Protein AF-0000000074025115 (afdb_homodimer)

Foldseek 3Di:
DDDDDDDVQAPEALCNVVCVVQAQDDFDGFQSYTFGADGPDLVVLVVCLAQFKEKGFPQSLFWKKKADPCRQLLVLQFALFFCVPPAQQFKDFGFGAALLQFTPWTWIWHDNHPGMIITRTTGDCVLVVSVVVCVVVVPGIDIDTAQWTKMWMGALCQQVLCCLQFNNVQVVADARGWDWGDGPRDTWIKHFDDQFPRTHIIITDHDSVCRVVVVVSSCVSCVVRVYGHHGRRQQRNLLALRDHEVQQGYRVDHCQQAVNCVRRDLPNSPNHSHSVNVVVCVVVPDQKHKFKKWWDDDDDAQPDWWFKAAPVRPDGFWTWRGWDQDPVVRTIITIIIGGPVQQDFQGWIWTQDPVGIIIMTTHPHRND/DDDDDDDVQAPEALCNVVCVVQAQDDFDGFQSYTFGADGPDLVVLVVCLAQFKEKGFPQSLFWKKKADPCRQLLVLQFALFFCVPPAQQFKDFGFGAALLQFTPWTWIWHDNHPGMIITRTTGDCVLVVSVVVCVVVVPGIDIDTAQWTKMWMGALCQQVLCCLQFNNVQVVADARGWDWTDGPRDTWIKHFDDQFPRTHIIITDHDSVCRVVVVVSSCVSCVVRVYGHHGRRQQRNLLALRDHEVQQGYRVDHCQQAVNCVRRDLPNSPNHSHSVNVVVCVVVPDQKHKFKKWWDDDDDAQPDWWFKAAPVNPDGFWTWRGWDQDPVVRTIITIIIGGPVQQDFQGWIWTQDPVGIIIMTTHPHRND

Radius of gyration: 25.65 Å; Cα contacts (8 Å, |Δi|>4): 1954; chains: 2; bounding box: 70×68×62 Å

InterPro domains:
  IPR006222 GCVT, N-terminal domain [PF01571] (20-267)
  IPR013977 Aminomethyltransferase, C-terminal domain [PF08669] (288-364)
  IPR027266 Aminomethyltransferase superfamily [G3DSA:3.30.1360.120] (2-368)
  IPR028896 Aminomethyltransferase-like [PTHR43757] (10-364)
  IPR029043 Glycine cleavage T-protein/YgfZ, C-terminal [SSF101790] (288-367)

Nearest PDB structures (foldseek):
  1wos-assembly1_A  TM=9.205E-01  e=2.698E-32  Thermotoga maritima
  3gir-assembly1_A  TM=9.009E-01  e=2.593E-30  Bartonella henselae
  4paa-assembly2_B  TM=9.066E-01  e=3.971E-30  Rattus norvegicus
  4pab-assembly2_B  TM=8.997E-01  e=1.000E-28  Rattus norvegicus
  2gah-assembly1_A  TM=8.868E-01  e=4.143E-26  Stenotrophomonas maltophilia

Secondary structure (DSSP, 8-state):
-PEEPP-SSSB--TTHHHHHHTT--EEEEETTEEEEEESS-HHHHHHHHHHSEEEEE-TTSPEEEEESTTHHHHHHHH-SS--TT--TTBEEE--EE-TTS-EEE-PEEEEEETTEEEEE--SS-HHHHHHHHHHHTT-S-EEE--SEEEEEEESTTHHHHHHHHH-GGGGGPPBTBEEEEEETTEEEEEEB--SSSS-EEEEEEESGGGHHHHHHHHHHHTGGGTEEEE---HHHHHHHT---BTTTB-TT--TTTTT-GGG--TTT-TT-TTHHHHHHHHHH--SEEEEEEEE-S-PPP--S-EEEE-TTS-SEEEEEEEEEEETTTTEEEEEEEEEGGG-STT-EEEEEETTEEEEEEE-SS---/-PEEPP-SSSB--TTHHHHHHTT--EEEEETTEEEEEESS-HHHHHHHHHHSEEEEE-TTSPEEEEESTTHHHHHHHH-SS--TT--TTBEEE--EE-TTS-EEE-PEEEEEETTEEEEE--SS-HHHHHHHHHHHTT-S-EEE--SEEEEEEESTTHHHHHHHHH-GGGGGPPBTBEEEEEETTEEEEEEB--SSSS-EEEEEEESGGGHHHHHHHHHHHTGGGTEEEE---HHHHHHHT---BTTTB-TTS-TTTTT-GGG--TTT-TT-TTHHHHHHHHHH--SEEEEEEEE-S-PPP--S-EEEE-TTS-SEEEEEEEEEEETTTTEEEEEEEEEGGG-STT-EEEEEETTEEEEEEE-SS---

pLDDT: mean 97.16, std 3.16, range [79.25, 98.94]

Organism: NCBI:txid1655543

Solvent-accessible surface area (backbone atoms only — not comparable to full-atom values): 36366 Å² total; per-residue (Å²): 129,36,26,50,58,70,21,33,41,50,22,75,54,53,44,43,68,60,46,55,73,65,43,50,47,23,26,37,77,33,60,52,14,59,29,56,52,31,48,85,35,67,66,57,49,45,54,44,36,70,71,17,21,24,42,22,67,41,37,35,40,38,35,34,32,34,31,31,90,35,22,51,62,52,55,30,22,38,16,34,33,59,57,89,79,66,46,64,44,32,44,40,80,39,55,22,34,39,61,73,22,24,26,67,44,60,21,38,37,34,31,72,38,83,38,27,35,34,38,33,33,43,65,48,50,54,59,34,29,54,44,18,34,36,59,38,58,67,48,57,52,50,71,47,69,59,65,42,34,29,38,30,32,34,9,72,42,18,60,62,46,49,23,73,66,53,34,68,70,62,65,70,52,46,83,41,21,41,47,80,38,56,53,95,88,40,79,26,46,38,27,25,37,72,80,55,95,52,43,36,28,32,31,42,40,62,41,61,85,47,30,47,62,51,53,50,49,51,51,63,71,15,54,92,56,59,48,40,80,46,46,68,43,70,50,61,26,42,34,45,60,56,78,42,66,46,37,68,41,44,56,92,30,36,49,54,26,63,68,43,42,89,50,48,30,64,85,65,13,69,66,15,52,16,30,72,43,41,47,55,43,64,76,71,44,63,66,34,29,58,38,28,30,43,39,54,80,88,76,76,85,41,40,43,72,21,46,22,23,37,74,83,65,78,45,77,43,38,32,35,25,41,59,39,72,30,77,93,75,69,44,29,36,22,38,24,38,25,24,60,92,59,53,52,57,72,33,63,30,28,36,43,52,99,87,46,76,32,54,28,31,29,33,83,58,53,78,92,130,36,26,51,58,71,21,34,41,50,23,75,53,54,44,42,69,60,47,55,74,64,43,50,47,23,27,36,76,32,58,52,14,60,29,56,53,31,48,86,36,68,66,58,49,45,54,43,37,69,70,18,20,25,41,21,66,41,38,36,40,37,35,35,31,34,32,32,91,36,23,51,61,53,56,30,23,40,14,34,34,59,58,89,80,66,46,63,43,31,43,41,82,40,55,22,34,40,60,72,24,24,24,65,43,60,20,40,36,36,29,72,38,83,39,27,35,34,37,33,32,43,64,47,50,54,59,33,29,54,46,17,34,35,59,38,59,68,47,57,53,49,70,47,70,60,66,42,35,30,37,31,33,33,9,70,41,19,59,62,46,48,22,73,67,53,34,67,70,62,65,68,51,46,84,42,21,40,47,78,37,55,54,95,88,39,78,28,46,40,27,26,36,73,82,56,94,52,43,35,29,32,31,42,40,62,40,60,86,47,29,47,62,49,53,51,51,52,50,62,72,15,53,91,55,58,48,40,79,44,45,68,43,72,50,60,26,43,34,44,60,57,79,43,66,45,38,68,41,44,55,91,30,35,49,53,25,64,66,43,41,89,47,50,31,64,84,64,13,69,67,15,53,16,29,71,43,41,47,56,43,63,74,71,45,64,65,35,29,56,38,28,30,42,39,54,79,89,77,74,84,42,38,44,73,20,45,23,23,38,76,84,65,79,45,78,44,37,31,35,26,42,58,38,72,31,77,94,74,71,44,29,36,23,37,25,38,26,25,60,93,58,53,50,56,72,33,64,31,30,36,42,52,99,87,46,77,32,54,28,32,28,33,83,57,53,78,94

Sequence (736 aa):
MATIAGSRRIRRTPFSDGVEAAGVKGYTVYNHMLLPTVFRSVVEDYHHLKSAVQVWDEACERQVEIRGPDAARLMQMLTPRDLRGMLPGMCYYVPMVDETGGMLNDPVAVMIAEDRFWVSIADSDLLFWIKGLAHGLRLDVLVDEPDVSPLAIQGPKADELAARVFGDKVKDLKFFRYGHFDFMGQGMIVARSGYSKQGGFEVYVEGAKNGMPFWNALMEAGKDLDVHAGCPNLIERIEGGLLSYGNDMTRDNTPHEAGLGRFCSTQTAIGCVGRDALLRVSKEGPVKQIRGLRIEGTLPPCDRAWPIMDAEGQHQIGAVTSAAWSPDFETNVAIGMVRMTHWEPKTDVDVVTQTGVFPAVVQETFWIMATIAGSRRIRRTPFSDGVEAAGVKGYTVYNHMLLPTVFRSVVEDYHHLKSAVQVWDEACERQVEIRGPDAARLMQMLTPRDLRGMLPGMCYYVPMVDETGGMLNDPVAVMIAEDRFWVSIADSDLLFWIKGLAHGLRLDVLVDEPDVSPLAIQGPKADELAARVFGDKVKDLKFFRYGHFDFMGQGMIVARSGYSKQGGFEVYVEGAKNGMPFWNALMEAGKDLDVHAGCPNLIERIEGGLLSYGNDMTRDNTPHEAGLGRFCSTQTAIGCVGRDALLRVSKEGPVKQIRGLRIEGTLPPCDRAWPIMDAEGQHQIGAVTSAAWSPDFETNVAIGMVRMTHWEPKTDVDVVTQTGVFPAVVQETFWI

Structure (mmCIF, N/CA/C/O backbone):
data_AF-0000000074025115-model_v1
#
loop_
_entity.id
_entity.type
_entity.pdbx_description
1 polymer 'Dimethylsulfonioproprionate demethylase DmdA'
#
loop_
_atom_site.group_PDB
_atom_site.id
_atom_site.type_symbol
_atom_site.label_atom_id
_atom_site.label_alt_id
_atom_site.label_comp_id
_atom_site.label_asym_id
_atom_site.label_entity_id
_atom_site.label_seq_id
_atom_site.pdbx_PDB_ins_code
_atom_site.Cartn_x
_atom_site.Cartn_y
_atom_site.Cartn_z
_atom_site.occupancy
_atom_site.B_iso_or_equiv
_atom_site.auth_seq_id
_atom_site.auth_comp_id
_atom_site.auth_asym_id
_atom_site.auth_atom_id
_atom_site.pdbx_PDB_model_num
ATOM 1 N N . MET A 1 1 ? 10.234 -7.684 17.969 1 79.25 1 MET A N 1
ATOM 2 C CA . MET A 1 1 ? 9.695 -7.254 16.688 1 79.25 1 MET A CA 1
ATOM 3 C C . MET A 1 1 ? 8.523 -6.301 16.875 1 79.25 1 MET A C 1
ATOM 5 O O . MET A 1 1 ? 7.684 -6.516 17.766 1 79.25 1 MET A O 1
ATOM 9 N N . ALA A 1 2 ? 8.531 -5.336 16.094 1 90.75 2 ALA A N 1
ATOM 10 C CA . ALA A 1 2 ? 7.473 -4.332 16.203 1 90.75 2 ALA A CA 1
ATOM 11 C C . ALA A 1 2 ? 6.129 -4.895 15.75 1 90.75 2 ALA A C 1
ATOM 13 O O . ALA A 1 2 ? 6.074 -5.746 14.859 1 90.75 2 ALA A O 1
ATOM 14 N N . THR A 1 3 ? 5.105 -4.461 16.375 1 95.75 3 THR A N 1
ATOM 15 C CA . THR A 1 3 ? 3.758 -4.91 16.047 1 95.75 3 THR A CA 1
ATOM 16 C C . THR A 1 3 ? 3.211 -4.141 14.844 1 95.75 3 THR A C 1
ATOM 18 O O . THR A 1 3 ? 3.715 -3.068 14.508 1 95.75 3 THR A O 1
ATOM 21 N N . ILE A 1 4 ? 2.221 -4.703 14.227 1 95.5 4 ILE A N 1
ATOM 22 C CA . ILE A 1 4 ? 1.489 -3.984 13.195 1 95.5 4 ILE A CA 1
ATOM 23 C C . ILE A 1 4 ? 0.318 -3.229 13.812 1 95.5 4 ILE A C 1
ATOM 25 O O . ILE A 1 4 ? -0.477 -3.807 14.562 1 95.5 4 ILE A O 1
ATOM 29 N N . ALA A 1 5 ? 0.25 -1.954 13.562 1 92.88 5 ALA A N 1
ATOM 30 C CA . ALA A 1 5 ? -0.832 -1.127 14.094 1 92.88 5 ALA A CA 1
ATOM 31 C C . ALA A 1 5 ? -2.072 -1.217 13.211 1 92.88 5 ALA A C 1
ATOM 33 O O . ALA A 1 5 ? -2.047 -0.805 12.047 1 92.88 5 ALA A O 1
ATOM 34 N N . GLY A 1 6 ? -3.168 -1.702 13.789 1 91.75 6 GLY A N 1
ATOM 35 C CA . GLY A 1 6 ? -4.414 -1.81 13.047 1 91.75 6 GLY A CA 1
ATOM 36 C C . GLY A 1 6 ? -5.125 -0.479 12.875 1 91.75 6 GLY A C 1
ATOM 37 O O . GLY A 1 6 ? -5.105 0.36 13.781 1 91.75 6 GLY A O 1
ATOM 38 N N . SER A 1 7 ? -5.691 -0.236 11.773 1 95 7 SER A N 1
ATOM 39 C CA . SER A 1 7 ? -6.527 0.909 11.438 1 95 7 SER A CA 1
ATOM 40 C C . SER A 1 7 ? -7.441 0.597 10.258 1 95 7 SER A C 1
ATOM 42 O O . SER A 1 7 ? -7.355 -0.484 9.672 1 95 7 SER A O 1
ATOM 44 N N . ARG A 1 8 ? -8.266 1.595 9.93 1 96 8 ARG A N 1
ATOM 45 C CA . ARG A 1 8 ? -9.102 1.428 8.75 1 96 8 ARG A CA 1
ATOM 46 C C . ARG A 1 8 ? -8.266 1.448 7.473 1 96 8 ARG A C 1
ATOM 48 O O . ARG A 1 8 ? -8.648 0.861 6.461 1 96 8 ARG A O 1
ATOM 55 N N . ARG A 1 9 ? -7.164 2.135 7.547 1 96.31 9 ARG A N 1
ATOM 56 C CA . ARG A 1 9 ? -6.328 2.268 6.359 1 96.31 9 ARG A CA 1
ATOM 57 C C . ARG A 1 9 ? -5.707 0.93 5.973 1 96.31 9 ARG A C 1
ATOM 59 O O . ARG A 1 9 ? -5.641 0.586 4.793 1 96.31 9 ARG A O 1
ATOM 66 N N . ILE A 1 10 ? -5.141 0.203 6.984 1 97.06 10 ILE A N 1
ATOM 67 C CA . ILE A 1 10 ? -4.754 -1.187 6.77 1 97.06 10 ILE A CA 1
ATOM 68 C C . ILE A 1 10 ? -5.969 -2.096 6.945 1 97.06 10 ILE A C 1
ATOM 70 O O . ILE A 1 10 ? -6.25 -2.555 8.055 1 97.06 10 ILE A O 1
ATOM 74 N N . ARG A 1 11 ? -6.59 -2.447 5.914 1 96.69 11 ARG A N 1
ATOM 75 C CA . ARG A 1 11 ? -7.941 -3 5.918 1 96.69 11 ARG A CA 1
ATOM 76 C C . ARG A 1 11 ? -7.934 -4.453 6.383 1 96.69 11 ARG A C 1
ATOM 78 O O . ARG A 1 11 ? -7.113 -5.254 5.926 1 96.69 11 ARG A O 1
ATOM 85 N N . ARG A 1 12 ? -8.867 -4.719 7.195 1 97.25 12 ARG A N 1
ATOM 86 C CA . ARG A 1 12 ? -9.289 -6.098 7.41 1 97.25 12 ARG A CA 1
ATOM 87 C C . ARG A 1 12 ? -9.977 -6.66 6.172 1 97.25 12 ARG A C 1
ATOM 89 O O . ARG A 1 12 ? -10.273 -5.922 5.23 1 97.25 12 ARG A O 1
ATOM 96 N N . THR A 1 13 ? -10.164 -7.977 6.227 1 98.31 13 THR A N 1
ATOM 97 C CA . THR A 1 13 ? -10.82 -8.664 5.117 1 98.31 13 THR A CA 1
ATOM 98 C C . THR A 1 13 ? -12.07 -9.383 5.594 1 98.31 13 THR A C 1
ATOM 100 O O . THR A 1 13 ? -12.312 -9.492 6.801 1 98.31 13 THR A O 1
ATOM 103 N N . PRO A 1 14 ? -12.828 -9.891 4.648 1 98.25 14 PRO A N 1
ATOM 104 C CA . PRO A 1 14 ? -14.016 -10.656 5.047 1 98.25 14 PRO A CA 1
ATOM 105 C C . PRO A 1 14 ? -13.656 -11.938 5.801 1 98.25 14 PRO A C 1
ATOM 107 O O . PRO A 1 14 ? -14.539 -12.586 6.371 1 98.25 14 PRO A O 1
ATOM 110 N N . PHE A 1 15 ? -12.375 -12.273 5.859 1 98.81 15 PHE A N 1
ATOM 111 C CA . PHE A 1 15 ? -11.945 -13.539 6.445 1 98.81 15 PHE A CA 1
ATOM 112 C C . PHE A 1 15 ? -11.141 -13.297 7.719 1 98.81 15 PHE A C 1
ATOM 114 O O . PHE A 1 15 ? -10.703 -14.25 8.375 1 98.81 15 PHE A O 1
ATOM 121 N N . SER A 1 16 ? -10.945 -12.039 8.109 1 98.12 16 SER A N 1
ATOM 122 C CA . SER A 1 16 ? -10.023 -11.672 9.18 1 98.12 16 SER A CA 1
ATOM 123 C C . SER A 1 16 ? -10.414 -12.336 10.5 1 98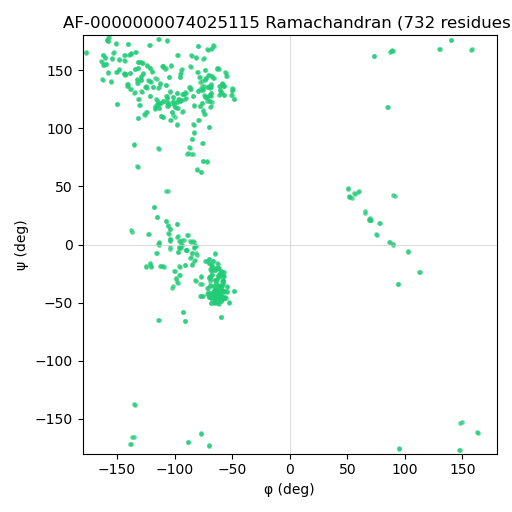.12 16 SER A C 1
ATOM 125 O O . SER A 1 16 ? -9.539 -12.727 11.281 1 98.12 16 SER A O 1
ATOM 127 N N . ASP A 1 17 ? -11.664 -12.43 10.742 1 98 17 ASP A N 1
ATOM 128 C CA . ASP A 1 17 ? -12.094 -13.07 11.977 1 98 17 ASP A CA 1
ATOM 129 C C . ASP A 1 17 ? -11.617 -14.523 12.047 1 98 17 ASP A C 1
ATOM 131 O O . ASP A 1 17 ? -11.188 -14.992 13.102 1 98 17 ASP A O 1
ATOM 135 N N . GLY A 1 18 ? -11.719 -15.258 10.922 1 98.81 18 GLY A N 1
ATOM 136 C CA . GLY A 1 18 ? -11.219 -16.625 10.859 1 98.81 18 GLY A CA 1
ATOM 137 C C . GLY A 1 18 ? -9.711 -16.703 10.992 1 98.81 18 GLY A C 1
ATOM 138 O O . GLY A 1 18 ? -9.195 -17.578 11.68 1 98.81 18 GLY A O 1
ATOM 139 N N . VAL A 1 19 ? -9.031 -15.773 10.375 1 98.81 19 VAL A N 1
ATOM 140 C CA . VAL A 1 19 ? -7.574 -15.711 10.406 1 98.81 19 VAL A CA 1
ATOM 141 C C . VAL A 1 19 ? -7.102 -15.492 11.836 1 98.81 19 VAL A C 1
ATOM 143 O O . VAL A 1 19 ? -6.203 -16.188 12.32 1 98.81 19 VAL A O 1
ATOM 146 N N . GLU A 1 20 ? -7.73 -14.578 12.508 1 97.94 20 GLU A N 1
ATOM 147 C CA . GLU A 1 20 ? -7.371 -14.258 13.883 1 97.94 20 GLU A CA 1
ATOM 148 C C . GLU A 1 20 ? -7.699 -15.414 14.828 1 97.94 20 GLU A C 1
ATOM 150 O O . GLU A 1 20 ? -6.902 -15.758 15.703 1 97.94 20 GLU A O 1
ATOM 155 N N . ALA A 1 21 ? -8.836 -16.016 14.641 1 98.38 21 ALA A N 1
ATOM 156 C CA . ALA A 1 21 ? -9.227 -17.156 15.461 1 98.38 21 ALA A CA 1
ATOM 157 C C . ALA A 1 21 ? -8.258 -18.328 15.281 1 98.38 21 ALA A C 1
ATOM 159 O O . ALA A 1 21 ? -8.047 -19.109 16.219 1 98.38 21 ALA A O 1
ATOM 160 N N . ALA A 1 22 ? -7.652 -18.375 14.109 1 98.56 22 ALA A N 1
ATOM 161 C CA . ALA A 1 22 ? -6.727 -19.469 13.797 1 98.56 22 ALA A CA 1
ATOM 162 C C . ALA A 1 22 ? -5.348 -19.203 14.391 1 98.56 22 ALA A C 1
ATOM 164 O O . ALA A 1 22 ? -4.453 -20.047 14.305 1 98.56 22 ALA A O 1
ATOM 165 N N . GLY A 1 23 ? -5.129 -18.016 14.938 1 98.25 23 GLY A N 1
ATOM 166 C CA . GLY A 1 23 ? -3.908 -17.734 15.672 1 98.25 23 GLY A CA 1
ATOM 167 C C . GLY A 1 23 ? -2.797 -17.188 14.805 1 98.25 23 GLY A C 1
ATOM 168 O O . GLY A 1 23 ? -1.631 -17.547 14.969 1 98.25 23 GLY A O 1
ATOM 169 N N . VAL A 1 24 ? -3.102 -16.297 13.914 1 98.38 24 VAL A N 1
ATOM 170 C CA . VAL A 1 24 ? -2.086 -15.672 13.078 1 98.38 24 VAL A CA 1
ATOM 171 C C . VAL A 1 24 ? -1.061 -14.961 13.953 1 98.38 24 VAL A C 1
ATOM 173 O O . VAL A 1 24 ? -1.421 -14.312 14.938 1 98.38 24 VAL A O 1
ATOM 176 N N . LYS A 1 25 ? 0.199 -15.094 13.602 1 98 25 LYS A N 1
ATOM 177 C CA . LYS A 1 25 ? 1.255 -14.508 14.422 1 98 25 LYS A CA 1
ATOM 178 C C . LYS A 1 25 ? 1.904 -13.32 13.719 1 98 25 LYS A C 1
ATOM 180 O O . LYS A 1 25 ? 2.602 -12.523 14.352 1 98 25 LYS A O 1
ATOM 185 N N . GLY A 1 26 ? 1.746 -13.227 12.438 1 97.31 26 GLY A N 1
ATOM 186 C CA . GLY A 1 26 ? 2.371 -12.156 11.672 1 97.31 26 GLY A CA 1
ATOM 187 C C . GLY A 1 26 ? 1.58 -11.766 10.438 1 97.31 26 GLY A C 1
ATOM 188 O O . GLY A 1 26 ? 0.92 -12.609 9.828 1 97.31 26 GLY A O 1
ATOM 189 N N . TYR A 1 27 ? 1.692 -10.484 10.109 1 97.88 27 TYR A N 1
ATOM 190 C CA . TYR A 1 27 ? 1.084 -9.938 8.898 1 97.88 27 TYR A CA 1
ATOM 191 C C . TYR A 1 27 ? 2.111 -9.172 8.07 1 97.88 27 TYR A C 1
ATOM 193 O O . TYR A 1 27 ? 3.094 -8.656 8.609 1 97.88 27 TYR A O 1
ATOM 201 N N . THR A 1 28 ? 1.966 -9.203 6.859 1 97.56 28 THR A N 1
ATOM 202 C CA . THR A 1 28 ? 2.412 -8.117 5.984 1 97.56 28 THR A CA 1
ATOM 203 C C . THR A 1 28 ? 1.221 -7.324 5.461 1 97.56 28 THR A C 1
ATOM 205 O O . THR A 1 28 ? 0.081 -7.562 5.863 1 97.56 28 THR A O 1
ATOM 208 N N . VAL A 1 29 ? 1.523 -6.281 4.738 1 97.81 29 VAL A N 1
ATOM 209 C CA . VAL A 1 29 ? 0.469 -5.48 4.125 1 97.81 29 VAL A CA 1
ATOM 210 C C . VAL A 1 29 ? 0.585 -5.547 2.604 1 97.81 29 VAL A C 1
ATOM 212 O O . VAL A 1 29 ? 1.669 -5.352 2.049 1 97.81 29 VAL A O 1
ATOM 215 N N . TYR A 1 30 ? -0.435 -5.918 1.957 1 98 30 TYR A N 1
ATOM 216 C CA . TYR A 1 30 ? -0.572 -6.078 0.513 1 98 30 TYR A CA 1
ATOM 217 C C . TYR A 1 30 ? -1.825 -5.375 0.005 1 98 30 TYR A C 1
ATOM 219 O O . TYR A 1 30 ? -2.934 -5.652 0.472 1 98 30 TYR A O 1
ATOM 227 N N . ASN A 1 31 ? -1.637 -4.402 -0.91 1 98.06 31 ASN A N 1
ATOM 228 C CA . ASN A 1 31 ? -2.746 -3.609 -1.427 1 98.06 31 ASN A CA 1
ATOM 229 C C . ASN A 1 31 ? -3.59 -3.023 -0.298 1 98.06 31 ASN A C 1
ATOM 231 O O . ASN A 1 31 ? -4.82 -3.109 -0.327 1 98.06 31 ASN A O 1
ATOM 235 N N . HIS A 1 32 ? -2.955 -2.533 0.75 1 97.5 32 HIS A N 1
ATOM 236 C CA . HIS A 1 32 ? -3.553 -1.824 1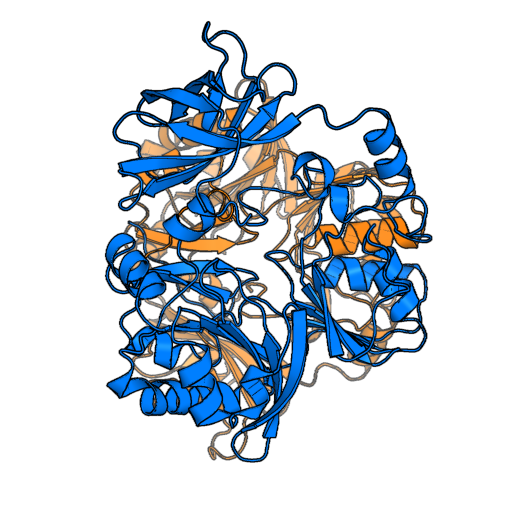.875 1 97.5 32 HIS A CA 1
ATOM 237 C C . HIS A 1 32 ? -4.395 -2.762 2.734 1 97.5 32 HIS A C 1
ATOM 239 O O . HIS A 1 32 ? -5.297 -2.318 3.445 1 97.5 32 HIS A O 1
ATOM 245 N N . MET A 1 33 ? -4.164 -4.055 2.654 1 98.19 33 MET A N 1
ATOM 246 C CA . MET A 1 33 ? -4.898 -5.039 3.447 1 98.19 33 MET A CA 1
ATOM 247 C C . MET A 1 33 ? -3.938 -5.953 4.199 1 98.19 33 MET A C 1
ATOM 249 O O . MET A 1 33 ? -2.793 -6.137 3.783 1 98.19 33 MET A O 1
ATOM 253 N N . LEU A 1 34 ? -4.445 -6.504 5.262 1 97.69 34 LEU A N 1
ATOM 254 C CA . LEU A 1 34 ? -3.689 -7.492 6.023 1 97.69 34 LEU A CA 1
ATOM 255 C C . LEU A 1 34 ? -3.521 -8.781 5.227 1 97.69 34 LEU A C 1
ATOM 257 O O . LEU A 1 34 ? -4.492 -9.305 4.668 1 97.69 34 LEU A O 1
ATOM 261 N N . LEU A 1 35 ? -2.338 -9.273 5.133 1 98.5 35 LEU A N 1
ATOM 262 C CA . LEU A 1 35 ? -2.012 -10.586 4.582 1 98.5 35 LEU A CA 1
ATOM 263 C C . LEU A 1 35 ? -1.223 -11.422 5.59 1 98.5 35 LEU A C 1
ATOM 265 O O . LEU A 1 35 ? -0.101 -11.062 5.953 1 98.5 35 LEU A O 1
ATOM 269 N N . PRO A 1 36 ? -1.8 -12.508 6.082 1 98.56 36 PRO A N 1
ATOM 270 C CA . PRO A 1 36 ? -1.056 -13.352 7.02 1 98.56 36 PRO A CA 1
ATOM 271 C C . PRO A 1 36 ? 0.278 -13.828 6.449 1 98.56 36 PRO A C 1
ATOM 273 O O . PRO A 1 36 ? 0.385 -14.086 5.25 1 98.56 36 PRO A O 1
ATOM 276 N N . THR A 1 37 ? 1.264 -14 7.379 1 98.06 37 THR A N 1
ATOM 277 C CA . THR A 1 37 ? 2.553 -14.5 6.918 1 98.06 37 THR A CA 1
ATOM 278 C C . THR A 1 37 ? 2.955 -15.758 7.688 1 98.06 37 THR A C 1
ATOM 280 O O . THR A 1 37 ? 3.852 -16.484 7.266 1 98.06 37 THR A O 1
ATOM 283 N N . VAL A 1 38 ? 2.322 -15.945 8.852 1 98.31 38 VAL A N 1
ATOM 284 C CA . VAL A 1 38 ? 2.713 -17.094 9.664 1 98.31 38 VAL A CA 1
ATOM 285 C C . VAL A 1 38 ? 1.625 -17.391 10.695 1 98.31 38 VAL A C 1
ATOM 287 O O . VAL A 1 38 ? 1.021 -16.469 11.25 1 98.31 38 VAL A O 1
ATOM 290 N N . PHE A 1 39 ? 1.383 -18.641 10.938 1 98.44 39 PHE A N 1
ATOM 291 C CA . PHE A 1 39 ? 0.456 -19.062 11.977 1 98.44 39 PHE A CA 1
ATOM 292 C C . PHE A 1 39 ? 1.195 -19.797 13.102 1 98.44 39 PHE A C 1
ATOM 294 O O . PHE A 1 39 ? 1.279 -19.281 14.219 1 98.44 39 PHE A O 1
ATOM 301 N N . ARG A 1 40 ? 1.786 -20.953 12.859 1 97.25 40 ARG A N 1
ATOM 302 C CA . ARG A 1 40 ? 2.555 -21.672 13.867 1 97.25 40 ARG A CA 1
ATOM 303 C C . ARG A 1 40 ? 4.023 -21.266 13.828 1 97.25 40 ARG A C 1
ATOM 305 O O . ARG A 1 40 ? 4.543 -20.703 14.797 1 97.25 40 ARG A O 1
ATOM 312 N N . SER A 1 41 ? 4.656 -21.547 12.852 1 97.25 41 SER A N 1
ATOM 313 C CA . SER A 1 41 ? 5.98 -21.094 12.438 1 97.25 41 SER A CA 1
ATOM 314 C C . SER A 1 41 ? 6.141 -21.172 10.922 1 97.25 41 SER A C 1
ATOM 316 O O . SER A 1 41 ? 5.398 -21.891 10.25 1 97.25 41 SER A O 1
ATOM 318 N N . VAL A 1 42 ? 7.047 -20.484 10.422 1 96.75 42 VAL A N 1
ATOM 319 C CA . VAL A 1 42 ? 7.266 -20.484 8.984 1 96.75 42 VAL A CA 1
ATOM 320 C C . VAL A 1 42 ? 7.539 -21.906 8.5 1 96.75 42 VAL A C 1
ATOM 322 O O . VAL A 1 42 ? 6.992 -22.328 7.48 1 96.75 42 VAL A O 1
ATOM 325 N N . VAL A 1 43 ? 8.312 -22.672 9.289 1 98.38 43 VAL A N 1
ATOM 326 C CA . VAL A 1 43 ? 8.719 -24.016 8.898 1 98.38 43 VAL A CA 1
ATOM 327 C C . VAL A 1 43 ? 7.543 -24.984 9.078 1 98.38 43 VAL A C 1
ATOM 329 O O . VAL A 1 43 ? 7.293 -25.844 8.227 1 98.38 43 VAL A O 1
ATOM 332 N N . GLU A 1 44 ? 6.828 -24.891 10.188 1 98.5 44 GLU A N 1
ATOM 333 C CA . GLU A 1 44 ? 5.68 -25.766 10.398 1 98.5 44 GLU A CA 1
ATOM 334 C C . GLU A 1 44 ? 4.602 -25.531 9.344 1 98.5 44 GLU A C 1
ATOM 336 O O . GLU A 1 44 ? 4.023 -26.484 8.82 1 98.5 44 GLU A O 1
ATOM 341 N N . ASP A 1 45 ? 4.301 -24.312 9.062 1 98.75 45 ASP A N 1
ATOM 342 C CA . ASP A 1 45 ? 3.32 -23.969 8.039 1 98.75 45 ASP A CA 1
ATOM 343 C C . ASP A 1 45 ? 3.754 -24.5 6.672 1 98.75 45 ASP A C 1
ATOM 345 O O . ASP A 1 45 ? 2.922 -24.938 5.875 1 98.75 45 ASP A O 1
ATOM 349 N N . TYR A 1 46 ? 5.074 -24.438 6.465 1 98.5 46 TYR A N 1
ATOM 350 C CA . TYR A 1 46 ? 5.703 -24.953 5.25 1 98.5 46 TYR A CA 1
ATOM 351 C C . TYR A 1 46 ? 5.469 -26.453 5.109 1 98.5 46 TYR A C 1
ATOM 353 O O . TYR A 1 46 ? 4.984 -26.906 4.074 1 98.5 46 TYR A O 1
ATOM 361 N N . HIS A 1 47 ? 5.746 -27.188 6.117 1 98.69 47 HIS A N 1
ATOM 362 C CA . HIS A 1 47 ? 5.551 -28.625 6.086 1 98.69 47 HIS A CA 1
ATOM 363 C C . HIS A 1 47 ? 4.074 -28.984 5.93 1 98.69 47 HIS A C 1
ATOM 365 O O . HIS A 1 47 ? 3.727 -29.891 5.176 1 98.69 47 HIS A O 1
ATOM 371 N N . HIS A 1 48 ? 3.271 -28.266 6.594 1 98.88 48 HIS A N 1
ATOM 372 C CA . HIS A 1 48 ? 1.837 -28.516 6.52 1 98.88 48 HIS A CA 1
ATOM 373 C C . HIS A 1 48 ? 1.307 -28.266 5.113 1 98.88 48 HIS A C 1
ATOM 375 O O . HIS A 1 48 ? 0.525 -29.062 4.59 1 98.88 48 HIS A O 1
ATOM 381 N N . LEU A 1 49 ? 1.689 -27.188 4.504 1 98.75 49 LEU A N 1
ATOM 382 C CA . LEU A 1 49 ? 1.275 -26.859 3.145 1 98.75 49 LEU A CA 1
ATOM 383 C C . LEU A 1 49 ? 1.594 -28 2.188 1 98.75 49 LEU A C 1
ATOM 385 O O . LEU A 1 49 ? 0.811 -28.281 1.28 1 98.75 49 LEU A O 1
ATOM 389 N N . LYS A 1 50 ? 2.648 -28.641 2.387 1 98.38 50 LYS A N 1
ATOM 390 C CA . LYS A 1 50 ? 3.148 -29.656 1.456 1 98.38 50 LYS A CA 1
ATOM 391 C C . LYS A 1 50 ? 2.523 -31.016 1.735 1 98.38 50 LYS A C 1
ATOM 393 O O . LYS A 1 50 ? 2.676 -31.953 0.942 1 98.38 50 LYS A O 1
ATOM 398 N N . SER A 1 51 ? 1.833 -31.172 2.834 1 98.56 51 SER A N 1
ATOM 399 C CA . SER A 1 51 ? 1.361 -32.5 3.191 1 98.56 51 SER A CA 1
ATOM 400 C C . SER A 1 51 ? -0.16 -32.531 3.297 1 98.56 51 SER A C 1
ATOM 402 O O . SER A 1 51 ? -0.765 -33.625 3.25 1 98.56 51 SER A O 1
ATOM 404 N N . ALA A 1 52 ? -0.755 -31.375 3.447 1 98.75 52 ALA A N 1
ATOM 405 C CA . ALA A 1 52 ? -2.193 -31.328 3.691 1 98.75 52 ALA A CA 1
ATOM 406 C C . ALA A 1 52 ? -2.857 -30.266 2.814 1 98.75 52 ALA A C 1
ATOM 408 O O . ALA A 1 52 ? -2.605 -30.203 1.608 1 98.75 52 ALA A O 1
ATOM 409 N N . VAL A 1 53 ? -3.824 -29.5 3.426 1 98.94 53 VAL A N 1
ATOM 410 C CA . VAL A 1 53 ? -4.52 -28.438 2.686 1 98.94 53 VAL A CA 1
ATOM 411 C C . VAL A 1 53 ? -4.719 -27.219 3.584 1 98.94 53 VAL A C 1
ATOM 413 O O . VAL A 1 53 ? -5 -27.359 4.777 1 98.94 53 VAL A O 1
ATOM 416 N N . GLN A 1 54 ? -4.477 -26.109 3.031 1 98.94 54 GLN A N 1
ATOM 417 C CA . GLN A 1 54 ? -4.609 -24.844 3.738 1 98.94 54 GLN A CA 1
ATOM 418 C C . GLN A 1 54 ? -5.641 -23.953 3.064 1 98.94 54 GLN A C 1
ATOM 420 O O . GLN A 1 54 ? -5.84 -24.031 1.85 1 98.94 54 GLN A O 1
ATOM 425 N N . VAL A 1 55 ? -6.309 -23.125 3.848 1 98.94 55 VAL A N 1
ATOM 426 C CA . VAL A 1 55 ? -7.184 -22.047 3.396 1 98.94 55 VAL A CA 1
ATOM 427 C C . VAL A 1 55 ? -6.504 -20.703 3.625 1 98.94 55 VAL A C 1
ATOM 429 O O . VAL A 1 55 ? -6.148 -20.359 4.754 1 98.94 55 VAL A O 1
ATOM 432 N N . TRP A 1 56 ? -6.297 -19.984 2.49 1 98.94 56 TRP A N 1
ATOM 433 C CA . TRP A 1 56 ? -5.539 -18.734 2.545 1 98.94 56 TRP A CA 1
ATOM 434 C C . TRP A 1 56 ? -6.445 -17.531 2.314 1 98.94 56 TRP A C 1
ATOM 436 O O . TRP A 1 56 ? -7.145 -17.453 1.299 1 98.94 56 TRP A O 1
ATOM 446 N N . ASP A 1 57 ? -6.445 -16.578 3.314 1 98.88 57 ASP A N 1
ATOM 447 C CA . ASP A 1 57 ? -7.008 -15.25 3.066 1 98.88 57 ASP A CA 1
ATOM 448 C C . ASP A 1 57 ? -6.121 -14.445 2.115 1 98.88 57 ASP A C 1
ATOM 450 O O . ASP A 1 57 ? -5.098 -13.898 2.525 1 98.88 57 ASP A O 1
ATOM 454 N N . GLU A 1 58 ? -6.523 -14.383 0.844 1 98.56 58 GLU A N 1
ATOM 455 C CA . GLU A 1 58 ? -5.797 -13.578 -0.137 1 98.56 58 GLU A CA 1
ATOM 456 C C . GLU A 1 58 ? -6.68 -12.469 -0.7 1 98.56 58 GLU A C 1
ATOM 458 O O . GLU A 1 58 ? -6.551 -12.094 -1.869 1 98.56 58 GLU A O 1
ATOM 463 N N . ALA A 1 59 ? -7.578 -11.984 0.169 1 98.75 59 ALA A N 1
ATOM 464 C CA . ALA A 1 59 ? -8.477 -10.906 -0.221 1 98.75 59 ALA A CA 1
ATOM 465 C C . ALA A 1 59 ? -7.691 -9.68 -0.681 1 98.75 59 ALA A C 1
ATOM 467 O O . ALA A 1 59 ? -8.195 -8.867 -1.456 1 98.75 59 ALA A O 1
ATOM 468 N N . CYS A 1 60 ? -6.484 -9.578 -0.237 1 98.44 60 CYS A N 1
ATOM 469 C CA . CYS A 1 60 ? -5.633 -8.445 -0.581 1 98.44 60 CYS A CA 1
ATOM 470 C C . CYS A 1 60 ? -5.32 -8.43 -2.072 1 98.44 60 CYS A C 1
ATOM 472 O O . CYS A 1 60 ? -4.871 -7.414 -2.607 1 98.44 60 CYS A O 1
ATOM 474 N N . GLU A 1 61 ? -5.434 -9.562 -2.725 1 98.5 61 GLU A N 1
ATOM 475 C CA . GLU A 1 61 ? -5.395 -9.562 -4.184 1 98.5 61 GLU A CA 1
ATOM 476 C C . GLU A 1 61 ? -6.676 -8.969 -4.77 1 98.5 61 GLU A C 1
ATOM 478 O O . GLU A 1 61 ? -7.441 -9.672 -5.43 1 98.5 61 GLU A O 1
ATOM 483 N N . ARG A 1 62 ? -6.801 -7.695 -4.625 1 98.12 62 ARG A N 1
ATOM 484 C CA . ARG A 1 62 ? -7.996 -6.949 -5.016 1 98.12 62 ARG A CA 1
ATOM 485 C C . ARG A 1 62 ? -8.242 -7.055 -6.516 1 98.12 62 ARG A C 1
ATOM 487 O O . ARG A 1 62 ? -7.297 -7.211 -7.293 1 98.12 62 ARG A O 1
ATOM 494 N N . GLN A 1 63 ? -9.547 -6.949 -6.855 1 98.81 63 GLN A N 1
ATOM 495 C CA . GLN A 1 63 ? -9.891 -6.969 -8.273 1 98.81 63 GLN A CA 1
ATOM 496 C C . GLN A 1 63 ? -10.086 -5.555 -8.812 1 98.81 63 GLN A C 1
ATOM 498 O O . GLN A 1 63 ? -10.688 -4.707 -8.148 1 98.81 63 GLN A O 1
ATOM 503 N N . VAL A 1 64 ? -9.469 -5.285 -9.883 1 98.88 64 VAL A N 1
ATOM 504 C CA . VAL A 1 64 ? -9.875 -4.145 -10.703 1 98.88 64 VAL A CA 1
ATOM 505 C C . VAL A 1 64 ? -10.773 -4.621 -11.844 1 98.88 64 VAL A C 1
ATOM 507 O O . VAL A 1 64 ? -10.344 -5.41 -12.688 1 98.88 64 VAL A O 1
ATOM 510 N N . GLU A 1 65 ? -11.953 -4.164 -11.836 1 98.88 65 GLU A N 1
ATOM 511 C CA . GLU A 1 65 ? -12.875 -4.547 -12.906 1 98.88 65 GLU A CA 1
ATOM 512 C C . GLU A 1 65 ? -12.828 -3.539 -14.055 1 98.88 65 GLU A C 1
ATOM 514 O O . GLU A 1 65 ? -12.828 -2.328 -13.82 1 98.88 65 GLU A O 1
ATOM 519 N N . ILE A 1 66 ? -12.672 -4.027 -15.211 1 98.88 66 ILE A N 1
ATOM 520 C CA . ILE A 1 66 ? -12.766 -3.271 -16.453 1 98.88 66 ILE A CA 1
ATOM 521 C C . ILE A 1 66 ? -13.977 -3.748 -17.25 1 98.88 66 ILE A C 1
ATOM 523 O O . ILE A 1 66 ? -14.039 -4.91 -17.656 1 98.88 66 ILE A O 1
ATOM 527 N N . ARG A 1 67 ? -14.891 -2.887 -17.469 1 98.81 67 ARG A N 1
ATOM 528 C CA . ARG A 1 67 ? -16.125 -3.291 -18.141 1 98.81 67 ARG A CA 1
ATOM 529 C C . ARG A 1 67 ? -16.562 -2.252 -19.172 1 98.81 67 ARG A C 1
ATOM 531 O O . ARG A 1 67 ? -16.5 -1.049 -18.891 1 98.81 67 ARG A O 1
ATOM 538 N N . GLY A 1 68 ? -16.922 -2.688 -20.344 1 98.81 68 GLY A N 1
ATOM 539 C CA . GLY A 1 68 ? -17.406 -1.809 -21.391 1 98.81 68 GLY A CA 1
ATOM 540 C C . GLY A 1 68 ? -16.891 -2.166 -22.766 1 98.81 68 GLY A C 1
ATOM 541 O O . GLY A 1 68 ? -16.078 -3.076 -22.906 1 98.81 68 GLY A O 1
ATOM 542 N N . PRO A 1 69 ? -17.344 -1.475 -23.812 1 98.69 69 PRO A N 1
ATOM 543 C CA . PRO A 1 69 ? -17.031 -1.787 -25.219 1 98.69 69 PRO A CA 1
ATOM 544 C C . PRO A 1 69 ? -15.531 -1.768 -25.5 1 98.69 69 PRO A C 1
ATOM 546 O O . PRO A 1 69 ? -15.055 -2.5 -26.375 1 98.69 69 PRO A O 1
ATOM 549 N N . ASP A 1 70 ? -14.805 -0.992 -24.703 1 98.75 70 ASP A N 1
ATOM 550 C CA . ASP A 1 70 ? -13.375 -0.859 -24.984 1 98.75 70 ASP A CA 1
ATOM 551 C C . ASP A 1 70 ? -12.547 -1.688 -24 1 98.75 70 ASP A C 1
ATOM 553 O O . ASP A 1 70 ? -11.328 -1.518 -23.922 1 98.75 70 ASP A O 1
ATOM 557 N N . ALA A 1 71 ? -13.188 -2.562 -23.266 1 98.81 71 ALA A N 1
ATOM 558 C CA . ALA A 1 71 ? -12.508 -3.309 -22.203 1 98.81 71 ALA A CA 1
ATOM 559 C C . ALA A 1 71 ? -11.359 -4.141 -22.781 1 98.81 71 ALA A C 1
ATOM 561 O O . ALA A 1 71 ? -10.25 -4.109 -22.25 1 98.81 71 ALA A O 1
ATOM 562 N N . ALA A 1 72 ? -11.609 -4.875 -23.828 1 98.5 72 ALA A N 1
ATOM 563 C CA . ALA A 1 72 ? -10.586 -5.727 -24.422 1 98.5 72 ALA A CA 1
ATOM 564 C C . ALA A 1 72 ? -9.422 -4.895 -24.953 1 98.5 72 ALA A C 1
ATOM 566 O O . ALA A 1 72 ? -8.258 -5.277 -24.797 1 98.5 72 ALA A O 1
ATOM 567 N N . ARG A 1 73 ? -9.75 -3.816 -25.594 1 98.25 73 ARG A N 1
ATOM 568 C CA . ARG A 1 73 ? -8.727 -2.91 -26.094 1 98.25 73 ARG A CA 1
ATOM 569 C C . ARG A 1 73 ? -7.852 -2.389 -24.969 1 98.25 73 ARG A C 1
ATOM 571 O O . ARG A 1 73 ? -6.621 -2.414 -25.062 1 98.25 73 ARG A O 1
ATOM 578 N N . LEU A 1 74 ? -8.492 -1.957 -23.891 1 98.75 74 LEU A N 1
ATOM 579 C CA . LEU A 1 74 ? -7.758 -1.452 -22.734 1 98.75 74 LEU A CA 1
ATOM 580 C C . LEU A 1 74 ? -6.898 -2.551 -22.109 1 98.75 74 LEU A C 1
ATOM 582 O O . LEU A 1 74 ? -5.738 -2.318 -21.781 1 98.75 74 LEU A O 1
ATOM 586 N N . MET A 1 75 ? -7.422 -3.709 -22 1 98.75 75 MET A N 1
ATOM 587 C CA . MET A 1 75 ? -6.672 -4.828 -21.422 1 98.75 75 MET A CA 1
ATOM 588 C C . MET A 1 75 ? -5.391 -5.078 -22.219 1 98.75 75 MET A C 1
ATOM 590 O O . MET A 1 75 ? -4.324 -5.281 -21.641 1 98.75 75 MET A O 1
ATOM 594 N N . GLN A 1 76 ? -5.531 -5.082 -23.531 1 98.56 76 GLN A N 1
ATOM 595 C CA . GLN A 1 76 ? -4.352 -5.324 -24.359 1 98.56 76 GLN A CA 1
ATOM 596 C C . GLN A 1 76 ? -3.324 -4.211 -24.188 1 98.56 76 GLN A C 1
ATOM 598 O O . GLN A 1 76 ? -2.117 -4.457 -24.25 1 98.56 76 GLN A O 1
ATOM 603 N N . MET A 1 77 ? -3.732 -3.023 -23.984 1 98.19 77 MET A N 1
ATOM 604 C CA . MET A 1 77 ? -2.836 -1.885 -23.797 1 98.19 77 MET A CA 1
ATOM 605 C C . MET A 1 77 ? -1.964 -2.072 -22.562 1 98.19 77 MET A C 1
ATOM 607 O O . MET A 1 77 ? -0.843 -1.564 -22.516 1 98.19 77 MET A O 1
ATOM 611 N N . LEU A 1 78 ? -2.424 -2.814 -21.609 1 98.62 78 LEU A N 1
ATOM 612 C CA . LEU A 1 78 ? -1.811 -2.881 -20.281 1 98.62 78 LEU A CA 1
ATOM 613 C C . LEU A 1 78 ? -0.672 -3.896 -20.266 1 98.62 78 LEU A C 1
ATOM 615 O O . LEU A 1 78 ? 0.164 -3.879 -19.359 1 98.62 78 LEU A O 1
ATOM 619 N N . THR A 1 79 ? -0.597 -4.781 -21.234 1 98.56 79 THR A N 1
ATOM 620 C CA . THR A 1 79 ? 0.321 -5.91 -21.125 1 98.56 79 THR A CA 1
ATOM 621 C C . THR A 1 79 ? 0.938 -6.23 -22.484 1 98.56 79 THR A C 1
ATOM 623 O O . THR A 1 79 ? 0.278 -6.098 -23.516 1 98.56 79 THR A O 1
ATOM 626 N N . PRO A 1 80 ? 2.158 -6.68 -22.484 1 97.62 80 PRO A N 1
ATOM 627 C CA . PRO A 1 80 ? 2.777 -7.156 -23.719 1 97.62 80 PRO A CA 1
ATOM 628 C C . PRO A 1 80 ? 2.393 -8.594 -24.047 1 97.62 80 PRO A C 1
ATOM 630 O O . PRO A 1 80 ? 2.836 -9.141 -25.062 1 97.62 80 PRO A O 1
ATOM 633 N N . ARG A 1 81 ? 1.62 -9.195 -23.219 1 97.81 81 ARG A N 1
ATOM 634 C CA . ARG A 1 81 ? 1.107 -10.523 -23.562 1 97.81 81 ARG A CA 1
ATOM 635 C C . ARG A 1 81 ? 0.002 -10.43 -24.609 1 97.81 81 ARG A C 1
ATOM 637 O O . ARG A 1 81 ? -0.876 -9.57 -24.516 1 97.81 81 ARG A O 1
ATOM 644 N N . ASP A 1 82 ? 0.108 -11.266 -25.578 1 97.31 82 ASP A N 1
ATOM 645 C CA . ASP A 1 82 ? -0.948 -11.344 -26.594 1 97.31 82 ASP A CA 1
ATOM 646 C C . ASP A 1 82 ? -2.23 -11.93 -26 1 97.31 82 ASP A C 1
ATOM 648 O O . ASP A 1 82 ? -2.25 -13.078 -25.547 1 97.31 82 ASP A O 1
ATOM 652 N N . LEU A 1 83 ? -3.34 -11.133 -26.016 1 97.69 83 LEU A N 1
ATOM 653 C CA . LEU A 1 83 ? -4.57 -11.562 -25.359 1 97.69 83 LEU A CA 1
ATOM 654 C C . LEU A 1 83 ? -5.594 -12.039 -26.375 1 97.69 83 LEU A C 1
ATOM 656 O O . LEU A 1 83 ? -6.727 -12.367 -26.016 1 97.69 83 LEU A O 1
ATOM 660 N N . ARG A 1 84 ? -5.324 -12.109 -27.734 1 96.25 84 ARG A N 1
ATOM 661 C CA . ARG A 1 84 ? -6.262 -12.445 -28.797 1 96.25 84 ARG A CA 1
ATOM 662 C C . ARG A 1 84 ? -6.844 -13.844 -28.594 1 96.25 84 ARG A C 1
ATOM 664 O O . ARG A 1 84 ? -7.977 -14.109 -29 1 96.25 84 ARG A O 1
ATOM 671 N N . GLY A 1 85 ? -6.078 -14.664 -27.828 1 96.19 85 GLY A N 1
ATOM 672 C CA . GLY A 1 85 ? -6.512 -16.047 -27.625 1 96.19 85 GLY A CA 1
ATOM 673 C C . GLY A 1 85 ? -7.273 -16.25 -26.328 1 96.19 85 GLY A C 1
ATOM 674 O O . GLY A 1 85 ? -7.738 -17.344 -26.047 1 96.19 85 GLY A O 1
ATOM 675 N N . MET A 1 86 ? -7.422 -15.281 -25.578 1 97.62 86 MET A N 1
ATOM 676 C CA . MET A 1 86 ? -8.102 -15.398 -24.297 1 97.62 86 MET A CA 1
ATOM 677 C C . MET A 1 86 ? -9.617 -15.445 -24.484 1 97.62 86 MET A C 1
ATOM 679 O O . MET A 1 86 ? -10.172 -14.656 -25.25 1 97.62 86 MET A O 1
ATOM 683 N N . LEU A 1 87 ? -10.25 -16.375 -23.812 1 98.31 87 LEU A N 1
ATOM 684 C CA . LEU A 1 87 ? -11.703 -16.547 -23.875 1 98.31 87 LEU A CA 1
ATOM 685 C C . LEU A 1 87 ? -12.312 -16.484 -22.484 1 98.31 87 LEU A C 1
ATOM 687 O O . LEU A 1 87 ? -11.625 -16.703 -21.484 1 98.31 87 LEU A O 1
ATOM 691 N N . PRO A 1 88 ? -13.633 -16.078 -22.453 1 98.25 88 PRO A N 1
ATOM 692 C CA . PRO A 1 88 ? -14.289 -16.219 -21.156 1 98.25 88 PRO A CA 1
ATOM 693 C C . PRO A 1 88 ? -14.109 -17.594 -20.547 1 98.25 88 PRO A C 1
ATOM 695 O O . PRO A 1 88 ? -14.188 -18.609 -21.25 1 98.25 88 PRO A O 1
ATOM 698 N N . GLY A 1 89 ? -13.766 -17.609 -19.203 1 98.31 89 GLY A N 1
ATOM 699 C CA . GLY A 1 89 ? -13.477 -18.875 -18.547 1 98.31 89 GLY A CA 1
ATOM 700 C C . GLY A 1 89 ? -11.992 -19.109 -18.359 1 98.31 89 GLY A C 1
ATOM 701 O O . GLY A 1 89 ? -11.594 -20.062 -17.688 1 98.31 89 GLY A O 1
ATOM 702 N N . MET A 1 90 ? -11.234 -18.219 -18.906 1 98.69 90 MET A N 1
ATOM 703 C CA . MET A 1 90 ? -9.789 -18.375 -18.828 1 98.69 90 MET A CA 1
ATOM 704 C C . MET A 1 90 ? -9.18 -17.312 -17.906 1 98.69 90 MET A C 1
ATOM 706 O O . MET A 1 90 ? -9.773 -16.25 -17.703 1 98.69 90 MET A O 1
ATOM 710 N N . CYS A 1 91 ? -8.117 -17.641 -17.359 1 98.69 91 CYS A N 1
ATOM 711 C CA . CYS A 1 91 ? -7.215 -16.75 -16.656 1 98.69 91 CYS A CA 1
ATOM 712 C C . CYS A 1 91 ? -5.859 -16.656 -17.359 1 98.69 91 CYS A C 1
ATOM 714 O O . CYS A 1 91 ? -5.426 -17.625 -17.984 1 98.69 91 CYS A O 1
ATOM 716 N N . TYR A 1 92 ? -5.293 -15.445 -17.344 1 98.69 92 TYR A N 1
ATOM 717 C CA . TYR A 1 92 ? -3.939 -15.258 -17.844 1 98.69 92 TYR A CA 1
ATOM 718 C C . TYR A 1 92 ? -3.074 -14.523 -16.828 1 98.69 92 TYR A C 1
ATOM 720 O O . TYR A 1 92 ? -3.527 -13.57 -16.188 1 98.69 92 TYR A O 1
ATOM 728 N N . TYR A 1 93 ? -1.89 -15.102 -16.594 1 98.12 93 TYR A N 1
ATOM 729 C CA . TYR A 1 93 ? -0.85 -14.297 -15.961 1 98.12 93 TYR A CA 1
ATOM 730 C C . TYR A 1 93 ? -0.371 -13.188 -16.891 1 98.12 93 TYR A C 1
ATOM 732 O O . TYR A 1 93 ? 0.127 -13.461 -17.984 1 98.12 93 TYR A O 1
ATOM 740 N N . VAL A 1 94 ? -0.448 -11.883 -16.469 1 98.25 94 VAL A N 1
ATOM 741 C CA . VAL A 1 94 ? -0.244 -10.797 -17.422 1 98.25 94 VAL A CA 1
ATOM 742 C C . VAL A 1 94 ? 0.663 -9.727 -16.812 1 98.25 94 VAL A C 1
ATOM 744 O O . VAL A 1 94 ? 0.183 -8.711 -16.312 1 98.25 94 VAL A O 1
ATOM 747 N N . PRO A 1 95 ? 1.985 -9.875 -16.922 1 98.06 95 PRO A N 1
ATOM 748 C CA . PRO A 1 95 ? 2.811 -8.727 -16.516 1 98.06 95 PRO A CA 1
ATOM 749 C C . PRO A 1 95 ? 2.363 -7.422 -17.172 1 98.06 95 PRO A C 1
ATOM 751 O O . PRO A 1 95 ? 2.102 -7.387 -18.375 1 98.06 95 PRO A O 1
ATOM 754 N N . MET A 1 96 ? 2.166 -6.414 -16.406 1 98.56 96 MET A N 1
ATOM 755 C CA . MET A 1 96 ? 1.711 -5.121 -16.922 1 98.56 96 MET A CA 1
ATOM 756 C C . MET A 1 96 ? 2.801 -4.062 -16.766 1 98.56 96 MET A C 1
ATOM 758 O O . MET A 1 96 ? 3.506 -4.027 -15.758 1 98.56 96 MET A O 1
ATOM 762 N N . VAL A 1 97 ? 2.934 -3.23 -17.828 1 98.06 97 VAL A N 1
ATOM 763 C CA . VAL A 1 97 ? 4.078 -2.33 -17.906 1 98.06 97 VAL A CA 1
ATOM 764 C C . VAL A 1 97 ? 3.609 -0.92 -18.25 1 98.06 97 VAL A C 1
ATOM 766 O O . VAL A 1 97 ? 2.502 -0.74 -18.766 1 98.06 97 VAL A O 1
ATOM 769 N N . ASP A 1 98 ? 4.402 0.041 -17.906 1 97.44 98 ASP A N 1
ATOM 770 C CA . ASP A 1 98 ? 4.148 1.405 -18.359 1 97.44 98 ASP A CA 1
ATOM 771 C C . ASP A 1 98 ? 4.816 1.668 -19.703 1 97.44 98 ASP A C 1
ATOM 773 O O . ASP A 1 98 ? 5.242 0.732 -20.391 1 97.44 98 ASP A O 1
ATOM 777 N N . GLU A 1 99 ? 4.852 2.896 -20.141 1 95.56 99 GLU A N 1
ATOM 778 C CA . GLU A 1 99 ? 5.312 3.281 -21.469 1 95.56 99 GLU A CA 1
ATOM 779 C C . GLU A 1 99 ? 6.812 3.049 -21.641 1 95.56 99 GLU A C 1
ATOM 781 O O . GLU A 1 99 ? 7.316 2.963 -22.75 1 95.56 99 GLU A O 1
ATOM 786 N N . THR A 1 100 ? 7.512 2.9 -20.5 1 94.44 100 THR A N 1
ATOM 787 C CA . THR A 1 100 ? 8.953 2.684 -20.547 1 94.44 100 THR A CA 1
ATOM 788 C C . THR A 1 100 ? 9.281 1.194 -20.5 1 94.44 100 THR A C 1
ATOM 790 O O . THR A 1 100 ? 10.453 0.808 -20.531 1 94.44 100 THR A O 1
ATOM 793 N N . GLY A 1 101 ? 8.273 0.391 -20.375 1 95.5 101 GLY A N 1
ATOM 794 C CA . GLY A 1 101 ? 8.469 -1.046 -20.281 1 95.5 101 GLY A CA 1
ATOM 795 C C . GLY A 1 101 ? 8.727 -1.513 -18.859 1 95.5 101 GLY A C 1
ATOM 796 O O . GLY A 1 101 ? 8.93 -2.705 -18.625 1 95.5 101 GLY A O 1
ATOM 797 N N . GLY A 1 102 ? 8.703 -0.596 -17.922 1 96.62 102 GLY A N 1
ATOM 798 C CA . GLY A 1 102 ? 8.852 -0.954 -16.516 1 96.62 102 GLY A CA 1
ATOM 799 C C . GLY A 1 102 ? 7.621 -1.625 -15.938 1 96.62 102 GLY A C 1
ATOM 800 O O . GLY A 1 102 ? 6.492 -1.24 -16.25 1 96.62 102 GLY A O 1
ATOM 801 N N . MET A 1 103 ? 7.84 -2.58 -15.109 1 97.62 103 MET A N 1
ATOM 802 C CA . MET A 1 103 ? 6.742 -3.348 -14.523 1 97.62 103 MET A CA 1
ATOM 803 C C . MET A 1 103 ? 5.938 -2.492 -13.555 1 97.62 103 MET A C 1
ATOM 805 O O . MET A 1 103 ? 6.504 -1.855 -12.664 1 97.62 103 MET A O 1
ATOM 809 N N . LEU A 1 104 ? 4.66 -2.504 -13.758 1 98.38 104 LEU A N 1
ATOM 810 C CA . LEU A 1 104 ? 3.762 -1.829 -12.828 1 98.38 104 LEU A CA 1
ATOM 811 C C . LEU A 1 104 ? 3.145 -2.824 -11.852 1 98.38 104 LEU A C 1
ATOM 813 O O . LEU A 1 104 ? 2.766 -2.455 -10.734 1 98.38 104 LEU A O 1
ATOM 817 N N . ASN A 1 105 ? 3.002 -4.016 -12.281 1 98.56 105 ASN A N 1
ATOM 818 C CA . ASN A 1 105 ? 2.318 -5.105 -11.586 1 98.56 105 ASN A CA 1
ATOM 819 C C . ASN A 1 105 ? 2.406 -6.41 -12.375 1 98.56 105 ASN A C 1
ATOM 821 O O . ASN A 1 105 ? 2.795 -6.41 -13.539 1 98.56 105 ASN A O 1
ATOM 825 N N . ASP A 1 106 ? 2.088 -7.574 -11.742 1 98.56 106 ASP A N 1
ATOM 826 C CA . ASP A 1 106 ? 2.01 -8.844 -12.453 1 98.56 106 ASP A CA 1
ATOM 827 C C . ASP A 1 106 ? 0.733 -9.602 -12.094 1 98.56 106 ASP A C 1
ATOM 829 O O . ASP A 1 106 ? 0.791 -10.734 -11.617 1 98.56 106 ASP A O 1
ATOM 833 N N . PRO A 1 107 ? -0.381 -9.125 -12.461 1 98.69 107 PRO A N 1
ATOM 834 C CA . PRO A 1 107 ? -1.677 -9.672 -12.055 1 98.69 107 PRO A CA 1
ATOM 835 C C . PRO A 1 107 ? -2.08 -10.906 -12.852 1 98.69 107 PRO A C 1
ATOM 837 O O . PRO A 1 107 ? -1.366 -11.312 -13.773 1 98.69 107 PRO A O 1
ATOM 840 N N . VAL A 1 108 ? -3.127 -11.5 -12.383 1 98.75 108 VAL A N 1
ATOM 841 C CA . VAL A 1 108 ? -3.871 -12.484 -13.164 1 98.75 108 VAL A CA 1
ATOM 842 C C . VAL A 1 108 ? -5.133 -11.844 -13.734 1 98.75 108 VAL A C 1
ATOM 844 O O . VAL A 1 108 ? -5.93 -11.25 -13 1 98.75 108 VAL A O 1
ATOM 847 N N . ALA A 1 109 ? -5.254 -11.898 -15.039 1 98.81 109 ALA A N 1
ATOM 848 C CA . ALA A 1 109 ? -6.484 -11.469 -15.703 1 98.81 109 ALA A CA 1
ATOM 849 C C . ALA A 1 109 ? -7.52 -12.594 -15.711 1 98.81 109 ALA A C 1
ATOM 851 O O . ALA A 1 109 ? -7.203 -13.734 -16.062 1 98.81 109 ALA A O 1
ATOM 852 N N . VAL A 1 110 ? -8.688 -12.273 -15.258 1 98.88 110 VAL A N 1
ATOM 853 C CA . VAL A 1 110 ? -9.836 -13.164 -15.328 1 98.88 110 VAL A CA 1
ATOM 854 C C . VAL A 1 110 ? -10.852 -12.625 -16.328 1 98.88 110 VAL A C 1
ATOM 856 O O . VAL A 1 110 ? -11.477 -11.586 -16.094 1 98.88 110 VAL A O 1
ATOM 859 N N . MET A 1 111 ? -10.992 -13.328 -17.484 1 98.81 111 MET A N 1
ATOM 860 C CA . MET A 1 111 ? -11.953 -12.844 -18.469 1 98.81 111 MET A CA 1
ATOM 861 C C . MET A 1 111 ? -13.359 -13.336 -18.141 1 98.81 111 MET A C 1
ATOM 863 O O . MET A 1 111 ? -13.703 -14.484 -18.422 1 98.81 111 MET A O 1
ATOM 867 N N . ILE A 1 112 ? -14.133 -12.445 -17.625 1 98.38 112 ILE A N 1
ATOM 868 C CA . ILE A 1 112 ? -15.492 -12.773 -17.203 1 98.38 112 ILE A CA 1
ATOM 869 C C . ILE A 1 112 ? -16.406 -12.852 -18.422 1 98.38 112 ILE A C 1
ATOM 871 O O . ILE A 1 112 ? -17.234 -13.75 -18.516 1 98.38 112 ILE A O 1
ATOM 875 N N . ALA A 1 113 ? -16.266 -11.922 -19.281 1 98.5 113 ALA A N 1
ATOM 876 C CA . ALA A 1 113 ? -16.922 -11.797 -20.578 1 98.5 113 ALA A CA 1
ATOM 877 C C . ALA A 1 113 ? -16.047 -11.039 -21.562 1 98.5 113 ALA A C 1
ATOM 879 O O . ALA A 1 113 ? -14.984 -10.523 -21.188 1 98.5 113 ALA A O 1
ATOM 880 N N . GLU A 1 114 ? -16.453 -10.977 -22.781 1 97.88 114 GLU A N 1
ATOM 881 C CA . GLU A 1 114 ? -15.664 -10.312 -23.812 1 97.88 114 GLU A CA 1
ATOM 882 C C . GLU A 1 114 ? -15.414 -8.844 -23.453 1 97.88 114 GLU A C 1
ATOM 884 O O . GLU A 1 114 ? -14.375 -8.289 -23.812 1 97.88 114 GLU A O 1
ATOM 889 N N . ASP A 1 115 ? -16.359 -8.258 -22.766 1 98.62 115 ASP A N 1
ATOM 890 C CA . ASP A 1 115 ? -16.266 -6.844 -22.422 1 98.62 115 ASP A CA 1
ATOM 891 C C . ASP A 1 115 ? -16.156 -6.652 -20.922 1 98.62 115 ASP A C 1
ATOM 893 O O . ASP A 1 115 ? -16.531 -5.605 -20.391 1 98.62 115 ASP A O 1
ATOM 897 N N . ARG A 1 116 ? -15.688 -7.664 -20.25 1 98.75 116 ARG A N 1
ATOM 898 C CA . ARG A 1 116 ? -15.617 -7.578 -18.781 1 98.75 116 ARG A CA 1
ATOM 899 C C . ARG A 1 116 ? -14.461 -8.414 -18.25 1 98.75 116 ARG A C 1
ATOM 901 O O . ARG A 1 116 ? -14.422 -9.633 -18.453 1 98.75 116 ARG A O 1
ATOM 908 N N . PHE A 1 117 ? -13.547 -7.801 -17.562 1 98.94 117 PHE A N 1
ATOM 909 C CA . PHE A 1 117 ? -12.359 -8.438 -17 1 98.94 117 PHE A CA 1
ATOM 910 C C . PHE A 1 117 ? -12.219 -8.102 -15.516 1 98.94 117 PHE A C 1
ATOM 912 O O . PHE A 1 117 ? -12.578 -7.004 -15.078 1 98.94 117 PHE A O 1
ATOM 919 N N . TRP A 1 118 ? -11.805 -9.055 -14.766 1 98.88 118 TRP A N 1
ATOM 920 C CA . TRP A 1 118 ? -11.164 -8.766 -13.484 1 98.88 118 TRP A CA 1
ATOM 921 C C . TRP A 1 118 ? -9.648 -8.883 -13.586 1 98.88 118 TRP A C 1
ATOM 923 O O . TRP A 1 118 ? -9.133 -9.844 -14.164 1 98.88 118 TRP A O 1
ATOM 933 N N . VAL A 1 119 ? -8.969 -7.848 -13.18 1 98.94 119 VAL A N 1
ATOM 934 C CA . VAL A 1 119 ? -7.523 -7.883 -12.984 1 98.94 119 VAL A CA 1
ATOM 935 C C . VAL A 1 119 ? -7.211 -8.109 -11.508 1 98.94 119 VAL A C 1
ATOM 937 O O . VAL A 1 119 ? -7.359 -7.199 -10.688 1 98.94 119 VAL A O 1
ATOM 940 N N . SER A 1 120 ? -6.832 -9.312 -11.148 1 98.88 120 SER A N 1
ATOM 941 C CA . SER A 1 120 ? -6.434 -9.641 -9.781 1 98.88 120 SER A CA 1
ATOM 942 C C . SER A 1 120 ? -5.004 -9.188 -9.5 1 98.88 120 SER A C 1
ATOM 944 O O . SER A 1 120 ? -4.047 -9.82 -9.953 1 98.88 120 SER A O 1
ATOM 946 N N . ILE A 1 121 ? -4.883 -8.188 -8.758 1 98.81 121 ILE A N 1
ATOM 947 C CA . ILE A 1 121 ? -3.654 -7.402 -8.82 1 98.81 121 ILE A CA 1
ATOM 948 C C . ILE A 1 121 ? -2.674 -7.891 -7.758 1 98.81 121 ILE A C 1
ATOM 950 O O . ILE A 1 121 ? -3.086 -8.391 -6.707 1 98.81 121 ILE A O 1
ATOM 954 N N . ALA A 1 122 ? -1.363 -7.699 -8.133 1 98.44 122 ALA A N 1
ATOM 955 C CA . ALA A 1 122 ? -0.304 -7.699 -7.125 1 98.44 122 ALA A CA 1
ATOM 956 C C . ALA A 1 122 ? -0.275 -6.379 -6.363 1 98.44 122 ALA A C 1
ATOM 958 O O . ALA A 1 122 ? -1.262 -5.641 -6.352 1 98.44 122 ALA A O 1
ATOM 959 N N . ASP A 1 123 ? 0.814 -6.094 -5.688 1 97.94 123 ASP A N 1
ATOM 960 C CA . ASP A 1 123 ? 0.792 -5.082 -4.637 1 97.94 123 ASP A CA 1
ATOM 961 C C . ASP A 1 123 ? 1.098 -3.697 -5.203 1 97.94 123 ASP A C 1
ATOM 963 O O . ASP A 1 123 ? 2.148 -3.121 -4.91 1 97.94 123 ASP A O 1
ATOM 967 N N . SER A 1 124 ? 0.199 -3.043 -5.82 1 97.75 124 SER A N 1
ATOM 968 C CA . SER A 1 124 ? 0.196 -1.636 -6.207 1 97.75 124 SER A CA 1
ATOM 969 C C . SER A 1 124 ? -1.211 -1.161 -6.551 1 97.75 124 SER A C 1
ATOM 971 O O . SER A 1 124 ? -2.078 -1.968 -6.895 1 97.75 124 SER A O 1
ATOM 973 N N . ASP A 1 125 ? -1.455 0.139 -6.473 1 98 125 ASP A N 1
ATOM 974 C CA . ASP A 1 125 ? -2.74 0.692 -6.891 1 98 125 ASP A CA 1
ATOM 975 C C . ASP A 1 125 ? -2.834 0.777 -8.414 1 98 125 ASP A C 1
ATOM 977 O O . ASP A 1 125 ? -3.084 1.85 -8.969 1 98 125 ASP A O 1
ATOM 981 N N . LEU A 1 126 ? -2.773 -0.389 -9.039 1 98.62 126 LEU A N 1
ATOM 982 C CA . LEU A 1 126 ? -2.844 -0.496 -10.492 1 98.62 126 LEU A CA 1
ATOM 983 C C . LEU A 1 126 ? -4.137 0.116 -11.023 1 98.62 126 LEU A C 1
ATOM 985 O O . LEU A 1 126 ? -4.188 0.59 -12.156 1 98.62 126 LEU A O 1
ATOM 989 N N . LEU A 1 127 ? -5.152 0.112 -10.219 1 98.62 127 LEU A N 1
ATOM 990 C CA . LEU A 1 127 ? -6.418 0.758 -10.539 1 98.62 127 LEU A CA 1
ATOM 991 C C . LEU A 1 127 ? -6.191 2.176 -11.055 1 98.62 127 LEU A C 1
ATOM 993 O O . LEU A 1 127 ? -6.863 2.615 -11.992 1 98.62 127 LEU A O 1
ATOM 997 N N . PHE A 1 128 ? -5.266 2.914 -10.484 1 98.56 128 PHE A N 1
ATOM 998 C CA . PHE A 1 128 ? -5.035 4.309 -10.836 1 98.56 128 PHE A CA 1
ATOM 999 C C . PHE A 1 128 ? -4.438 4.422 -12.234 1 98.56 128 PHE A C 1
ATOM 1001 O O . PHE A 1 128 ? -4.832 5.293 -13.016 1 98.56 128 PHE A O 1
ATOM 1008 N N . TRP A 1 129 ? -3.506 3.551 -12.57 1 98.62 129 TRP A N 1
ATOM 1009 C CA . TRP A 1 129 ? -2.936 3.514 -13.914 1 98.62 129 TRP A CA 1
ATOM 1010 C C . TRP A 1 129 ? -4.008 3.211 -14.953 1 98.62 129 TRP A C 1
ATOM 1012 O O . TRP A 1 129 ? -4.109 3.902 -15.969 1 98.62 129 TRP A O 1
ATOM 1022 N N . ILE A 1 130 ? -4.805 2.223 -14.656 1 98.81 130 ILE A N 1
ATOM 1023 C CA . ILE A 1 130 ? -5.844 1.783 -15.578 1 98.81 130 ILE A CA 1
ATOM 1024 C C . ILE A 1 130 ? -6.875 2.895 -15.758 1 98.81 130 ILE A C 1
ATOM 1026 O O . ILE A 1 130 ? -7.25 3.223 -16.891 1 98.81 130 ILE A O 1
ATOM 1030 N N . LYS A 1 131 ? -7.281 3.465 -14.703 1 98.12 131 LYS A N 1
ATOM 1031 C CA . LYS A 1 131 ? -8.25 4.555 -14.734 1 98.12 131 LYS A CA 1
ATOM 1032 C C . LYS A 1 131 ? -7.695 5.766 -15.477 1 98.12 131 LYS A C 1
ATOM 1034 O O . LYS A 1 131 ? -8.414 6.41 -16.25 1 98.12 131 LYS A O 1
ATOM 1039 N N . GLY A 1 132 ? -6.434 6.129 -15.203 1 97.88 132 GLY A N 1
ATOM 1040 C CA . GLY A 1 132 ? -5.797 7.25 -15.883 1 97.88 132 GLY A CA 1
ATOM 1041 C C . GLY A 1 132 ? -5.727 7.078 -17.391 1 97.88 132 GLY A C 1
ATOM 1042 O O . GLY A 1 132 ? -6.027 8.008 -18.141 1 97.88 132 GLY A O 1
ATOM 1043 N N . LEU A 1 133 ? -5.359 5.871 -17.812 1 98.31 133 LEU A N 1
ATOM 1044 C CA . LEU A 1 133 ? -5.301 5.578 -19.25 1 98.31 133 LEU A CA 1
ATOM 1045 C C . LEU A 1 133 ? -6.684 5.664 -19.875 1 98.31 133 LEU A C 1
ATOM 1047 O O . LEU A 1 133 ? -6.855 6.281 -20.938 1 98.31 133 LEU A O 1
ATOM 1051 N N . ALA A 1 134 ? -7.617 5.004 -19.203 1 98.5 134 ALA A N 1
ATOM 1052 C CA . ALA A 1 134 ? -8.984 5 -19.719 1 98.5 134 ALA A CA 1
ATOM 1053 C C . ALA A 1 134 ? -9.508 6.422 -19.891 1 98.5 134 ALA A C 1
ATOM 1055 O O . ALA A 1 134 ? -10.094 6.754 -20.922 1 98.5 134 ALA A O 1
ATOM 1056 N N . HIS A 1 135 ? -9.289 7.254 -18.906 1 97.81 135 HIS A N 1
ATOM 1057 C CA . HIS A 1 135 ? -9.766 8.633 -18.953 1 97.81 135 HIS A CA 1
ATOM 1058 C C . HIS A 1 135 ? -9.016 9.438 -20.016 1 97.81 135 HIS A C 1
ATOM 1060 O O . HIS A 1 135 ? -9.641 10.133 -20.812 1 97.81 135 HIS A O 1
ATOM 1066 N N . GLY A 1 136 ? -7.723 9.359 -19.953 1 97.62 136 GLY A N 1
ATOM 1067 C CA . GLY A 1 136 ? -6.91 10.133 -20.891 1 97.62 136 GLY A CA 1
ATOM 1068 C C . GLY A 1 136 ? -7.184 9.805 -22.344 1 97.62 136 GLY A C 1
ATOM 1069 O O . GLY A 1 136 ? -7.168 10.688 -23.188 1 97.62 136 GLY A O 1
ATOM 1070 N N . LEU A 1 137 ? -7.461 8.539 -22.609 1 98.06 137 LEU A N 1
ATOM 1071 C CA . LEU A 1 137 ? -7.66 8.094 -23.984 1 98.06 137 LEU A CA 1
ATOM 1072 C C . LEU A 1 137 ? -9.141 8.086 -24.344 1 98.06 137 LEU A C 1
ATOM 1074 O O . LEU A 1 137 ? -9.508 7.68 -25.453 1 98.06 137 LEU A O 1
ATOM 1078 N N . ARG A 1 138 ? -9.977 8.508 -23.453 1 97.75 138 ARG A N 1
ATOM 1079 C CA . ARG A 1 138 ? -11.422 8.617 -23.625 1 97.75 138 ARG A CA 1
ATOM 1080 C C . ARG A 1 138 ? -12.023 7.281 -24.047 1 97.75 138 ARG A C 1
ATOM 1082 O O . ARG A 1 138 ? -12.805 7.215 -24.984 1 97.75 138 ARG A O 1
ATOM 1089 N N . LEU A 1 139 ? -11.57 6.23 -23.375 1 98.62 139 LEU A N 1
ATOM 1090 C CA . LEU A 1 139 ? -12.094 4.898 -23.641 1 98.62 139 LEU A CA 1
ATOM 1091 C C . LEU A 1 139 ? -13.453 4.703 -22.984 1 98.62 139 LEU A C 1
ATOM 1093 O O . LEU A 1 139 ? -13.68 5.188 -21.875 1 98.62 139 LEU A O 1
ATOM 1097 N N . ASP A 1 140 ? -14.297 3.969 -23.688 1 98.62 140 ASP A N 1
ATOM 1098 C CA . ASP A 1 140 ? -15.625 3.666 -23.156 1 98.62 140 ASP A CA 1
ATOM 1099 C C . ASP A 1 140 ? -15.594 2.439 -22.25 1 98.62 140 ASP A C 1
ATOM 1101 O O . ASP A 1 140 ? -16 1.351 -22.656 1 98.62 140 ASP A O 1
ATOM 1105 N N . VAL A 1 141 ? -15.133 2.625 -21.031 1 98.69 141 VAL A N 1
ATOM 1106 C CA . VAL A 1 141 ? -15.023 1.563 -20.031 1 98.69 141 VAL A CA 1
ATOM 1107 C C . VAL A 1 141 ? -15.344 2.119 -18.656 1 98.69 141 VAL A C 1
ATOM 1109 O O . VAL A 1 141 ? -15.148 3.309 -18.391 1 98.69 141 VAL A O 1
ATOM 1112 N N . LEU A 1 142 ? -15.914 1.334 -17.875 1 98.12 142 LEU A N 1
ATOM 1113 C CA . LEU A 1 142 ? -16 1.561 -16.438 1 98.12 142 LEU A CA 1
ATOM 1114 C C . LEU A 1 142 ? -14.914 0.787 -15.688 1 98.12 142 LEU A C 1
ATOM 1116 O O . LEU A 1 142 ? -14.734 -0.413 -15.914 1 98.12 142 LEU A O 1
ATOM 1120 N N . VAL A 1 143 ? -14.102 1.502 -14.938 1 98.44 143 VAL A N 1
ATOM 1121 C CA . VAL A 1 143 ? -13.023 0.906 -14.141 1 98.44 143 VAL A CA 1
ATOM 1122 C C . VAL A 1 143 ? -13.32 1.094 -12.656 1 98.44 143 VAL A C 1
ATOM 1124 O O . VAL A 1 143 ? -13.422 2.225 -12.172 1 98.44 143 VAL A O 1
ATOM 1127 N N . ASP A 1 144 ? -13.406 0.01 -11.945 1 96.69 144 ASP A N 1
ATOM 1128 C CA . ASP A 1 144 ? -13.727 0.123 -10.523 1 96.69 144 ASP A CA 1
ATOM 1129 C C . ASP A 1 144 ? -13.266 -1.116 -9.758 1 96.69 144 ASP A C 1
ATOM 1131 O O . ASP A 1 144 ? -12.625 -2.004 -10.328 1 96.69 144 ASP A O 1
ATOM 1135 N N . GLU A 1 145 ? -13.406 -1.116 -8.445 1 97.69 145 GLU A N 1
ATOM 1136 C CA . GLU A 1 145 ? -13.094 -2.24 -7.57 1 97.69 145 GLU A CA 1
ATOM 1137 C C . GLU A 1 145 ? -14.359 -2.945 -7.102 1 97.69 145 GLU A C 1
ATOM 1139 O O . GLU A 1 145 ? -15.117 -2.4 -6.297 1 97.69 145 GLU A O 1
ATOM 1144 N N . PRO A 1 146 ? -14.641 -4.109 -7.602 1 98.19 146 PRO A N 1
ATOM 1145 C CA . PRO A 1 146 ? -15.828 -4.828 -7.148 1 98.19 146 PRO A CA 1
ATOM 1146 C C . PRO A 1 146 ? -15.656 -5.441 -5.758 1 98.19 146 PRO A C 1
ATOM 1148 O O . PRO A 1 146 ? -14.531 -5.57 -5.273 1 98.19 146 PRO A O 1
ATOM 1151 N N . ASP A 1 147 ? -16.781 -5.766 -5.086 1 98 147 ASP A N 1
ATOM 1152 C CA . ASP A 1 147 ? -16.781 -6.457 -3.799 1 98 147 ASP A CA 1
ATOM 1153 C C . ASP A 1 147 ? -16.469 -7.941 -3.979 1 98 147 ASP A C 1
ATOM 1155 O O . ASP A 1 147 ? -17.375 -8.781 -3.896 1 98 147 ASP A O 1
ATOM 1159 N N . VAL A 1 148 ? -15.219 -8.242 -4.293 1 98.56 148 VAL A N 1
ATOM 1160 C CA . VAL A 1 148 ? -14.742 -9.602 -4.559 1 98.56 148 VAL A CA 1
ATOM 1161 C C . VAL A 1 148 ? -13.461 -9.859 -3.771 1 98.56 148 VAL A C 1
ATOM 1163 O O . VAL A 1 148 ? -12.508 -9.078 -3.85 1 98.56 148 VAL A O 1
ATOM 1166 N N . SER A 1 149 ? -13.438 -10.898 -2.99 1 98.69 149 SER A N 1
ATOM 1167 C CA . SER A 1 149 ? -12.305 -11.242 -2.135 1 98.69 149 SER A CA 1
ATOM 1168 C C . SER A 1 149 ? -11.836 -12.672 -2.377 1 98.69 149 SER A C 1
ATOM 1170 O O . SER A 1 149 ? -12.516 -13.625 -2.002 1 98.69 149 SER A O 1
ATOM 1172 N N . PRO A 1 150 ? -10.672 -12.836 -2.932 1 98.81 150 PRO A N 1
ATOM 1173 C CA . PRO A 1 150 ? -10.18 -14.195 -3.176 1 98.81 150 PRO A CA 1
ATOM 1174 C C . PRO A 1 150 ? -9.852 -14.945 -1.888 1 98.81 150 PRO A C 1
ATOM 1176 O O . PRO A 1 150 ? -9.312 -14.352 -0.945 1 98.81 150 PRO A O 1
ATOM 1179 N N . LEU A 1 151 ? -10.25 -16.141 -1.792 1 98.94 151 LEU A N 1
ATOM 1180 C CA . LEU A 1 151 ? -9.867 -17.125 -0.798 1 98.94 151 LEU A CA 1
ATOM 1181 C C . LEU A 1 151 ? -9.258 -18.359 -1.466 1 98.94 151 LEU A C 1
ATOM 1183 O O . LEU A 1 151 ? -9.867 -18.953 -2.357 1 98.94 151 LEU A O 1
ATOM 1187 N N . ALA A 1 152 ? -8.086 -18.797 -1.057 1 98.94 152 ALA A N 1
ATOM 1188 C CA . ALA A 1 152 ? -7.395 -19.875 -1.759 1 98.94 152 ALA A CA 1
ATOM 1189 C C . ALA A 1 152 ? -7.484 -21.188 -0.976 1 98.94 152 ALA A C 1
ATOM 1191 O O . ALA A 1 152 ? -7.527 -21.172 0.257 1 98.94 152 ALA A O 1
ATOM 1192 N N . ILE A 1 153 ? -7.59 -22.203 -1.644 1 98.94 153 ILE A N 1
ATOM 1193 C CA . ILE A 1 153 ? -7.449 -23.578 -1.174 1 98.94 153 ILE A CA 1
ATOM 1194 C C . ILE A 1 153 ? -6.191 -24.203 -1.775 1 98.94 153 ILE A C 1
ATOM 1196 O O . ILE A 1 153 ? -6.137 -24.469 -2.977 1 98.94 153 ILE A O 1
ATOM 1200 N N . GLN A 1 154 ? -5.191 -24.453 -1 1 98.94 154 GLN A N 1
ATOM 1201 C CA . GLN A 1 154 ? -3.887 -24.844 -1.527 1 98.94 154 GLN A CA 1
ATOM 1202 C C . GLN A 1 154 ? -3.336 -26.062 -0.792 1 98.94 154 GLN A C 1
ATOM 1204 O O . GLN A 1 154 ? -3.469 -26.172 0.429 1 98.94 154 GLN A O 1
ATOM 1209 N N . GLY A 1 155 ? -2.711 -26.938 -1.459 1 98.81 155 GLY A N 1
ATOM 1210 C CA . GLY A 1 155 ? -2.105 -28.141 -0.901 1 98.81 155 GLY A CA 1
ATOM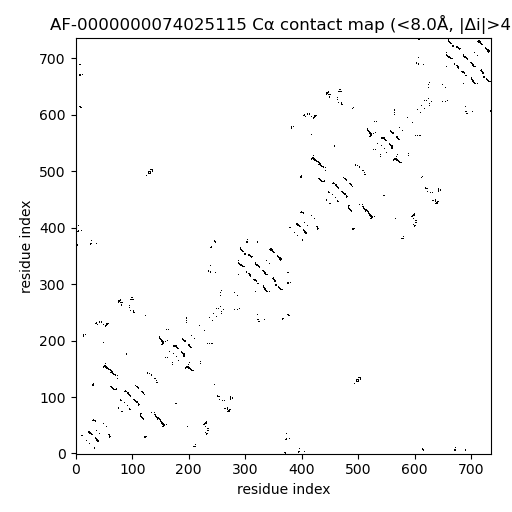 1211 C C . GLY A 1 155 ? -2.488 -29.406 -1.648 1 98.81 155 GLY A C 1
ATOM 1212 O O . GLY A 1 155 ? -3.4 -29.391 -2.479 1 98.81 155 GLY A O 1
ATOM 1213 N N . PRO A 1 156 ? -1.807 -30.516 -1.36 1 98.75 156 PRO A N 1
ATOM 1214 C CA . PRO A 1 156 ? -2.049 -31.766 -2.082 1 98.75 156 PRO A CA 1
ATOM 1215 C C . PRO A 1 156 ? -3.469 -32.281 -1.891 1 98.75 156 PRO A C 1
ATOM 1217 O O . PRO A 1 156 ? -3.941 -33.125 -2.688 1 98.75 156 PRO A O 1
ATOM 1220 N N . LYS A 1 157 ? -4.172 -31.812 -0.91 1 98.88 157 LYS A N 1
ATOM 1221 C CA . LYS A 1 157 ? -5.527 -32.281 -0.646 1 98.88 157 LYS A CA 1
ATOM 1222 C C . LYS A 1 157 ? -6.566 -31.25 -1.056 1 98.88 157 LYS A C 1
ATOM 1224 O O . LYS A 1 157 ? -7.727 -31.328 -0.642 1 98.88 157 LYS A O 1
ATOM 1229 N N . ALA A 1 158 ? -6.18 -30.312 -1.854 1 98.88 158 ALA A N 1
ATOM 1230 C CA . ALA A 1 158 ? -7.051 -29.219 -2.273 1 98.88 158 ALA A CA 1
ATOM 1231 C C . ALA A 1 158 ? -8.219 -29.734 -3.109 1 98.88 158 ALA A C 1
ATOM 1233 O O . ALA A 1 158 ? -9.352 -29.266 -2.959 1 98.88 158 ALA A O 1
ATOM 1234 N N . ASP A 1 159 ? -7.969 -30.688 -4.012 1 98.75 159 ASP A N 1
ATOM 1235 C CA . ASP A 1 159 ? -9.031 -31.25 -4.84 1 98.75 159 ASP A CA 1
ATOM 1236 C C . ASP A 1 159 ? -10.133 -31.859 -3.975 1 98.75 159 ASP A C 1
ATOM 1238 O O . ASP A 1 159 ? -11.32 -31.625 -4.223 1 98.75 159 ASP A O 1
ATOM 1242 N N . GLU A 1 160 ? -9.664 -32.594 -3.039 1 98.81 160 GLU A N 1
ATOM 1243 C CA . GLU A 1 160 ? -10.617 -33.25 -2.164 1 98.81 160 GLU A CA 1
ATOM 1244 C C . GLU A 1 160 ? -11.453 -32.25 -1.383 1 98.81 160 GLU A C 1
ATOM 1246 O O . GLU A 1 160 ? -12.68 -32.375 -1.318 1 98.81 160 GLU A O 1
ATOM 1251 N N . LEU A 1 161 ? -10.805 -31.219 -0.791 1 98.88 161 LEU A N 1
ATOM 1252 C CA . LEU A 1 161 ? -11.523 -30.219 -0.011 1 98.88 161 LEU A CA 1
ATOM 1253 C C . LEU A 1 161 ? -12.492 -29.438 -0.89 1 98.88 161 LEU A C 1
ATOM 1255 O O . LEU A 1 161 ? -13.656 -29.25 -0.522 1 98.88 161 LEU A O 1
ATOM 1259 N N . ALA A 1 162 ? -12.062 -29.031 -2.051 1 98.88 162 ALA A N 1
ATOM 1260 C CA . ALA A 1 162 ? -12.906 -28.25 -2.947 1 98.88 162 ALA A CA 1
ATOM 1261 C C . ALA A 1 162 ? -14.125 -29.047 -3.395 1 98.88 162 ALA A C 1
ATOM 1263 O O . ALA A 1 162 ? -15.234 -28.531 -3.465 1 98.88 162 ALA A O 1
ATOM 1264 N N . ALA A 1 163 ? -13.914 -30.297 -3.684 1 98.62 163 ALA A N 1
ATOM 1265 C CA . ALA A 1 163 ? -15 -31.156 -4.152 1 98.62 163 ALA A CA 1
ATOM 1266 C C . ALA A 1 163 ? -16.078 -31.312 -3.088 1 98.62 163 ALA A C 1
ATOM 1268 O O . ALA A 1 163 ? -17.266 -31.422 -3.406 1 98.62 163 ALA A O 1
ATOM 1269 N N . ARG A 1 164 ? -15.742 -31.266 -1.879 1 98.25 164 ARG A N 1
ATOM 1270 C CA . ARG A 1 164 ? -16.688 -31.422 -0.781 1 98.25 164 ARG A CA 1
ATOM 1271 C C . ARG A 1 164 ? -17.609 -30.219 -0.677 1 98.25 164 ARG A C 1
ATOM 1273 O O . ARG A 1 164 ? -18.75 -30.328 -0.196 1 98.25 164 ARG A O 1
ATOM 1280 N N . VAL A 1 165 ? -17.109 -29.094 -1.103 1 98.12 165 VAL A N 1
ATOM 1281 C CA . VAL A 1 165 ? -17.891 -27.859 -0.979 1 98.12 165 VAL A CA 1
ATOM 1282 C C . VAL A 1 165 ? -18.594 -27.547 -2.301 1 98.12 165 VAL A C 1
ATOM 1284 O O . VAL A 1 165 ? -19.734 -27.094 -2.312 1 98.12 165 VAL A O 1
ATOM 1287 N N . PHE A 1 166 ? -17.969 -27.922 -3.477 1 98.06 166 PHE A N 1
ATOM 1288 C CA . PHE A 1 166 ? -18.453 -27.453 -4.77 1 98.06 166 PHE A CA 1
ATOM 1289 C C . PHE A 1 166 ? -18.938 -28.625 -5.613 1 98.06 166 PHE A C 1
ATOM 1291 O O . PHE A 1 166 ? -19.531 -28.422 -6.68 1 98.06 166 PHE A O 1
ATOM 1298 N N . GLY A 1 167 ? -18.75 -29.828 -5.191 1 97.44 167 GLY A N 1
ATOM 1299 C CA . GLY A 1 167 ? -19.016 -31.016 -6.004 1 97.44 167 GLY A CA 1
ATOM 1300 C C . GLY A 1 167 ? -17.812 -31.438 -6.828 1 97.44 167 GLY A C 1
ATOM 1301 O O . GLY A 1 167 ? -16.875 -30.656 -7.031 1 97.44 167 GLY A O 1
ATOM 1302 N N . ASP A 1 168 ? -17.828 -32.594 -7.383 1 97.75 168 ASP A N 1
ATOM 1303 C CA . ASP A 1 168 ? -16.688 -33.25 -8.023 1 97.75 168 ASP A CA 1
ATOM 1304 C C . ASP A 1 168 ? -16.297 -32.531 -9.312 1 97.75 168 ASP A C 1
ATOM 1306 O O . ASP A 1 168 ? -15.133 -32.594 -9.734 1 97.75 168 ASP A O 1
ATOM 1310 N N . LYS A 1 169 ? -17.203 -31.781 -9.883 1 98 169 LYS A N 1
ATOM 1311 C CA . LYS A 1 169 ? -16.953 -31.125 -11.164 1 98 169 LYS A CA 1
ATOM 1312 C C . LYS A 1 169 ? -15.828 -30.109 -11.047 1 98 169 LYS A C 1
ATOM 1314 O O . LYS A 1 169 ? -15.188 -29.75 -12.039 1 98 169 LYS A O 1
ATOM 1319 N N . VAL A 1 170 ? -15.523 -29.656 -9.844 1 98.5 170 VAL A N 1
ATOM 1320 C CA . VAL A 1 170 ? -14.484 -28.656 -9.641 1 98.5 170 VAL A CA 1
ATOM 1321 C C . VAL A 1 170 ? -13.117 -29.25 -9.984 1 98.5 170 VAL A C 1
ATOM 1323 O O . VAL A 1 170 ? -12.219 -28.547 -10.422 1 98.5 170 VAL A O 1
ATOM 1326 N N . LYS A 1 171 ? -13.039 -30.531 -9.867 1 98.19 171 LYS A N 1
ATOM 1327 C CA . LYS A 1 171 ? -11.781 -31.219 -10.125 1 98.19 171 LYS A CA 1
ATOM 1328 C C . LYS A 1 171 ? -11.438 -31.203 -11.609 1 98.19 171 LYS A C 1
ATOM 1330 O O . LYS A 1 171 ? -10.289 -31.438 -11.992 1 98.19 171 LYS A O 1
ATOM 1335 N N . ASP A 1 172 ? -12.398 -30.906 -12.438 1 98.19 172 ASP A N 1
ATOM 1336 C CA . ASP A 1 172 ? -12.211 -30.938 -13.883 1 98.19 172 ASP A CA 1
ATOM 1337 C C . ASP A 1 172 ? -11.562 -29.641 -14.383 1 98.19 172 ASP A C 1
ATOM 1339 O O . ASP A 1 172 ? -11.109 -29.562 -15.523 1 98.19 172 ASP A O 1
ATOM 1343 N N . LEU A 1 173 ? -11.562 -28.672 -13.508 1 98.5 173 LEU A N 1
ATOM 1344 C CA . LEU A 1 173 ? -10.969 -27.406 -13.914 1 98.5 173 LEU A CA 1
ATOM 1345 C C . LEU A 1 173 ? -9.492 -27.578 -14.258 1 98.5 173 LEU A C 1
ATOM 1347 O O . LEU A 1 173 ? -8.742 -28.188 -13.492 1 98.5 173 LEU A O 1
ATOM 1351 N N . LYS A 1 174 ? -9.125 -27.094 -15.414 1 98.12 174 LYS A N 1
ATOM 1352 C CA . LYS A 1 174 ? -7.723 -27.078 -15.82 1 98.12 174 LYS A CA 1
ATOM 1353 C C . LYS A 1 174 ? -6.996 -25.859 -15.281 1 98.12 174 LYS A C 1
ATOM 1355 O O . LYS A 1 174 ? -7.633 -24.891 -14.859 1 98.12 174 LYS A O 1
ATOM 1360 N N . PHE A 1 175 ? -5.672 -26 -15.312 1 97.44 175 PHE A N 1
ATOM 1361 C CA . PHE A 1 175 ? -4.852 -24.906 -14.797 1 97.44 175 PHE A CA 1
ATOM 1362 C C . PHE A 1 175 ? -5.16 -23.609 -15.523 1 97.44 175 PHE A C 1
ATOM 1364 O O . PHE A 1 175 ? -5.215 -23.578 -16.75 1 97.44 175 PHE A O 1
ATOM 1371 N N . PHE A 1 176 ? -5.445 -22.516 -14.797 1 98.19 176 PHE A N 1
ATOM 1372 C CA . PHE A 1 176 ? -5.727 -21.156 -15.242 1 98.19 176 PHE A CA 1
ATOM 1373 C C . PHE A 1 176 ? -7.02 -21.109 -16.047 1 98.19 176 PHE A C 1
ATOM 1375 O O . PHE A 1 176 ? -7.145 -20.312 -16.984 1 98.19 176 PHE A O 1
ATOM 1382 N N . ARG A 1 177 ? -7.895 -22.016 -15.734 1 98.69 177 ARG A N 1
ATOM 1383 C CA . ARG A 1 177 ? -9.305 -21.938 -16.094 1 98.69 177 ARG A CA 1
ATOM 1384 C C . ARG A 1 177 ? -10.172 -21.719 -14.844 1 98.69 177 ARG A C 1
ATOM 1386 O O . ARG A 1 177 ? -9.734 -22 -13.727 1 98.69 177 ARG A O 1
ATOM 1393 N N . TYR A 1 178 ? -11.273 -21.125 -15.078 1 98.75 178 TYR A N 1
ATOM 1394 C CA . TYR A 1 178 ? -12.195 -20.984 -13.961 1 98.75 178 TYR A CA 1
ATOM 1395 C C . TYR A 1 178 ? -13.594 -21.469 -14.344 1 98.75 178 TYR A C 1
ATOM 1397 O O . TYR A 1 178 ? -13.898 -21.625 -15.531 1 98.75 178 TYR A O 1
ATOM 1405 N N . GLY A 1 179 ? -14.391 -21.828 -13.398 1 98.44 179 GLY A N 1
ATOM 1406 C CA . GLY A 1 179 ? -15.797 -22.172 -13.539 1 98.44 179 GLY A CA 1
ATOM 1407 C C . GLY A 1 179 ? -16.672 -21.516 -12.484 1 98.44 179 GLY A C 1
ATOM 1408 O O . GLY A 1 179 ? -16.172 -20.875 -11.562 1 98.44 179 GLY A O 1
ATOM 1409 N N . HIS A 1 180 ? -17.969 -21.578 -12.789 1 97.88 180 HIS A N 1
ATOM 1410 C CA . HIS A 1 180 ? -18.938 -21.109 -11.82 1 97.88 180 HIS A CA 1
ATOM 1411 C C . HIS A 1 180 ? -19.484 -22.266 -10.977 1 97.88 180 HIS A C 1
ATOM 1413 O O . HIS A 1 180 ? -19.984 -23.25 -11.516 1 97.88 180 HIS A O 1
ATOM 1419 N N . PHE A 1 181 ? -19.328 -22.125 -9.695 1 98 181 PHE A N 1
ATOM 1420 C CA . PHE A 1 181 ? -19.797 -23.156 -8.773 1 98 181 PHE A CA 1
ATOM 1421 C C . PHE A 1 181 ? -20.656 -22.531 -7.68 1 98 181 PHE A C 1
ATOM 1423 O O . PHE A 1 181 ? -20.391 -21.422 -7.223 1 98 181 PHE A O 1
ATOM 1430 N N . ASP A 1 182 ? -21.609 -23.203 -7.285 1 95.94 182 ASP A N 1
ATOM 1431 C CA . ASP A 1 182 ? -22.594 -22.703 -6.328 1 95.94 182 ASP A CA 1
ATOM 1432 C C . ASP A 1 182 ? -22.125 -22.938 -4.895 1 95.94 182 ASP A C 1
ATOM 1434 O O . ASP A 1 182 ? -21.609 -24 -4.57 1 95.94 182 ASP A O 1
ATOM 1438 N N . PHE A 1 183 ? -22.266 -21.953 -4.043 1 94 183 PHE A N 1
ATOM 1439 C CA . PHE A 1 183 ? -22.141 -22.031 -2.594 1 94 183 PHE A CA 1
ATOM 1440 C C . PHE A 1 183 ? -23.312 -21.344 -1.906 1 94 183 PHE A C 1
ATOM 1442 O O . PHE A 1 183 ? -23.406 -20.125 -1.911 1 94 183 PHE A O 1
ATOM 1449 N N . MET A 1 184 ? -24.109 -22.141 -1.346 1 90.25 184 MET A N 1
ATOM 1450 C CA . MET A 1 184 ? -25.266 -21.641 -0.61 1 90.25 184 MET A CA 1
ATOM 1451 C C . MET A 1 184 ? -26.109 -20.703 -1.477 1 90.25 184 MET A C 1
ATOM 1453 O O . MET A 1 184 ? -26.469 -19.609 -1.048 1 90.25 184 MET A O 1
ATOM 1457 N N . GLY A 1 185 ? -26.281 -21 -2.695 1 92.31 185 GLY A N 1
ATOM 1458 C CA . GLY A 1 185 ? -27.156 -20.266 -3.602 1 92.31 185 GLY A CA 1
ATOM 1459 C C . GLY A 1 185 ? -26.453 -19.125 -4.32 1 92.31 185 GLY A C 1
ATOM 1460 O O . GLY A 1 185 ? -27.047 -18.438 -5.141 1 92.31 185 GLY A O 1
ATOM 1461 N N . GLN A 1 186 ? -25.25 -18.969 -4.059 1 93 186 GLN A N 1
ATOM 1462 C CA . GLN A 1 186 ? -24.469 -17.906 -4.703 1 93 186 GLN A CA 1
ATOM 1463 C C . GLN A 1 186 ? -23.422 -18.5 -5.633 1 93 186 GLN A C 1
ATOM 1465 O O . GLN A 1 186 ? -22.609 -19.328 -5.219 1 93 186 GLN A O 1
ATOM 1470 N N . GLY A 1 187 ? -23.5 -18.109 -6.895 1 94.19 187 GLY A N 1
ATOM 1471 C CA . GLY A 1 187 ? -22.469 -18.516 -7.844 1 94.19 187 GLY A CA 1
ATOM 1472 C C . GLY A 1 187 ? -21.141 -17.844 -7.59 1 94.19 187 GLY A C 1
ATOM 1473 O O . GLY A 1 187 ? -21.062 -16.625 -7.449 1 94.19 187 GLY A O 1
ATOM 1474 N N . MET A 1 188 ? -20.094 -18.672 -7.508 1 95.44 188 MET A N 1
ATOM 1475 C CA . MET A 1 188 ? -18.75 -18.172 -7.285 1 95.44 188 MET A CA 1
ATOM 1476 C C . MET A 1 188 ? -17.812 -18.578 -8.422 1 95.44 188 MET A C 1
ATOM 1478 O O . MET A 1 188 ? -17.938 -19.688 -8.953 1 95.44 188 MET A O 1
ATOM 1482 N N . ILE A 1 189 ? -16.969 -17.672 -8.781 1 98.38 189 ILE A N 1
ATOM 1483 C CA . ILE A 1 189 ? -15.883 -18.031 -9.688 1 98.38 189 ILE A CA 1
ATOM 1484 C C . ILE A 1 189 ? -14.805 -18.797 -8.922 1 98.38 189 ILE A C 1
ATOM 1486 O O . ILE A 1 189 ? -14.305 -18.312 -7.906 1 98.38 189 ILE A O 1
ATOM 1490 N N . VAL A 1 190 ? -14.531 -20 -9.367 1 98.88 190 VAL A N 1
ATOM 1491 C CA . VAL A 1 190 ? -13.453 -20.828 -8.828 1 98.88 190 VAL A CA 1
ATOM 1492 C C . VAL A 1 190 ? -12.414 -21.094 -9.914 1 98.88 190 VAL A C 1
ATOM 1494 O O . VAL A 1 190 ? -12.727 -21.641 -10.977 1 98.88 190 VAL A O 1
ATOM 1497 N N . ALA A 1 191 ? -11.25 -20.672 -9.688 1 98.88 191 ALA A N 1
ATOM 1498 C CA . ALA A 1 191 ? -10.164 -20.859 -10.648 1 98.88 191 ALA A CA 1
ATOM 1499 C C . ALA A 1 191 ? -9.164 -21.906 -10.156 1 98.88 191 ALA A C 1
ATOM 1501 O O . ALA A 1 191 ? -8.852 -21.953 -8.969 1 98.88 191 ALA A O 1
ATOM 1502 N N . ARG A 1 192 ? -8.75 -22.766 -11.102 1 98.75 192 ARG A N 1
ATOM 1503 C CA . ARG A 1 192 ? -7.59 -23.609 -10.805 1 98.75 192 ARG A CA 1
ATOM 1504 C C . ARG A 1 192 ? -6.297 -22.812 -10.898 1 98.75 192 ARG A C 1
ATOM 1506 O O . ARG A 1 192 ? -5.664 -22.75 -11.953 1 98.75 192 ARG A O 1
ATOM 1513 N N . SER A 1 193 ? -5.93 -22.203 -9.844 1 98 193 SER A N 1
ATOM 1514 C CA . SER A 1 193 ? -4.777 -21.312 -9.727 1 98 193 SER A CA 1
ATOM 1515 C C . SER A 1 193 ? -4.332 -21.172 -8.273 1 98 193 SER A C 1
ATOM 1517 O O . SER A 1 193 ? -4.941 -21.75 -7.375 1 98 193 SER A O 1
ATOM 1519 N N . GLY A 1 194 ? -3.26 -20.453 -8.094 1 97.19 194 GLY A N 1
ATOM 1520 C CA . GLY A 1 194 ? -2.736 -20.203 -6.762 1 97.19 194 GLY A CA 1
ATOM 1521 C C . GLY A 1 194 ? -1.265 -19.828 -6.758 1 97.19 194 GLY A C 1
ATOM 1522 O O . GLY A 1 194 ? -0.574 -20.016 -7.762 1 97.19 194 GLY A O 1
ATOM 1523 N N . TYR A 1 195 ? -0.836 -19.375 -5.633 1 97.75 195 TYR A N 1
ATOM 1524 C CA . TYR A 1 195 ? 0.537 -18.922 -5.445 1 97.75 195 TYR A CA 1
ATOM 1525 C C . TYR A 1 195 ? 1.329 -19.922 -4.605 1 97.75 195 TYR A C 1
ATOM 1527 O O . TYR A 1 195 ? 1.934 -19.547 -3.598 1 97.75 195 TYR A O 1
ATOM 1535 N N . SER A 1 196 ? 1.211 -21.188 -4.926 1 97.5 196 SER A N 1
ATOM 1536 C CA . SER A 1 196 ? 2.023 -22.281 -4.398 1 97.5 196 SER A CA 1
ATOM 1537 C C . SER A 1 196 ? 2.307 -23.328 -5.473 1 97.5 196 SER A C 1
ATOM 1539 O O . SER A 1 196 ? 1.615 -23.375 -6.492 1 97.5 196 SER A O 1
ATOM 1541 N N . LYS A 1 197 ? 3.342 -24.078 -5.262 1 97.25 197 LYS A N 1
ATOM 1542 C CA . LYS A 1 197 ? 3.686 -25.172 -6.184 1 97.25 197 LYS A CA 1
ATOM 1543 C C . LYS A 1 197 ? 2.977 -26.469 -5.797 1 97.25 197 LYS A C 1
ATOM 1545 O O . LYS A 1 197 ? 3.232 -27.516 -6.387 1 97.25 197 LYS A O 1
ATOM 1550 N N . GLN A 1 198 ? 2.062 -26.359 -4.824 1 97.44 198 GLN A N 1
ATOM 1551 C CA . GLN A 1 198 ? 1.345 -27.547 -4.363 1 97.44 198 GLN A CA 1
ATOM 1552 C C . GLN A 1 198 ? 0.053 -27.75 -5.152 1 97.44 198 GLN A C 1
ATOM 1554 O O . GLN A 1 198 ? -0.51 -28.844 -5.16 1 97.44 198 GLN A O 1
ATOM 1559 N N . GLY A 1 199 ? -0.375 -26.703 -5.801 1 97 199 GLY A N 1
ATOM 1560 C CA . GLY A 1 199 ? -1.639 -26.734 -6.52 1 97 199 GLY A CA 1
ATOM 1561 C C . GLY A 1 199 ? -2.83 -26.375 -5.656 1 97 199 GLY A C 1
ATOM 1562 O O . GLY A 1 199 ? -2.705 -26.25 -4.434 1 97 199 GLY A O 1
ATOM 1563 N N . GLY A 1 200 ? -3.947 -26.109 -6.328 1 98.62 200 GLY A N 1
ATOM 1564 C CA . GLY A 1 200 ? -5.168 -25.766 -5.621 1 98.62 200 GLY A CA 1
ATOM 1565 C C . GLY A 1 200 ? -6.066 -24.828 -6.41 1 98.62 200 GLY A C 1
ATOM 1566 O O . GLY A 1 200 ? -6.156 -24.938 -7.637 1 98.62 200 GLY A O 1
ATOM 1567 N N . PHE A 1 201 ? -6.855 -24.062 -5.605 1 98.94 201 PHE A N 1
ATOM 1568 C CA . PHE A 1 201 ? -7.887 -23.203 -6.188 1 98.94 201 PHE A CA 1
ATOM 1569 C C . PHE A 1 201 ? -7.867 -21.812 -5.555 1 98.94 201 PHE A C 1
ATOM 1571 O O . PHE A 1 201 ? -7.418 -21.656 -4.418 1 98.94 201 PHE A O 1
ATOM 1578 N N . GLU A 1 202 ? -8.25 -20.875 -6.293 1 98.94 202 GLU A N 1
ATOM 1579 C CA . GLU A 1 202 ? -8.641 -19.562 -5.785 1 98.94 202 GLU A CA 1
ATOM 1580 C C . GLU A 1 202 ? -10.117 -19.297 -6.031 1 98.94 202 GLU A C 1
ATOM 1582 O O . GLU A 1 202 ? -10.578 -19.328 -7.172 1 98.94 202 GLU A O 1
ATOM 1587 N N . VAL A 1 203 ? -10.797 -19.047 -4.996 1 98.88 203 VAL A N 1
ATOM 1588 C CA . VAL A 1 203 ? -12.219 -18.75 -5.082 1 98.88 203 VAL A CA 1
ATOM 1589 C C . VAL A 1 203 ? -12.438 -17.234 -4.961 1 98.88 203 VAL A C 1
ATOM 1591 O O . VAL A 1 203 ? -12.031 -16.625 -3.975 1 98.88 203 VAL A O 1
ATOM 1594 N N . TYR A 1 204 ? -13.031 -16.672 -5.98 1 98.75 204 TYR A N 1
ATOM 1595 C CA . TYR A 1 204 ? -13.359 -15.258 -5.957 1 98.75 204 TYR A CA 1
ATOM 1596 C C . TYR A 1 204 ? -14.703 -15.016 -5.273 1 98.75 204 TYR A C 1
ATOM 1598 O O . TYR A 1 204 ? -15.742 -14.953 -5.938 1 98.75 204 TYR A O 1
ATOM 1606 N N . VAL A 1 205 ? -14.625 -14.805 -3.971 1 98.56 205 VAL A N 1
ATOM 1607 C CA . VAL A 1 205 ? -15.812 -14.695 -3.135 1 98.56 205 VAL A CA 1
ATOM 1608 C C . VAL A 1 205 ? -16.469 -13.336 -3.348 1 98.56 205 VAL A C 1
ATOM 1610 O O . VAL A 1 205 ? -15.883 -12.297 -3.037 1 98.56 205 VAL A O 1
ATOM 1613 N N . GLU A 1 206 ? -17.656 -13.383 -3.885 1 97.44 206 GLU A N 1
ATOM 1614 C CA . GLU A 1 206 ? -18.406 -12.148 -4.109 1 97.44 206 GLU A CA 1
ATOM 1615 C C . GLU A 1 206 ? -19.266 -11.797 -2.898 1 97.44 206 GLU A C 1
ATOM 1617 O O . GLU A 1 206 ? -20 -12.641 -2.379 1 97.44 206 GLU A O 1
ATOM 1622 N N . GLY A 1 207 ? -19.109 -10.531 -2.498 1 96.94 207 GLY A N 1
ATOM 1623 C CA . GLY A 1 207 ? -19.859 -10.062 -1.336 1 96.94 207 GLY A CA 1
ATOM 1624 C C . GLY A 1 207 ? -19.156 -10.367 -0.023 1 96.94 207 GLY A C 1
ATOM 1625 O O . GLY A 1 207 ? -19.031 -11.531 0.359 1 96.94 207 GLY A O 1
ATOM 1626 N N . ALA A 1 208 ? -18.812 -9.367 0.715 1 97.06 208 ALA A N 1
ATOM 1627 C CA . ALA A 1 208 ? -18.109 -9.523 1.982 1 97.06 208 ALA A CA 1
ATOM 1628 C C . ALA A 1 208 ? -18.891 -10.391 2.955 1 97.06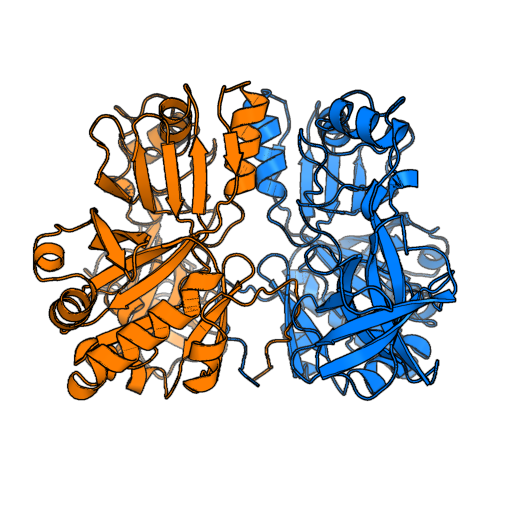 208 ALA A C 1
ATOM 1630 O O . ALA A 1 208 ? -18.312 -11.141 3.746 1 97.06 208 ALA A O 1
ATOM 1631 N N . LYS A 1 209 ? -20.188 -10.336 2.873 1 96.19 209 LYS A N 1
ATOM 1632 C CA . LYS A 1 209 ? -21.062 -11.062 3.783 1 96.19 209 LYS A CA 1
ATOM 1633 C C . LYS A 1 209 ? -20.891 -12.57 3.627 1 96.19 209 LYS A C 1
ATOM 1635 O O . LYS A 1 209 ? -21.188 -13.336 4.547 1 96.19 209 LYS A O 1
ATOM 1640 N N . ASN A 1 210 ? -20.359 -13 2.498 1 97.81 210 ASN A N 1
ATOM 1641 C CA . ASN A 1 210 ? -20.188 -14.422 2.219 1 97.81 210 ASN A CA 1
ATOM 1642 C C . ASN A 1 210 ? -18.844 -14.93 2.693 1 97.81 210 ASN A C 1
ATOM 1644 O O . ASN A 1 210 ? -18.578 -16.141 2.66 1 97.81 210 ASN A O 1
ATOM 1648 N N . GLY A 1 211 ? -18 -14.047 3.178 1 98.38 211 GLY A N 1
ATOM 1649 C CA . GLY A 1 211 ? -16.625 -14.398 3.545 1 98.38 211 GLY A CA 1
ATOM 1650 C C . GLY A 1 211 ? -16.562 -15.461 4.617 1 98.38 211 GLY A C 1
ATOM 1651 O O . GLY A 1 211 ? -16.125 -16.594 4.355 1 98.38 211 GLY A O 1
ATOM 1652 N N . MET A 1 212 ? -17.062 -15.203 5.781 1 98.62 212 MET A N 1
ATOM 1653 C CA . MET A 1 212 ? -16.922 -16.109 6.922 1 98.62 212 MET A CA 1
ATOM 1654 C C . MET A 1 212 ? -17.766 -17.359 6.73 1 98.62 212 MET A C 1
ATOM 1656 O O . MET A 1 212 ? -17.328 -18.469 7.066 1 98.62 212 MET A O 1
ATOM 1660 N N . PRO A 1 213 ? -19.016 -17.234 6.133 1 98.56 213 PRO A N 1
ATOM 1661 C CA . PRO A 1 213 ? -19.734 -18.469 5.852 1 98.56 213 PRO A CA 1
ATOM 1662 C C . PRO A 1 213 ? -18.938 -19.422 4.965 1 98.56 213 PRO A C 1
ATOM 1664 O O . PRO A 1 213 ? -18.922 -20.641 5.219 1 98.56 213 PRO A O 1
ATOM 1667 N N . PHE A 1 214 ? -18.281 -18.906 4 1 98.69 214 PHE A N 1
ATOM 1668 C CA . PHE A 1 214 ? -17.5 -19.734 3.102 1 98.69 214 PHE A CA 1
ATOM 1669 C C . PHE A 1 214 ? -16.266 -20.297 3.814 1 98.69 214 PHE A C 1
ATOM 1671 O O . PHE A 1 214 ? -15.953 -21.484 3.701 1 98.69 214 PHE A O 1
ATOM 1678 N N . TRP A 1 215 ? -15.562 -19.422 4.574 1 98.88 215 TRP A N 1
ATOM 1679 C CA . TRP A 1 215 ? -14.43 -19.844 5.395 1 98.88 215 TRP A CA 1
ATOM 1680 C C . TRP A 1 215 ? -14.82 -21 6.301 1 98.88 215 TRP A C 1
ATOM 1682 O O . TRP A 1 215 ? -14.148 -22.031 6.316 1 98.88 215 TRP A O 1
ATOM 1692 N N . ASN A 1 216 ? -15.914 -20.875 7.004 1 98.81 216 ASN A N 1
ATOM 1693 C CA . ASN A 1 216 ? -16.375 -21.875 7.957 1 98.81 216 ASN A CA 1
ATOM 1694 C C . ASN A 1 216 ? -16.734 -23.188 7.262 1 98.81 216 ASN A C 1
ATOM 1696 O O . ASN A 1 216 ? -16.469 -24.266 7.785 1 98.81 216 ASN A O 1
ATOM 1700 N N . ALA A 1 217 ? -17.328 -23.047 6.121 1 98.75 217 ALA A N 1
ATOM 1701 C CA . ALA A 1 217 ? -17.703 -24.25 5.367 1 98.75 217 ALA A CA 1
ATOM 1702 C C . ALA A 1 217 ? -16.469 -25.047 4.977 1 98.75 217 ALA A C 1
ATOM 1704 O O . ALA A 1 217 ? -16.453 -26.281 5.082 1 98.75 217 ALA A O 1
ATOM 1705 N N . LEU A 1 218 ? -15.445 -24.375 4.508 1 98.88 218 LEU A N 1
ATOM 1706 C CA . LEU A 1 218 ? -14.211 -25.062 4.129 1 98.88 218 LEU A CA 1
ATOM 1707 C C . LEU A 1 218 ? -13.562 -25.734 5.34 1 98.88 218 LEU A C 1
ATOM 1709 O O . LEU A 1 218 ? -13.141 -26.891 5.262 1 98.88 218 LEU A O 1
ATOM 1713 N N . MET A 1 219 ? -13.492 -24.984 6.434 1 98.88 219 MET A N 1
ATOM 1714 C CA . MET A 1 219 ? -12.852 -25.516 7.637 1 98.88 219 MET A CA 1
ATOM 1715 C C . MET A 1 219 ? -13.609 -26.719 8.164 1 98.88 219 MET A C 1
ATOM 1717 O O . MET A 1 219 ? -12.992 -27.703 8.586 1 98.88 219 MET A O 1
ATOM 1721 N N . GLU A 1 220 ? -14.914 -26.641 8.117 1 98.69 220 GLU A N 1
ATOM 1722 C CA . GLU A 1 220 ? -15.727 -27.766 8.57 1 98.69 220 GLU A CA 1
ATOM 1723 C C . GLU A 1 220 ? -15.57 -28.969 7.645 1 98.69 220 GLU A C 1
ATOM 1725 O O . GLU A 1 220 ? -15.359 -30.094 8.109 1 98.69 220 GLU A O 1
ATOM 1730 N N . ALA A 1 221 ? -15.617 -28.75 6.363 1 98.62 221 ALA A N 1
ATOM 1731 C CA . ALA A 1 221 ? -15.547 -29.828 5.375 1 98.62 221 ALA A CA 1
ATOM 1732 C C . ALA A 1 221 ? -14.172 -30.484 5.367 1 98.62 221 ALA A C 1
ATOM 1734 O O . ALA A 1 221 ? -14.023 -31.625 4.93 1 98.62 221 ALA A O 1
ATOM 1735 N N . GLY A 1 222 ? -13.18 -29.75 5.863 1 98.75 222 GLY A N 1
ATOM 1736 C CA . GLY A 1 222 ? -11.805 -30.234 5.758 1 98.75 222 GLY A CA 1
ATOM 1737 C C . GLY A 1 222 ? -11.258 -30.766 7.07 1 98.75 222 GLY A C 1
ATOM 1738 O O . GLY A 1 222 ? -10.062 -31.062 7.172 1 98.75 222 GLY A O 1
ATOM 1739 N N . LYS A 1 223 ? -12.016 -30.922 8.055 1 98.31 223 LYS A N 1
ATOM 1740 C CA . LYS A 1 223 ? -11.547 -31.297 9.383 1 98.31 223 LYS A CA 1
ATOM 1741 C C . LYS A 1 223 ? -10.742 -32.594 9.336 1 98.31 223 LYS A C 1
ATOM 1743 O O . LYS A 1 223 ? -9.656 -32.688 9.922 1 98.31 223 LYS A O 1
ATOM 1748 N N . ASP A 1 224 ? -11.242 -33.5 8.68 1 98.31 224 ASP A N 1
ATOM 1749 C CA . ASP A 1 224 ? -10.578 -34.812 8.641 1 98.31 224 ASP A CA 1
ATOM 1750 C C . ASP A 1 224 ? -9.469 -34.844 7.594 1 98.31 224 ASP A C 1
ATOM 1752 O O . ASP A 1 224 ? -8.727 -35.812 7.48 1 98.31 224 ASP A O 1
ATOM 1756 N N . LEU A 1 225 ? -9.289 -33.75 6.836 1 98.75 225 LEU A N 1
ATOM 1757 C CA . LEU A 1 225 ? -8.195 -33.594 5.879 1 98.75 225 LEU A CA 1
ATOM 1758 C C . LEU A 1 225 ? -7.043 -32.812 6.488 1 98.75 225 LEU A C 1
ATOM 1760 O O . LEU A 1 225 ? -6.086 -32.469 5.793 1 98.75 225 LEU A O 1
ATOM 1764 N N . ASP A 1 226 ? -7.125 -32.531 7.754 1 98.62 226 ASP A N 1
ATOM 1765 C CA . ASP A 1 226 ? -6.148 -31.688 8.453 1 98.62 226 ASP A CA 1
ATOM 1766 C C . ASP A 1 226 ? -6.078 -30.297 7.844 1 98.62 226 ASP A C 1
ATOM 1768 O O . ASP A 1 226 ? -4.988 -29.797 7.551 1 98.62 226 ASP A O 1
ATOM 1772 N N . VAL A 1 227 ? -7.25 -29.719 7.57 1 98.88 227 VAL A N 1
ATOM 1773 C CA . VAL A 1 227 ? -7.301 -28.375 7.02 1 98.88 227 VAL A CA 1
ATOM 1774 C C . VAL A 1 227 ? -6.887 -27.359 8.086 1 98.88 227 VAL A C 1
ATOM 1776 O O . VAL A 1 227 ? -7.258 -27.484 9.25 1 98.88 227 VAL A O 1
ATOM 1779 N N . HIS A 1 228 ? -6.043 -26.391 7.715 1 98.5 228 HIS A N 1
ATOM 1780 C CA . HIS A 1 228 ? -5.637 -25.266 8.547 1 98.5 228 HIS A CA 1
ATOM 1781 C C . HIS A 1 228 ? -5.742 -23.953 7.785 1 98.5 228 HIS A C 1
ATOM 1783 O O . HIS A 1 228 ? -5.676 -23.938 6.551 1 98.5 228 HIS A O 1
ATOM 1789 N N . ALA A 1 229 ? -5.992 -22.844 8.609 1 98.81 229 ALA A N 1
ATOM 1790 C CA . ALA A 1 229 ? -5.668 -21.531 8.039 1 98.81 229 ALA A CA 1
ATOM 1791 C C . ALA A 1 229 ? -4.191 -21.438 7.672 1 98.81 229 ALA A C 1
ATOM 1793 O O . ALA A 1 229 ? -3.328 -21.875 8.438 1 98.81 229 ALA A O 1
ATOM 1794 N N . GLY A 1 230 ? -3.939 -21 6.508 1 98.69 230 GLY A N 1
ATOM 1795 C CA . GLY A 1 230 ? -2.574 -20.797 6.055 1 98.69 230 GLY A CA 1
ATOM 1796 C C . GLY A 1 230 ? -2.391 -19.5 5.297 1 98.69 230 GLY A C 1
ATOM 1797 O O . GLY A 1 230 ? -3.193 -18.562 5.438 1 98.69 230 GLY A O 1
ATOM 1798 N N . CYS A 1 231 ? -1.294 -19.391 4.625 1 98.5 231 CYS A N 1
ATOM 1799 C CA . CYS A 1 231 ? -0.916 -18.234 3.828 1 98.5 231 CYS A CA 1
ATOM 1800 C C . CYS A 1 231 ? 0.192 -18.578 2.842 1 98.5 231 CYS A C 1
ATOM 1802 O O . CYS A 1 231 ? 0.801 -19.656 2.943 1 98.5 231 CYS A O 1
ATOM 1804 N N . PRO A 1 232 ? 0.392 -17.703 1.795 1 98.06 232 PRO A N 1
ATOM 1805 C CA . PRO A 1 232 ? 1.59 -17.922 0.98 1 98.06 232 PRO A CA 1
ATOM 1806 C C . PRO A 1 232 ? 2.85 -18.109 1.823 1 98.06 232 PRO A C 1
ATOM 1808 O O . PRO A 1 232 ? 3.145 -17.281 2.689 1 98.06 232 PRO A O 1
ATOM 1811 N N . ASN A 1 233 ? 3.559 -19.203 1.615 1 98.38 233 ASN A N 1
ATOM 1812 C CA . ASN A 1 233 ? 4.699 -19.531 2.463 1 98.38 233 ASN A CA 1
ATOM 1813 C C . ASN A 1 233 ? 6.008 -19.016 1.878 1 98.38 233 ASN A C 1
ATOM 1815 O O . ASN A 1 233 ? 6.316 -19.266 0.713 1 98.38 233 ASN A O 1
ATOM 1819 N N . LEU A 1 234 ? 6.754 -18.344 2.648 1 98.19 234 LEU A N 1
ATOM 1820 C CA . LEU A 1 234 ? 7.98 -17.688 2.207 1 98.19 234 LEU A CA 1
ATOM 1821 C C . LEU A 1 234 ? 8.969 -18.719 1.659 1 98.19 234 LEU A C 1
ATOM 1823 O O . LEU A 1 234 ? 9.555 -18.516 0.592 1 98.19 234 LEU A O 1
ATOM 1827 N N . ILE A 1 235 ? 9.156 -19.797 2.348 1 98.69 235 ILE A N 1
ATOM 1828 C CA . ILE A 1 235 ? 10.133 -20.797 1.965 1 98.69 235 ILE A CA 1
ATOM 1829 C C . ILE A 1 235 ? 9.727 -21.438 0.64 1 98.69 235 ILE A C 1
ATOM 1831 O O . ILE A 1 235 ? 10.516 -21.469 -0.311 1 98.69 235 ILE A O 1
ATOM 1835 N N . GLU A 1 236 ? 8.516 -21.859 0.587 1 98.56 236 GLU A N 1
ATOM 1836 C CA . GLU A 1 236 ? 8.023 -22.609 -0.568 1 98.56 236 GLU A CA 1
ATOM 1837 C C . GLU A 1 236 ? 8.023 -21.734 -1.825 1 98.56 236 GLU A C 1
ATOM 1839 O O . GLU A 1 236 ? 8.383 -22.203 -2.906 1 98.56 236 GLU A O 1
ATOM 1844 N N . ARG A 1 237 ? 7.66 -20.484 -1.706 1 98.25 237 ARG A N 1
ATOM 1845 C CA . ARG A 1 237 ? 7.613 -19.641 -2.891 1 98.25 237 ARG A CA 1
ATOM 1846 C C . ARG A 1 237 ? 9.016 -19.359 -3.422 1 98.25 237 ARG A C 1
ATOM 1848 O O . ARG A 1 237 ? 9.219 -19.281 -4.633 1 98.25 237 ARG A O 1
ATOM 1855 N N . ILE A 1 238 ? 10 -19.234 -2.484 1 98.69 238 ILE A N 1
ATOM 1856 C CA . ILE A 1 238 ? 11.375 -18.984 -2.912 1 98.69 238 ILE A CA 1
ATOM 1857 C C . ILE A 1 238 ? 11.938 -20.25 -3.557 1 98.69 238 ILE A C 1
ATOM 1859 O O . ILE A 1 238 ? 12.555 -20.188 -4.621 1 98.69 238 ILE A O 1
ATOM 1863 N N . GLU A 1 239 ? 11.664 -21.406 -2.955 1 98.69 239 GLU A N 1
ATOM 1864 C CA . GLU A 1 239 ? 12.055 -22.688 -3.547 1 98.69 239 GLU A CA 1
ATOM 1865 C C . GLU A 1 239 ? 11.531 -22.828 -4.973 1 98.69 239 GLU A C 1
ATOM 1867 O O . GLU A 1 239 ? 12.219 -23.344 -5.852 1 98.69 239 GLU A O 1
ATOM 1872 N N . GLY A 1 240 ? 10.328 -22.375 -5.152 1 97.88 240 GLY A N 1
ATOM 1873 C CA . GLY A 1 240 ? 9.641 -22.578 -6.418 1 97.88 240 GLY A CA 1
ATOM 1874 C C . GLY A 1 240 ? 9.883 -21.453 -7.418 1 97.88 240 GLY A C 1
ATOM 1875 O O . GLY A 1 240 ? 9.453 -21.547 -8.57 1 97.88 240 GLY A O 1
ATOM 1876 N N . GLY A 1 241 ? 10.562 -20.438 -7.004 1 98.06 241 GLY A N 1
ATOM 1877 C CA . GLY A 1 241 ? 10.781 -19.297 -7.883 1 98.06 241 GLY A CA 1
ATOM 1878 C C . GLY A 1 241 ? 9.523 -18.5 -8.141 1 98.06 241 GLY A C 1
ATOM 1879 O O . GLY A 1 241 ? 9.359 -17.906 -9.211 1 98.06 241 GLY A O 1
ATOM 1880 N N . LEU A 1 242 ? 8.523 -18.562 -7.27 1 98.12 242 LEU A N 1
ATOM 1881 C CA . LEU A 1 242 ? 7.336 -17.719 -7.363 1 98.12 242 LEU A CA 1
ATOM 1882 C C . LEU A 1 242 ? 7.656 -16.281 -6.934 1 98.12 242 LEU A C 1
ATOM 1884 O O . LEU A 1 242 ? 7.895 -16.031 -5.75 1 98.12 242 LEU A O 1
ATOM 1888 N N . LEU A 1 243 ? 7.609 -15.398 -7.879 1 98.25 243 LEU A N 1
ATOM 1889 C CA . LEU A 1 243 ? 8.078 -14.031 -7.664 1 98.25 243 LEU A CA 1
ATOM 1890 C C . LEU A 1 243 ? 7.02 -13.211 -6.938 1 98.25 243 LEU A C 1
ATOM 1892 O O . LEU A 1 243 ? 5.82 -13.484 -7.055 1 98.25 243 LEU A O 1
ATOM 1896 N N . SER A 1 244 ? 7.461 -12.328 -6.203 1 97.94 244 SER A N 1
ATOM 1897 C CA . SER A 1 244 ? 6.637 -11.352 -5.496 1 97.94 244 SER A CA 1
ATOM 1898 C C . SER A 1 244 ? 6.938 -9.93 -5.965 1 97.94 244 SER A C 1
ATOM 1900 O O . SER A 1 244 ? 8.062 -9.445 -5.816 1 97.94 244 SER A O 1
ATOM 1902 N N . TYR A 1 245 ? 5.93 -9.234 -6.574 1 98.31 245 TYR A N 1
ATOM 1903 C CA . TYR A 1 245 ? 6.102 -7.84 -6.953 1 98.31 245 TYR A CA 1
ATOM 1904 C C . TYR A 1 245 ? 6.379 -6.973 -5.73 1 98.31 245 TYR A C 1
ATOM 1906 O O . TYR A 1 245 ? 5.711 -7.102 -4.703 1 98.31 245 TYR A O 1
ATOM 1914 N N . GLY A 1 246 ? 7.285 -6.102 -5.812 1 97.56 246 GLY A N 1
ATOM 1915 C CA . GLY A 1 246 ? 7.738 -5.316 -4.676 1 97.56 246 GLY A CA 1
ATOM 1916 C C . GLY A 1 246 ? 8.938 -5.918 -3.973 1 97.56 246 GLY A C 1
ATOM 1917 O O . GLY A 1 246 ? 9.781 -5.195 -3.436 1 97.56 246 GLY A O 1
ATOM 1918 N N . ASN A 1 247 ? 8.969 -7.258 -3.961 1 97.88 247 ASN A N 1
ATOM 1919 C CA . ASN A 1 247 ? 10.133 -7.938 -3.402 1 97.88 247 ASN A CA 1
ATOM 1920 C C . ASN A 1 247 ? 11.164 -8.266 -4.48 1 97.88 247 ASN A C 1
ATOM 1922 O O . ASN A 1 247 ? 12.273 -7.727 -4.469 1 97.88 247 ASN A O 1
ATOM 1926 N N . ASP A 1 248 ? 10.758 -9.008 -5.48 1 98.44 248 ASP A N 1
ATOM 1927 C CA . ASP A 1 248 ? 11.68 -9.602 -6.441 1 98.44 248 ASP A CA 1
ATOM 1928 C C . ASP A 1 248 ? 11.734 -8.781 -7.73 1 98.44 248 ASP A C 1
ATOM 1930 O O . ASP A 1 248 ? 12.68 -8.906 -8.516 1 98.44 248 ASP A O 1
ATOM 1934 N N . MET A 1 249 ? 10.688 -8.023 -7.98 1 97.88 249 MET A N 1
ATOM 1935 C CA . MET A 1 249 ? 10.609 -7.133 -9.141 1 97.88 249 MET A CA 1
ATOM 1936 C C . MET A 1 249 ? 9.867 -5.844 -8.789 1 97.88 249 MET A C 1
ATOM 1938 O O . MET A 1 249 ? 9.008 -5.84 -7.902 1 97.88 249 MET A O 1
ATOM 1942 N N . THR A 1 250 ? 10.219 -4.781 -9.359 1 97 250 THR A N 1
ATOM 1943 C CA . THR A 1 250 ? 9.625 -3.459 -9.164 1 97 250 THR A CA 1
ATOM 1944 C C . THR A 1 250 ? 9.477 -2.732 -10.5 1 97 250 THR A C 1
ATOM 1946 O O . THR A 1 250 ? 9.711 -3.316 -11.562 1 97 250 THR A O 1
ATOM 1949 N N . ARG A 1 251 ? 9.125 -1.502 -10.453 1 96.44 251 ARG A N 1
ATOM 1950 C CA . ARG A 1 251 ? 8.969 -0.68 -11.648 1 96.44 251 ARG A CA 1
ATOM 1951 C C . ARG A 1 251 ? 10.312 -0.461 -12.336 1 96.44 251 ARG A C 1
ATOM 1953 O O . ARG A 1 251 ? 10.359 -0.056 -13.5 1 96.44 251 ARG A O 1
ATOM 1960 N N . ASP A 1 252 ? 11.383 -0.774 -11.609 1 95.62 252 ASP A N 1
ATOM 1961 C CA . ASP A 1 252 ? 12.727 -0.591 -12.164 1 95.62 252 ASP A CA 1
ATOM 1962 C C . ASP A 1 252 ? 13.125 -1.785 -13.023 1 95.62 252 ASP A C 1
ATOM 1964 O O . ASP A 1 252 ? 14.211 -1.794 -13.609 1 95.62 252 ASP A O 1
ATOM 1968 N N . ASN A 1 253 ? 12.234 -2.734 -13.18 1 97.06 253 ASN A N 1
ATOM 1969 C CA . ASN A 1 253 ? 12.523 -3.959 -13.914 1 97.06 253 ASN A CA 1
ATOM 1970 C C . ASN A 1 253 ? 11.57 -4.148 -15.094 1 97.06 253 ASN A C 1
ATOM 1972 O O . ASN A 1 253 ? 10.445 -3.648 -15.07 1 97.06 253 ASN A O 1
ATOM 1976 N N . THR A 1 254 ? 12.055 -4.828 -16.109 1 96.44 254 THR A N 1
ATOM 1977 C CA . THR A 1 254 ? 11.219 -5.262 -17.219 1 96.44 254 THR A CA 1
ATOM 1978 C C . THR A 1 254 ? 10.773 -6.711 -17.031 1 96.44 254 THR A C 1
ATOM 1980 O O . THR A 1 254 ? 11.383 -7.457 -16.266 1 96.44 254 THR A O 1
ATOM 1983 N N . PRO A 1 255 ? 9.758 -7.07 -17.781 1 96.81 255 PRO A N 1
ATOM 1984 C CA . PRO A 1 255 ? 9.383 -8.484 -17.719 1 96.81 255 PRO A CA 1
ATOM 1985 C C . PRO A 1 255 ? 10.531 -9.414 -18.125 1 96.81 255 PRO A C 1
ATOM 1987 O O . PRO A 1 255 ? 10.672 -10.508 -17.578 1 96.81 255 PRO A O 1
ATOM 1990 N N . HIS A 1 256 ? 11.344 -9.055 -19.031 1 95.69 256 HIS A N 1
ATOM 1991 C CA . HIS A 1 256 ? 12.469 -9.867 -19.469 1 95.69 256 HIS A CA 1
ATOM 1992 C C . HIS A 1 256 ? 13.477 -10.07 -18.344 1 95.69 256 HIS A C 1
ATOM 1994 O O . HIS A 1 256 ? 13.977 -11.18 -18.156 1 95.69 256 HIS A O 1
ATOM 2000 N N . GLU A 1 257 ? 13.734 -9.023 -17.609 1 96.94 257 GLU A N 1
ATOM 2001 C CA . GLU A 1 257 ? 14.641 -9.117 -16.469 1 96.94 257 GLU A CA 1
ATOM 2002 C C . GLU A 1 257 ? 14.078 -10.031 -15.391 1 96.94 257 GLU A C 1
ATOM 2004 O O . GLU A 1 257 ? 14.828 -10.711 -14.688 1 96.94 257 GLU A O 1
ATOM 2009 N N . ALA A 1 258 ? 12.773 -10.086 -15.289 1 97.06 258 ALA A N 1
ATOM 2010 C CA . ALA A 1 258 ? 12.102 -10.875 -14.258 1 97.06 258 ALA A CA 1
ATOM 2011 C C . ALA A 1 258 ? 11.906 -12.32 -14.703 1 97.06 258 ALA A C 1
ATOM 2013 O O . ALA A 1 258 ? 11.289 -13.117 -14 1 97.06 258 ALA A O 1
ATOM 2014 N N . GLY A 1 259 ? 12.398 -12.664 -15.883 1 94.38 259 GLY A N 1
ATOM 2015 C CA . GLY A 1 259 ? 12.227 -14.016 -16.391 1 94.38 259 GLY A CA 1
ATOM 2016 C C . GLY A 1 259 ? 10.844 -14.273 -16.953 1 94.38 259 GLY A C 1
ATOM 2017 O O . GLY A 1 259 ? 10.414 -15.43 -17.062 1 94.38 259 GLY A O 1
ATOM 2018 N N . LEU A 1 260 ? 10.125 -13.227 -17.266 1 96 260 LEU A N 1
ATOM 2019 C CA . LEU A 1 260 ? 8.75 -13.344 -17.734 1 96 260 LEU A CA 1
ATOM 2020 C C . LEU A 1 260 ? 8.656 -13.047 -19.234 1 96 260 LEU A C 1
ATOM 2022 O O . LEU A 1 260 ? 7.582 -12.711 -19.734 1 96 260 LEU A O 1
ATOM 2026 N N . GLY A 1 261 ? 9.75 -13.141 -19.938 1 92.88 261 GLY A N 1
ATOM 2027 C CA . GLY A 1 261 ? 9.82 -12.836 -21.359 1 92.88 261 GLY A CA 1
ATOM 2028 C C . GLY A 1 261 ? 8.867 -13.672 -22.188 1 92.88 261 GLY A C 1
ATOM 2029 O O . GLY A 1 261 ? 8.375 -13.211 -23.219 1 92.88 261 GLY A O 1
ATOM 2030 N N . ARG A 1 262 ? 8.617 -14.859 -21.75 1 92.19 262 ARG A N 1
ATOM 2031 C CA . ARG A 1 262 ? 7.746 -15.766 -22.484 1 92.19 262 ARG A CA 1
ATOM 2032 C C . ARG A 1 262 ? 6.336 -15.195 -22.609 1 92.19 262 ARG A C 1
ATOM 2034 O O . ARG A 1 262 ? 5.566 -15.602 -23.484 1 92.19 262 ARG A O 1
ATOM 2041 N N . PHE A 1 263 ? 6.023 -14.25 -21.719 1 94.19 263 PHE A N 1
ATOM 2042 C CA . PHE A 1 263 ? 4.695 -13.648 -21.75 1 94.19 263 PHE A CA 1
ATOM 2043 C C . PHE A 1 263 ? 4.699 -12.375 -22.562 1 94.19 263 PHE A C 1
ATOM 2045 O O . PHE A 1 263 ? 3.66 -11.719 -22.719 1 94.19 263 PHE A O 1
ATOM 2052 N N . CYS A 1 264 ? 5.828 -12.016 -23.094 1 91.94 264 CYS A N 1
ATOM 2053 C CA . CYS A 1 264 ? 5.941 -10.797 -23.891 1 91.94 264 CYS A CA 1
ATOM 2054 C C . CYS A 1 264 ? 5.938 -11.117 -25.375 1 91.94 264 CYS A C 1
ATOM 2056 O O . CYS A 1 264 ? 6.855 -11.773 -25.875 1 91.94 264 CYS A O 1
ATOM 2058 N N . SER A 1 265 ? 4.945 -10.766 -26.047 1 91.56 265 SER A N 1
ATOM 2059 C CA . SER A 1 265 ? 4.844 -10.914 -27.484 1 91.56 265 SER A CA 1
ATOM 2060 C C . SER A 1 265 ? 4.785 -9.555 -28.172 1 91.56 265 SER A C 1
ATOM 2062 O O . SER A 1 265 ? 3.717 -9.125 -28.625 1 91.56 265 SER A O 1
ATOM 2064 N N . THR A 1 266 ? 5.867 -8.992 -28.375 1 82.81 266 THR A N 1
ATOM 2065 C CA . THR A 1 266 ? 5.922 -7.621 -28.891 1 82.81 266 THR A CA 1
ATOM 2066 C C . THR A 1 266 ? 5.41 -7.555 -30.328 1 82.81 266 THR A C 1
ATOM 2068 O O . THR A 1 266 ? 4.973 -6.496 -30.781 1 82.81 266 THR A O 1
ATOM 2071 N N . GLN A 1 267 ? 5.383 -8.617 -30.969 1 83.56 267 GLN A N 1
ATOM 2072 C CA . GLN A 1 267 ? 4.926 -8.625 -32.344 1 83.56 267 GLN A CA 1
ATOM 2073 C C . GLN A 1 267 ? 3.4 -8.664 -32.438 1 83.56 267 GLN A C 1
ATOM 2075 O O . GLN A 1 267 ? 2.801 -8.047 -33.312 1 83.56 267 GLN A O 1
ATOM 2080 N N . THR A 1 268 ? 2.904 -9.305 -31.422 1 84.5 268 THR A N 1
ATOM 2081 C CA . THR A 1 268 ? 1.471 -9.547 -31.547 1 84.5 268 THR A CA 1
ATOM 2082 C C . THR A 1 268 ? 0.696 -8.742 -30.5 1 84.5 268 THR A C 1
ATOM 2084 O O . THR A 1 268 ? -0.516 -8.555 -30.641 1 84.5 268 THR A O 1
ATOM 2087 N N . ALA A 1 269 ? 1.289 -8.32 -29.547 1 84.81 269 ALA A N 1
ATOM 2088 C CA . ALA A 1 269 ? 0.626 -7.492 -28.547 1 84.81 269 ALA A CA 1
ATOM 2089 C C . ALA A 1 269 ? 0.52 -6.043 -29.016 1 84.81 269 ALA A C 1
ATOM 2091 O O . ALA A 1 269 ? 0.982 -5.129 -28.328 1 84.81 269 ALA A O 1
ATOM 2092 N N . ILE A 1 270 ? -0.264 -5.949 -30.078 1 87.44 270 ILE A N 1
ATOM 2093 C CA . ILE A 1 270 ? -0.431 -4.637 -30.688 1 87.44 270 ILE A CA 1
ATOM 2094 C C . ILE A 1 270 ? -1.276 -3.746 -29.797 1 87.44 270 ILE A C 1
ATOM 2096 O O . ILE A 1 270 ? -2.312 -4.176 -29.281 1 87.44 270 ILE A O 1
ATOM 2100 N N . GLY A 1 271 ? -0.727 -2.568 -29.422 1 91.94 271 GLY A N 1
ATOM 2101 C CA . GLY A 1 271 ? -1.479 -1.638 -28.594 1 91.94 271 GLY A CA 1
ATOM 2102 C C . GLY A 1 271 ? -0.89 -1.464 -27.203 1 91.94 271 GLY A C 1
ATOM 2103 O O . GLY A 1 271 ? -1.204 -0.497 -26.5 1 91.94 271 GLY A O 1
ATOM 2104 N N . CYS A 1 272 ? -0.142 -2.484 -26.781 1 96.31 272 CYS A N 1
ATOM 2105 C CA . CYS A 1 272 ? 0.471 -2.373 -25.469 1 96.31 272 CYS A CA 1
ATOM 2106 C C . CYS A 1 272 ? 1.212 -1.05 -25.312 1 96.31 272 CYS A C 1
ATOM 2108 O O . CYS A 1 272 ? 2.021 -0.688 -26.172 1 96.31 272 CYS A O 1
ATOM 2110 N N . VAL A 1 273 ? 0.973 -0.405 -24.219 1 96.62 273 VAL A N 1
ATOM 2111 C CA . VAL A 1 273 ? 1.55 0.908 -23.953 1 96.62 273 VAL A CA 1
ATOM 2112 C C . VAL A 1 273 ? 3.074 0.814 -23.953 1 96.62 273 VAL A C 1
ATOM 2114 O O . VAL A 1 273 ? 3.758 1.724 -24.422 1 96.62 273 VAL A O 1
ATOM 2117 N N . GLY A 1 274 ? 3.621 -0.271 -23.453 1 95.38 274 GLY A N 1
ATOM 2118 C CA . GLY A 1 274 ? 5.062 -0.416 -23.328 1 95.38 274 GLY A CA 1
ATOM 2119 C C . GLY A 1 274 ? 5.691 -1.201 -24.453 1 95.38 274 GLY A C 1
ATOM 2120 O O . GLY A 1 274 ? 6.844 -1.622 -24.359 1 95.38 274 GLY A O 1
ATOM 2121 N N . ARG A 1 275 ? 5.059 -1.387 -25.547 1 93.81 275 ARG A N 1
ATOM 2122 C CA . ARG A 1 275 ? 5.484 -2.291 -26.609 1 93.81 275 ARG A CA 1
ATOM 2123 C C . ARG A 1 275 ? 6.805 -1.83 -27.234 1 93.81 275 ARG A C 1
ATOM 2125 O O . ARG A 1 275 ? 7.75 -2.613 -27.344 1 93.81 275 ARG A O 1
ATOM 2132 N N . ASP A 1 276 ? 6.902 -0.577 -27.594 1 91.12 276 ASP A N 1
ATOM 2133 C CA . ASP A 1 276 ? 8.086 -0.058 -28.281 1 91.12 276 ASP A CA 1
ATOM 2134 C C . ASP A 1 276 ? 9.32 -0.165 -27.391 1 91.12 276 ASP A C 1
ATOM 2136 O O . ASP A 1 276 ? 10.398 -0.532 -27.859 1 91.12 276 ASP A O 1
ATOM 2140 N N . ALA A 1 277 ? 9.125 0.15 -26.172 1 91.19 277 ALA A N 1
ATOM 2141 C CA . ALA A 1 277 ? 10.242 0.063 -25.219 1 91.19 277 ALA A CA 1
ATOM 2142 C C . ALA A 1 277 ? 10.711 -1.379 -25.062 1 91.19 277 ALA A C 1
ATOM 2144 O O . ALA A 1 277 ? 11.914 -1.641 -25 1 91.19 277 ALA A O 1
ATOM 2145 N N . LEU A 1 278 ? 9.805 -2.264 -25.047 1 92.81 278 LEU A N 1
ATOM 2146 C CA . LEU A 1 278 ? 10.141 -3.668 -24.828 1 92.81 278 LEU A CA 1
ATOM 2147 C C . LEU A 1 278 ? 10.734 -4.289 -26.094 1 92.81 278 LEU A C 1
ATOM 2149 O O . LEU A 1 278 ? 11.484 -5.266 -26.016 1 92.81 278 LEU A O 1
ATOM 2153 N N . LEU A 1 279 ? 10.352 -3.756 -27.219 1 88.31 279 LEU A N 1
ATOM 2154 C CA . LEU A 1 279 ? 10.961 -4.219 -28.469 1 88.31 279 LEU A CA 1
ATOM 2155 C C . LEU A 1 279 ? 12.469 -3.98 -28.453 1 88.31 279 LEU A C 1
ATOM 2157 O O . LEU A 1 279 ? 13.234 -4.844 -28.875 1 88.31 279 LEU A O 1
ATOM 2161 N N . ARG A 1 280 ? 12.875 -2.941 -27.953 1 83.31 280 ARG A N 1
ATOM 2162 C CA . ARG A 1 280 ? 14.297 -2.641 -27.844 1 83.31 280 ARG A CA 1
ATOM 2163 C C . ARG A 1 280 ? 14.992 -3.613 -26.906 1 83.31 280 ARG A C 1
ATOM 2165 O O . ARG A 1 280 ? 16.078 -4.121 -27.219 1 83.31 280 ARG A O 1
ATOM 2172 N N . VAL A 1 281 ? 14.406 -3.887 -25.844 1 81.06 281 VAL A N 1
ATOM 2173 C CA . VAL A 1 281 ? 14.953 -4.797 -24.844 1 81.06 281 VAL A CA 1
ATOM 2174 C C . VAL A 1 281 ? 15.016 -6.211 -25.406 1 81.06 281 VAL A C 1
ATOM 2176 O O . VAL A 1 281 ? 15.977 -6.945 -25.141 1 81.06 281 VAL A O 1
ATOM 2179 N N . SER A 1 282 ? 14.047 -6.488 -26.172 1 80.44 282 SER A N 1
ATOM 2180 C CA . SER A 1 282 ? 13.969 -7.84 -26.719 1 80.44 282 SER A CA 1
ATOM 2181 C C . SER A 1 282 ? 15.086 -8.086 -27.719 1 80.44 282 SER A C 1
ATOM 2183 O O . SER A 1 282 ? 15.578 -9.211 -27.844 1 80.44 282 SER A O 1
ATOM 2185 N N . LYS A 1 283 ? 15.508 -7.168 -28.391 1 81.75 283 LYS A N 1
ATOM 2186 C CA . LYS A 1 283 ? 16.562 -7.305 -29.391 1 81.75 283 LYS A CA 1
ATOM 2187 C C . LYS A 1 283 ? 17.938 -7.418 -28.734 1 81.75 283 LYS A C 1
ATOM 2189 O O . LYS A 1 283 ? 18.766 -8.234 -29.141 1 81.75 283 LYS A O 1
ATOM 2194 N N . GLU A 1 284 ? 18.094 -6.762 -27.688 1 84.69 284 GLU A N 1
ATOM 2195 C CA . GLU A 1 284 ? 19.391 -6.73 -27 1 84.69 284 GLU A CA 1
ATOM 2196 C C . GLU A 1 284 ? 19.438 -7.762 -25.875 1 84.69 284 GLU A C 1
ATOM 2198 O O . GLU A 1 284 ? 20.531 -8.234 -25.516 1 84.69 284 GLU A O 1
ATOM 2203 N N . GLY A 1 285 ? 18.312 -8.188 -25.469 1 86.31 285 GLY A N 1
ATOM 2204 C CA . GLY A 1 285 ? 18.234 -9.039 -24.297 1 86.31 285 GLY A CA 1
ATOM 2205 C C . GLY A 1 285 ? 18.469 -8.297 -22.984 1 86.31 285 GLY A C 1
ATOM 2206 O O . GLY A 1 285 ? 19.047 -7.203 -22.984 1 86.31 285 GLY A O 1
ATOM 2207 N N . PRO A 1 286 ? 18.047 -8.945 -21.906 1 91.25 286 PRO A N 1
ATOM 2208 C CA . PRO A 1 286 ? 18.266 -8.266 -20.625 1 91.25 286 PRO A CA 1
ATOM 2209 C C . PRO A 1 286 ? 19.719 -8.289 -20.188 1 91.25 286 PRO A C 1
ATOM 2211 O O . PRO A 1 286 ? 20.453 -9.242 -20.484 1 91.25 286 PRO A O 1
ATOM 2214 N N . VAL A 1 287 ? 20.141 -7.273 -19.453 1 94.06 287 VAL A N 1
ATOM 2215 C CA . VAL A 1 287 ? 21.516 -7.188 -18.969 1 94.06 287 VAL A CA 1
ATOM 2216 C C . VAL A 1 287 ? 21.609 -7.707 -17.531 1 94.06 287 VAL A C 1
ATOM 2218 O O . VAL A 1 287 ? 22.688 -7.781 -16.953 1 94.06 287 VAL A O 1
ATOM 2221 N N . LYS A 1 288 ? 20.562 -8 -16.953 1 97.44 288 LYS A N 1
ATOM 2222 C CA . LYS A 1 288 ? 20.406 -8.68 -15.68 1 97.44 288 LYS A CA 1
ATOM 2223 C C . LYS A 1 288 ? 19.125 -9.523 -15.656 1 97.44 288 LYS A C 1
ATOM 2225 O O . LYS A 1 288 ? 18.203 -9.281 -16.438 1 97.44 288 LYS A O 1
ATOM 2230 N N . GLN A 1 289 ? 19.078 -10.477 -14.781 1 97.5 289 GLN A N 1
ATOM 2231 C CA . GLN A 1 289 ? 17.906 -11.352 -14.766 1 97.5 289 GLN A CA 1
ATOM 2232 C C . GLN A 1 289 ? 17.781 -12.062 -13.414 1 97.5 289 GLN A C 1
ATOM 2234 O O . GLN A 1 289 ? 18.766 -12.273 -12.719 1 97.5 289 GLN A O 1
ATOM 2239 N N . ILE A 1 290 ? 16.609 -12.43 -13.102 1 98.5 290 ILE A N 1
ATOM 2240 C CA . ILE A 1 290 ? 16.297 -13.227 -11.914 1 98.5 290 ILE A CA 1
ATOM 2241 C C . ILE A 1 290 ? 17.031 -14.562 -11.984 1 98.5 290 ILE A C 1
ATOM 2243 O O . ILE A 1 290 ? 17.047 -15.219 -13.031 1 98.5 290 ILE A O 1
ATOM 2247 N N . ARG A 1 291 ? 17.656 -14.914 -10.898 1 98.62 291 ARG A N 1
ATOM 2248 C CA . ARG A 1 291 ? 18.312 -16.219 -10.719 1 98.62 291 ARG A CA 1
ATOM 2249 C C . ARG A 1 291 ? 18.047 -16.766 -9.32 1 98.62 291 ARG A C 1
ATOM 2251 O O . ARG A 1 291 ? 17.891 -15.992 -8.367 1 98.62 291 ARG A O 1
ATOM 2258 N N . GLY A 1 292 ? 17.969 -18.062 -9.219 1 98.81 292 GLY A N 1
ATOM 2259 C CA . GLY A 1 292 ? 18.109 -18.703 -7.91 1 98.81 292 GLY A CA 1
ATOM 2260 C C . GLY A 1 292 ? 19.531 -18.688 -7.398 1 98.81 292 GLY A C 1
ATOM 2261 O O . GLY A 1 292 ? 20.484 -18.812 -8.18 1 98.81 292 GLY A O 1
ATOM 2262 N N . LEU A 1 293 ? 19.688 -18.531 -6.145 1 98.88 293 LEU A N 1
ATOM 2263 C CA . LEU A 1 293 ? 21 -18.609 -5.512 1 98.88 293 LEU A CA 1
ATOM 2264 C C . LEU A 1 293 ? 20.953 -19.5 -4.27 1 98.88 293 LEU A C 1
ATOM 2266 O O . LEU A 1 293 ? 19.984 -19.438 -3.506 1 98.88 293 LEU A O 1
ATOM 2270 N N . ARG A 1 294 ? 21.922 -20.281 -4.098 1 98.88 294 ARG A N 1
ATOM 2271 C CA . ARG A 1 294 ? 22.188 -20.938 -2.824 1 98.88 294 ARG A CA 1
ATOM 2272 C C . ARG A 1 294 ? 23.188 -20.156 -1.995 1 98.88 294 ARG A C 1
ATOM 2274 O O . ARG A 1 294 ? 24.281 -19.844 -2.463 1 98.88 294 ARG A O 1
ATOM 2281 N N . ILE A 1 295 ? 22.859 -19.797 -0.801 1 98.88 295 ILE A N 1
ATOM 2282 C CA . ILE A 1 295 ? 23.734 -18.984 0.041 1 98.88 295 ILE A CA 1
ATOM 2283 C C . ILE A 1 295 ? 24.203 -19.812 1.239 1 98.88 295 ILE A C 1
ATOM 2285 O O . ILE A 1 295 ? 23.391 -20.5 1.879 1 98.88 295 ILE A O 1
ATOM 2289 N N . GLU A 1 296 ? 25.406 -19.766 1.562 1 98.38 296 GLU A N 1
ATOM 2290 C CA . GLU A 1 296 ? 25.969 -20.531 2.682 1 98.38 296 GLU A CA 1
ATOM 2291 C C . GLU A 1 296 ? 25.828 -19.75 3.99 1 98.38 296 GLU A C 1
ATOM 2293 O O . GLU A 1 296 ? 25.688 -18.531 3.984 1 98.38 296 GLU A O 1
ATOM 2298 N N . GLY A 1 297 ? 25.781 -20.547 5.094 1 98.12 297 GLY A N 1
ATOM 2299 C CA . GLY A 1 297 ? 25.859 -19.938 6.414 1 98.12 297 GLY A CA 1
ATOM 2300 C C . GLY A 1 297 ? 24.5 -19.672 7.035 1 98.12 297 GLY A C 1
ATOM 2301 O O . GLY A 1 297 ? 23.484 -20.156 6.535 1 98.12 297 GLY A O 1
ATOM 2302 N N . THR A 1 298 ? 24.516 -19.031 8.219 1 97.94 298 THR A N 1
ATOM 2303 C CA . THR A 1 298 ? 23.312 -18.594 8.922 1 97.94 298 THR A CA 1
ATOM 2304 C C . THR A 1 298 ? 22.969 -17.156 8.547 1 97.94 298 THR A C 1
ATOM 2306 O O . THR A 1 298 ? 23.688 -16.219 8.914 1 97.94 298 THR A O 1
ATOM 2309 N N . LEU A 1 299 ? 21.844 -16.953 7.883 1 98.12 299 LEU A N 1
ATOM 2310 C CA . LEU A 1 299 ? 21.484 -15.664 7.328 1 98.12 299 LEU A CA 1
ATOM 2311 C C . LEU A 1 299 ? 20.578 -14.891 8.289 1 98.12 299 LEU A C 1
ATOM 2313 O O . LEU A 1 299 ? 19.797 -15.492 9.023 1 98.12 299 LEU A O 1
ATOM 2317 N N . PRO A 1 300 ? 20.688 -13.594 8.305 1 96.62 300 PRO A N 1
ATOM 2318 C CA . PRO A 1 300 ? 19.641 -12.773 8.93 1 96.62 300 PRO A CA 1
ATOM 2319 C C . PRO A 1 300 ? 18.359 -12.75 8.109 1 96.62 300 PRO A C 1
ATOM 2321 O O . PRO A 1 300 ? 18.328 -13.234 6.977 1 96.62 300 PRO A O 1
ATOM 2324 N N . PRO A 1 301 ? 17.266 -12.242 8.672 1 94.62 301 PRO A N 1
ATOM 2325 C CA . PRO A 1 301 ? 16.062 -12.031 7.867 1 94.62 301 PRO A CA 1
ATOM 2326 C C . PRO A 1 301 ? 16.297 -11.109 6.672 1 94.62 301 PRO A C 1
ATOM 2328 O O . PRO A 1 301 ? 17.031 -10.125 6.785 1 94.62 301 PRO A O 1
ATOM 2331 N N . CYS A 1 302 ? 15.789 -11.445 5.578 1 97.75 302 CYS A N 1
ATOM 2332 C CA . CYS A 1 302 ? 15.961 -10.656 4.363 1 97.75 302 CYS A CA 1
ATOM 2333 C C . CYS A 1 302 ? 14.898 -9.57 4.266 1 97.75 302 CYS A C 1
ATOM 2335 O O . CYS A 1 302 ? 13.906 -9.727 3.547 1 97.75 302 CYS A O 1
ATOM 2337 N N . ASP A 1 303 ? 15.102 -8.461 4.906 1 95.88 303 ASP A N 1
ATOM 2338 C CA . ASP A 1 303 ? 14.133 -7.367 4.941 1 95.88 303 ASP A CA 1
ATOM 2339 C C . ASP A 1 303 ? 14.562 -6.223 4.023 1 95.88 303 ASP A C 1
ATOM 2341 O O . ASP A 1 303 ? 13.969 -5.145 4.043 1 95.88 303 ASP A O 1
ATOM 2345 N N . ARG A 1 304 ? 15.617 -6.414 3.314 1 96.88 304 ARG A N 1
ATOM 2346 C CA . ARG A 1 304 ? 16.172 -5.457 2.363 1 96.88 304 ARG A CA 1
ATOM 2347 C C . ARG A 1 304 ? 16.938 -6.172 1.256 1 96.88 304 ARG A C 1
ATOM 2349 O O . ARG A 1 304 ? 17.234 -7.363 1.369 1 96.88 304 ARG A O 1
ATOM 2356 N N . ALA A 1 305 ? 17.219 -5.426 0.213 1 97.88 305 ALA A N 1
ATOM 2357 C CA . ALA A 1 305 ? 18.047 -6.004 -0.839 1 97.88 305 ALA A CA 1
ATOM 2358 C C . ALA A 1 305 ? 19.484 -6.184 -0.364 1 97.88 305 ALA A C 1
ATOM 2360 O O . ALA A 1 305 ? 20.031 -5.312 0.316 1 97.88 305 ALA A O 1
ATOM 2361 N N . TRP A 1 306 ? 20.078 -7.32 -0.663 1 98.56 306 TRP A N 1
ATOM 2362 C CA . TRP A 1 306 ? 21.469 -7.602 -0.356 1 98.56 306 TRP A CA 1
ATOM 2363 C C . TRP A 1 306 ? 22.328 -7.551 -1.617 1 98.56 306 TRP A C 1
ATOM 2365 O O . TRP A 1 306 ? 22.094 -8.305 -2.564 1 98.56 306 TRP A O 1
ATOM 2375 N N . PRO A 1 307 ? 23.312 -6.699 -1.669 1 98.69 307 PRO A N 1
ATOM 2376 C CA . PRO A 1 307 ? 24.188 -6.676 -2.838 1 98.69 307 PRO A CA 1
ATOM 2377 C C . PRO A 1 307 ? 24.859 -8.023 -3.105 1 98.69 307 PRO A C 1
ATOM 2379 O O . PRO A 1 307 ? 25.25 -8.719 -2.166 1 98.69 307 PRO A O 1
ATOM 2382 N N . ILE A 1 308 ? 24.859 -8.375 -4.32 1 98.88 308 ILE A N 1
ATOM 2383 C CA . ILE A 1 308 ? 25.688 -9.484 -4.797 1 98.88 308 ILE A CA 1
ATOM 2384 C C . ILE A 1 308 ? 27 -8.953 -5.367 1 98.88 308 ILE A C 1
ATOM 2386 O O . ILE A 1 308 ? 26.984 -8.109 -6.266 1 98.88 308 ILE A O 1
ATOM 2390 N N . MET A 1 309 ? 28.078 -9.438 -4.867 1 98.69 309 MET A N 1
ATOM 2391 C CA . MET A 1 309 ? 29.406 -9.031 -5.328 1 98.69 309 MET A CA 1
ATOM 2392 C C . MET A 1 309 ? 30.062 -10.141 -6.133 1 98.69 309 MET A C 1
ATOM 2394 O O . MET A 1 309 ? 29.766 -11.32 -5.934 1 98.69 309 MET A O 1
ATOM 2398 N N . ASP A 1 310 ? 30.938 -9.711 -7.062 1 96.69 310 ASP A N 1
ATOM 2399 C CA . ASP A 1 310 ? 31.719 -10.719 -7.766 1 96.69 310 ASP A CA 1
ATOM 2400 C C . ASP A 1 310 ? 32.688 -11.422 -6.816 1 96.69 310 ASP A C 1
ATOM 2402 O O . ASP A 1 310 ? 32.812 -11.031 -5.652 1 96.69 310 ASP A O 1
ATOM 2406 N N . ALA A 1 311 ? 33.281 -12.422 -7.293 1 89.75 311 ALA A N 1
ATOM 2407 C CA . ALA A 1 311 ? 34.125 -13.273 -6.449 1 89.75 311 ALA A CA 1
ATOM 2408 C C . ALA A 1 311 ? 35.281 -12.477 -5.852 1 89.75 311 ALA A C 1
ATOM 2410 O O . ALA A 1 311 ? 35.75 -12.805 -4.77 1 89.75 311 ALA A O 1
ATOM 2411 N N . GLU A 1 312 ? 35.688 -11.43 -6.504 1 90.94 312 GLU A N 1
ATOM 2412 C CA . GLU A 1 312 ? 36.781 -10.609 -6.031 1 90.94 312 GLU A CA 1
ATOM 2413 C C . GLU A 1 312 ? 36.312 -9.562 -5.027 1 90.94 312 GLU A C 1
ATOM 2415 O O . GLU A 1 312 ? 37.125 -8.93 -4.344 1 90.94 312 GLU A O 1
ATOM 2420 N N . GLY A 1 313 ? 35 -9.484 -4.879 1 90 313 GLY A N 1
ATOM 2421 C CA . GLY A 1 313 ? 34.406 -8.508 -3.963 1 90 313 GLY A CA 1
ATOM 2422 C C . GLY A 1 313 ? 34.562 -7.078 -4.434 1 90 313 GLY A C 1
ATOM 2423 O O . GLY A 1 313 ? 34.531 -6.145 -3.629 1 90 313 GLY A O 1
ATOM 2424 N N . GLN A 1 314 ? 34.781 -6.836 -5.719 1 91.69 314 GLN A N 1
ATOM 2425 C CA . GLN A 1 314 ? 35.125 -5.516 -6.23 1 91.69 314 GLN A CA 1
ATOM 2426 C C . GLN A 1 314 ? 33.938 -4.82 -6.852 1 91.69 314 GLN A C 1
ATOM 2428 O O . GLN A 1 314 ? 33.781 -3.6 -6.742 1 91.69 314 GLN A O 1
ATOM 2433 N N . HIS A 1 315 ? 33.125 -5.602 -7.484 1 96.81 315 HIS A N 1
ATOM 2434 C CA . HIS A 1 315 ? 32 -5.008 -8.211 1 96.81 315 HIS A CA 1
ATOM 2435 C C . HIS A 1 315 ? 30.688 -5.605 -7.77 1 96.81 315 HIS A C 1
ATOM 2437 O O . HIS A 1 315 ? 30.578 -6.82 -7.594 1 96.81 315 HIS A O 1
ATOM 2443 N N . GLN A 1 316 ? 29.734 -4.715 -7.586 1 98.31 316 GLN A N 1
ATOM 2444 C CA . GLN A 1 316 ? 28.375 -5.207 -7.379 1 98.31 316 GLN A CA 1
ATOM 2445 C C . GLN A 1 316 ? 27.766 -5.699 -8.688 1 98.31 316 GLN A C 1
ATOM 2447 O O . GLN A 1 316 ? 27.734 -4.965 -9.68 1 98.31 316 GLN A O 1
ATOM 2452 N N . ILE A 1 317 ? 27.234 -6.902 -8.703 1 98.62 317 ILE A N 1
ATOM 2453 C CA . ILE A 1 317 ? 26.766 -7.523 -9.938 1 98.62 317 ILE A CA 1
ATOM 2454 C C . ILE A 1 317 ? 25.281 -7.902 -9.789 1 98.62 317 ILE A C 1
ATOM 2456 O O . ILE A 1 317 ? 24.75 -8.68 -10.586 1 98.62 317 ILE A O 1
ATOM 2460 N N . GLY A 1 318 ? 24.641 -7.469 -8.727 1 98.44 318 GLY A N 1
ATOM 2461 C CA . GLY A 1 318 ? 23.234 -7.77 -8.539 1 98.44 318 GLY A CA 1
ATOM 2462 C C . GLY A 1 318 ? 22.766 -7.559 -7.109 1 98.44 318 GLY A C 1
ATOM 2463 O O . GLY A 1 318 ? 23.406 -6.832 -6.344 1 98.44 318 GLY A O 1
ATOM 2464 N N . ALA A 1 319 ? 21.625 -8.164 -6.789 1 98.75 319 ALA A N 1
ATOM 2465 C CA . ALA A 1 319 ? 21.078 -8.102 -5.434 1 98.75 319 ALA A CA 1
ATOM 2466 C C . ALA A 1 319 ? 20.172 -9.297 -5.152 1 98.75 319 ALA A C 1
ATOM 2468 O O . ALA A 1 319 ? 19.422 -9.742 -6.031 1 98.75 319 ALA A O 1
ATOM 2469 N N . VAL A 1 320 ? 20.281 -9.812 -3.932 1 98.88 320 VAL A N 1
ATOM 2470 C CA . VAL A 1 320 ? 19.312 -10.766 -3.398 1 98.88 320 VAL A CA 1
ATOM 2471 C C . VAL A 1 320 ? 18.156 -10.016 -2.756 1 98.88 320 VAL A C 1
ATOM 2473 O O . VAL A 1 320 ? 18.359 -9.078 -1.979 1 98.88 320 VAL A O 1
ATOM 2476 N N . THR A 1 321 ? 16.953 -10.5 -3.115 1 98.5 321 THR A N 1
ATOM 2477 C CA . THR A 1 321 ? 15.797 -9.758 -2.631 1 98.5 321 THR A CA 1
ATOM 2478 C C . THR A 1 321 ? 14.891 -10.656 -1.792 1 98.5 321 THR A C 1
ATOM 2480 O O . THR A 1 321 ? 14 -10.164 -1.097 1 98.5 321 THR A O 1
ATOM 2483 N N . SER A 1 322 ? 15.016 -11.922 -1.854 1 98.75 322 SER A N 1
ATOM 2484 C CA . SER A 1 322 ? 14.312 -12.906 -1.037 1 98.75 322 SER A CA 1
ATOM 2485 C C . SER A 1 322 ? 15.242 -14.055 -0.65 1 98.75 322 SER A C 1
ATOM 2487 O O . SER A 1 322 ? 16.031 -14.531 -1.471 1 98.75 322 SER A O 1
ATOM 2489 N N . ALA A 1 323 ? 15.148 -14.492 0.594 1 98.81 323 ALA A N 1
ATOM 2490 C CA . ALA A 1 323 ? 15.969 -15.602 1.064 1 98.81 323 ALA A CA 1
ATOM 2491 C C . ALA A 1 323 ? 15.344 -16.266 2.285 1 98.81 323 ALA A C 1
ATOM 2493 O O . ALA A 1 323 ? 14.68 -15.609 3.088 1 98.81 323 ALA A O 1
ATOM 2494 N N . ALA A 1 324 ? 15.555 -17.531 2.391 1 98.5 324 ALA A N 1
ATOM 2495 C CA . ALA A 1 324 ? 15.086 -18.297 3.539 1 98.5 324 ALA A CA 1
ATOM 2496 C C . ALA A 1 324 ? 15.828 -19.625 3.654 1 98.5 324 ALA A C 1
ATOM 2498 O O . ALA A 1 324 ? 16.328 -20.156 2.658 1 98.5 324 ALA A O 1
ATOM 2499 N N . TRP A 1 325 ? 15.891 -20.156 4.844 1 98.5 325 TRP A N 1
ATOM 2500 C CA . TRP A 1 325 ? 16.359 -21.516 5.047 1 98.5 325 TRP A CA 1
ATOM 2501 C C . TRP A 1 325 ? 15.312 -22.531 4.594 1 98.5 325 TRP A C 1
ATOM 2503 O O . TRP A 1 325 ? 14.156 -22.453 5.012 1 98.5 325 TRP A O 1
ATOM 2513 N N . SER A 1 326 ? 15.727 -23.438 3.756 1 98.56 326 SER A N 1
ATOM 2514 C CA . SER A 1 326 ? 14.844 -24.484 3.275 1 98.56 326 SER A CA 1
ATOM 2515 C C . SER A 1 326 ? 15.125 -25.812 3.988 1 98.56 326 SER A C 1
ATOM 2517 O O . SER A 1 326 ? 16.172 -26.422 3.771 1 98.56 326 SER A O 1
ATOM 2519 N N . PRO A 1 327 ? 14.172 -26.266 4.754 1 98.19 327 PRO A N 1
ATOM 2520 C CA . PRO A 1 327 ? 14.398 -27.531 5.438 1 98.19 327 PRO A CA 1
ATOM 2521 C C . PRO A 1 327 ? 14.516 -28.719 4.469 1 98.19 327 PRO A C 1
ATOM 2523 O O . PRO A 1 327 ? 15.359 -29.594 4.656 1 98.19 327 PRO A O 1
ATOM 2526 N N . ASP A 1 328 ? 13.68 -28.781 3.486 1 97.88 328 ASP A N 1
ATOM 2527 C CA . ASP A 1 328 ? 13.664 -29.906 2.551 1 97.88 328 ASP A CA 1
ATOM 2528 C C . ASP A 1 328 ? 14.984 -30 1.793 1 97.88 328 ASP A C 1
ATOM 2530 O O . ASP A 1 328 ? 15.469 -31.109 1.507 1 97.88 328 ASP A O 1
ATOM 2534 N N . PHE A 1 329 ? 15.562 -28.812 1.487 1 98.19 329 PHE A N 1
ATOM 2535 C CA . PHE A 1 329 ? 16.75 -28.812 0.637 1 98.19 329 PHE A CA 1
ATOM 2536 C C . PHE A 1 329 ? 18 -28.578 1.461 1 98.19 329 PHE A C 1
ATOM 2538 O O . PHE A 1 329 ? 19.125 -28.578 0.925 1 98.19 329 PHE A O 1
ATOM 2545 N N . GLU A 1 330 ? 17.828 -28.344 2.75 1 98.06 330 GLU A N 1
ATOM 2546 C CA . GLU A 1 330 ? 18.906 -28.172 3.721 1 98.06 330 GLU A CA 1
ATOM 2547 C C . GLU A 1 330 ? 19.922 -27.141 3.242 1 98.06 330 GLU A C 1
ATOM 2549 O O . GLU A 1 330 ? 21.125 -27.406 3.236 1 98.06 330 GLU A O 1
ATOM 2554 N N . THR A 1 331 ? 19.469 -26.016 2.799 1 98.25 331 THR A N 1
ATOM 2555 C CA . THR A 1 331 ? 20.281 -24.875 2.348 1 98.25 331 THR A CA 1
ATOM 2556 C C . THR A 1 331 ? 19.453 -23.594 2.367 1 98.25 331 THR A C 1
ATOM 2558 O O . THR A 1 331 ? 18.234 -23.625 2.502 1 98.25 331 THR A O 1
ATOM 2561 N N . ASN A 1 332 ? 20.188 -22.438 2.361 1 98.81 332 ASN A N 1
ATOM 2562 C CA . ASN A 1 332 ? 19.469 -21.172 2.143 1 98.81 332 ASN A CA 1
ATOM 2563 C C . ASN A 1 332 ? 19.141 -20.969 0.668 1 98.81 332 ASN A C 1
ATOM 2565 O O . ASN A 1 332 ? 20.031 -20.938 -0.178 1 98.81 332 ASN A O 1
ATOM 2569 N N . VAL A 1 333 ? 17.906 -20.891 0.392 1 98.94 333 VAL A N 1
ATOM 2570 C CA . VAL A 1 333 ? 17.422 -20.609 -0.958 1 98.94 333 VAL A CA 1
ATOM 2571 C C . VAL A 1 333 ? 17.156 -19.109 -1.118 1 98.94 333 VAL A C 1
ATOM 2573 O O . VAL A 1 333 ? 16.734 -18.453 -0.169 1 98.94 333 VAL A O 1
ATOM 2576 N N . ALA A 1 334 ? 17.438 -18.594 -2.322 1 98.94 334 ALA A N 1
ATOM 2577 C CA . ALA A 1 334 ? 17.281 -17.156 -2.51 1 98.94 334 ALA A CA 1
ATOM 2578 C C . ALA A 1 334 ? 16.875 -16.828 -3.945 1 98.94 334 ALA A C 1
ATOM 2580 O O . ALA A 1 334 ? 17.141 -17.609 -4.863 1 98.94 334 ALA A O 1
ATOM 2581 N N . ILE A 1 335 ? 16.172 -15.781 -4.094 1 98.88 335 ILE A N 1
ATOM 2582 C CA . ILE A 1 335 ? 15.898 -15.133 -5.371 1 98.88 335 ILE A CA 1
ATOM 2583 C C . ILE A 1 335 ? 16.703 -13.844 -5.477 1 98.88 335 ILE A C 1
ATOM 2585 O O . ILE A 1 335 ? 16.688 -13.016 -4.562 1 98.88 335 ILE A O 1
ATOM 2589 N N . GLY A 1 336 ? 17.438 -13.727 -6.512 1 98.81 336 GLY A N 1
ATOM 2590 C CA . GLY A 1 336 ? 18.172 -12.5 -6.793 1 98.81 336 GLY A CA 1
ATOM 2591 C C . GLY A 1 336 ? 18.141 -12.117 -8.266 1 98.81 336 GLY A C 1
ATOM 2592 O O . GLY A 1 336 ? 17.703 -12.906 -9.109 1 98.81 336 GLY A O 1
ATOM 2593 N N . MET A 1 337 ? 18.469 -10.945 -8.555 1 98.56 337 MET A N 1
ATOM 2594 C CA . MET A 1 337 ? 18.688 -10.477 -9.914 1 98.56 337 MET A CA 1
ATOM 2595 C C . MET A 1 337 ? 20.188 -10.258 -10.172 1 98.56 337 MET A C 1
ATOM 2597 O O . MET A 1 337 ? 20.828 -9.477 -9.477 1 98.56 337 MET A O 1
ATOM 2601 N N . VAL A 1 338 ? 20.703 -10.922 -11.156 1 98.62 338 VAL A N 1
ATOM 2602 C CA . VAL A 1 338 ? 22.141 -10.992 -11.367 1 98.62 338 VAL A CA 1
ATOM 2603 C C . VAL A 1 338 ? 22.484 -10.461 -12.758 1 98.62 338 VAL A C 1
ATOM 2605 O O . VAL A 1 338 ? 21.781 -10.742 -13.727 1 98.62 338 VAL A O 1
ATOM 2608 N N . ARG A 1 339 ? 23.547 -9.742 -12.867 1 98.25 339 ARG A N 1
ATOM 2609 C CA . ARG A 1 339 ? 24.031 -9.234 -14.148 1 98.25 339 ARG A CA 1
ATOM 2610 C C . ARG A 1 339 ? 24.406 -10.375 -15.086 1 98.25 339 ARG A C 1
ATOM 2612 O O . ARG A 1 339 ? 24.906 -11.406 -14.641 1 98.25 339 ARG A O 1
ATOM 2619 N N . MET A 1 340 ? 24.266 -10.07 -16.344 1 96.56 340 MET A N 1
ATOM 2620 C CA . MET A 1 340 ? 24.469 -11.078 -17.391 1 96.56 340 MET A CA 1
ATOM 2621 C C . MET A 1 340 ? 25.891 -11.617 -17.344 1 96.56 340 MET A C 1
ATOM 2623 O O . MET A 1 340 ? 26.141 -12.773 -17.703 1 96.56 340 MET A O 1
ATOM 2627 N N . THR A 1 341 ? 26.781 -10.914 -16.844 1 97 341 THR A N 1
ATOM 2628 C CA . THR A 1 341 ? 28.172 -11.305 -16.797 1 97 341 THR A CA 1
ATOM 2629 C C . THR A 1 341 ? 28.406 -12.391 -15.75 1 97 341 THR A C 1
ATOM 2631 O O . THR A 1 341 ? 29.438 -13.055 -15.742 1 97 341 THR A O 1
ATOM 2634 N N . HIS A 1 342 ? 27.391 -12.609 -14.844 1 97.94 342 HIS A N 1
ATOM 2635 C CA . HIS A 1 342 ? 27.625 -13.516 -13.727 1 97.94 342 HIS A CA 1
ATOM 2636 C C . HIS A 1 342 ? 26.406 -14.414 -13.492 1 97.94 342 HIS A C 1
ATOM 2638 O O . HIS A 1 342 ? 26.281 -15.031 -12.43 1 97.94 342 HIS A O 1
ATOM 2644 N N . TRP A 1 343 ? 25.438 -14.484 -14.398 1 97.5 343 TRP A N 1
ATOM 2645 C CA . TRP A 1 343 ? 24.172 -15.156 -14.078 1 97.5 343 TRP A CA 1
ATOM 2646 C C . TRP A 1 343 ? 24.203 -16.609 -14.516 1 97.5 343 TRP A C 1
ATOM 2648 O O . TRP A 1 343 ? 23.203 -17.312 -14.422 1 97.5 343 TRP A O 1
ATOM 2658 N N . GLU A 1 344 ? 25.359 -17.141 -15.062 1 97.88 344 GLU A N 1
ATOM 2659 C CA . GLU A 1 344 ? 25.469 -18.547 -15.453 1 97.88 344 GLU A CA 1
ATOM 2660 C C . GLU A 1 344 ? 25.438 -19.453 -14.227 1 97.88 344 GLU A C 1
ATOM 2662 O O . GLU A 1 344 ? 26.016 -19.125 -13.188 1 97.88 344 GLU A O 1
ATOM 2667 N N . PRO A 1 345 ? 24.859 -20.594 -14.359 1 98.06 345 PRO A N 1
ATOM 2668 C CA . PRO A 1 345 ? 24.844 -21.547 -13.242 1 98.06 345 PRO A CA 1
ATOM 2669 C C . PRO A 1 345 ? 26.25 -21.875 -12.727 1 98.06 345 PRO A C 1
ATOM 2671 O O . PRO A 1 345 ? 27.203 -21.938 -13.516 1 98.06 345 PRO A O 1
ATOM 2674 N N . LYS A 1 346 ? 26.344 -22.078 -11.43 1 98 346 LYS A N 1
ATOM 2675 C CA . LYS A 1 346 ? 27.547 -22.516 -10.734 1 98 346 LYS A CA 1
ATOM 2676 C C . LYS A 1 346 ? 28.547 -21.359 -10.602 1 98 346 LYS A C 1
ATOM 2678 O O . LYS A 1 346 ? 29.688 -21.578 -10.172 1 98 346 LYS A O 1
ATOM 2683 N N . THR A 1 347 ? 28.141 -20.172 -10.945 1 98.06 347 THR A N 1
ATOM 2684 C CA . THR A 1 347 ? 29 -19.016 -10.711 1 98.06 347 THR A CA 1
ATOM 2685 C C . THR A 1 347 ? 29.062 -18.688 -9.227 1 98.06 347 THR A C 1
ATOM 2687 O O . THR A 1 347 ? 28.031 -18.562 -8.562 1 98.06 347 THR A O 1
ATOM 2690 N N . ASP A 1 348 ? 30.297 -18.594 -8.695 1 97.88 348 ASP A N 1
ATOM 2691 C CA . ASP A 1 348 ? 30.5 -18.203 -7.305 1 97.88 348 ASP A CA 1
ATOM 2692 C C . ASP A 1 348 ? 30.391 -16.688 -7.133 1 97.88 348 ASP A C 1
ATOM 2694 O O . ASP A 1 348 ? 30.984 -15.93 -7.895 1 97.88 348 ASP A O 1
ATOM 2698 N N . VAL A 1 349 ? 29.641 -16.281 -6.148 1 98.5 349 VAL A N 1
ATOM 2699 C CA . VAL A 1 349 ? 29.469 -14.867 -5.824 1 98.5 349 VAL A CA 1
ATOM 2700 C C . VAL A 1 349 ? 29.453 -14.688 -4.309 1 98.5 349 VAL A C 1
ATOM 2702 O O . VAL A 1 349 ? 29.516 -15.664 -3.557 1 98.5 349 VAL A O 1
ATOM 2705 N N . ASP A 1 350 ? 29.453 -13.438 -3.881 1 98.5 350 ASP A N 1
ATOM 2706 C CA . ASP A 1 350 ? 29.312 -13.086 -2.471 1 98.5 350 ASP A CA 1
ATOM 2707 C C . ASP A 1 350 ? 28.062 -12.234 -2.242 1 98.5 350 ASP A C 1
ATOM 2709 O O . ASP A 1 350 ? 27.766 -11.336 -3.031 1 98.5 350 ASP A O 1
ATOM 2713 N N . VAL A 1 351 ? 27.344 -12.57 -1.219 1 98.81 351 VAL A N 1
ATOM 2714 C CA . VAL A 1 351 ? 26.172 -11.789 -0.834 1 98.81 351 VAL A CA 1
ATOM 2715 C C . VAL A 1 351 ? 26.484 -10.984 0.43 1 98.81 351 VAL A C 1
ATOM 2717 O O . VAL A 1 351 ? 26.891 -11.555 1.445 1 98.81 351 VAL A O 1
ATOM 2720 N N . VAL A 1 352 ? 26.234 -9.68 0.396 1 98.69 352 VAL A N 1
ATOM 2721 C CA . VAL A 1 352 ? 26.5 -8.805 1.532 1 98.69 352 VAL A CA 1
ATOM 2722 C C . VAL A 1 352 ? 25.203 -8.539 2.295 1 98.69 352 VAL A C 1
ATOM 2724 O O . VAL A 1 352 ? 24.25 -7.973 1.743 1 98.69 352 VAL A O 1
ATOM 2727 N N . THR A 1 353 ? 25.172 -8.953 3.57 1 98.12 353 THR A N 1
ATOM 2728 C CA . THR A 1 353 ? 24 -8.734 4.426 1 98.12 353 THR A CA 1
ATOM 2729 C C . THR A 1 353 ? 24.344 -7.777 5.562 1 98.12 353 THR A C 1
ATOM 2731 O O . THR A 1 353 ? 25.469 -7.301 5.668 1 98.12 353 THR A O 1
ATOM 2734 N N . GLN A 1 354 ? 23.328 -7.461 6.352 1 95.69 354 GLN A N 1
ATOM 2735 C CA . GLN A 1 354 ? 23.531 -6.562 7.484 1 95.69 354 GLN A CA 1
ATOM 2736 C C . GLN A 1 354 ? 24.359 -7.234 8.57 1 95.69 354 GLN A C 1
ATOM 2738 O O . GLN A 1 354 ? 24.844 -6.566 9.492 1 95.69 354 GLN A O 1
ATOM 2743 N N . THR A 1 355 ? 24.562 -8.625 8.477 1 97.5 355 THR A N 1
ATOM 2744 C CA . THR A 1 355 ? 25.297 -9.32 9.523 1 97.5 355 THR A CA 1
ATOM 2745 C C . THR A 1 355 ? 26.625 -9.867 8.984 1 97.5 355 THR A C 1
ATOM 2747 O O . THR A 1 355 ? 27.359 -10.531 9.703 1 97.5 355 THR A O 1
ATOM 2750 N N . GLY A 1 356 ? 26.938 -9.633 7.703 1 97.31 356 GLY A N 1
ATOM 2751 C CA . GLY A 1 356 ? 28.188 -10.117 7.152 1 97.31 356 GLY A CA 1
ATOM 2752 C C . GLY A 1 356 ? 28.094 -10.492 5.688 1 97.31 356 GLY A C 1
ATOM 2753 O O . GLY A 1 356 ? 27.078 -10.227 5.039 1 97.31 356 GLY A O 1
ATOM 2754 N N . VAL A 1 357 ? 29.234 -11.016 5.188 1 98.06 357 VAL A N 1
ATOM 2755 C CA . VAL A 1 357 ? 29.344 -11.453 3.799 1 98.06 357 VAL A CA 1
ATOM 2756 C C . VAL A 1 357 ? 29.297 -12.977 3.732 1 98.06 357 VAL A C 1
ATOM 2758 O O . VAL A 1 357 ? 30 -13.664 4.48 1 98.06 357 VAL A O 1
ATOM 2761 N N . PHE A 1 358 ? 28.469 -13.492 2.859 1 98.31 358 PHE A N 1
ATOM 2762 C CA . PHE A 1 358 ? 28.266 -14.938 2.766 1 98.31 358 PHE A CA 1
ATOM 2763 C C . PHE A 1 358 ? 28.531 -15.422 1.344 1 98.31 358 PHE A C 1
ATOM 2765 O O . PHE A 1 358 ? 28.031 -14.828 0.381 1 98.31 358 PHE A O 1
ATOM 2772 N N . PRO A 1 359 ? 29.25 -16.531 1.162 1 98.19 359 PRO A N 1
ATOM 2773 C CA . PRO A 1 359 ? 29.406 -17.125 -0.167 1 98.19 359 PRO A CA 1
ATOM 2774 C C . PRO A 1 359 ? 28.094 -17.672 -0.727 1 98.19 359 PRO A C 1
ATOM 2776 O O . PRO A 1 359 ? 27.281 -18.219 0.023 1 98.19 359 PRO A O 1
ATOM 2779 N N . ALA A 1 360 ? 27.922 -17.516 -2.031 1 98.62 360 ALA A N 1
ATOM 2780 C CA . ALA A 1 360 ? 26.734 -18 -2.711 1 98.62 360 ALA A CA 1
ATOM 2781 C C . ALA A 1 360 ? 27.078 -18.531 -4.102 1 98.62 360 ALA A C 1
ATOM 2783 O O . ALA A 1 360 ? 28.156 -18.266 -4.629 1 98.62 360 ALA A O 1
ATOM 2784 N N . VAL A 1 361 ? 26.172 -19.281 -4.629 1 98.62 361 VAL A N 1
ATOM 2785 C CA . VAL A 1 361 ? 26.344 -19.875 -5.953 1 98.62 361 VAL A CA 1
ATOM 2786 C C . VAL A 1 361 ? 25.062 -19.703 -6.762 1 98.62 361 VAL A C 1
ATOM 2788 O O . VAL A 1 361 ? 23.969 -20 -6.27 1 98.62 361 VAL A O 1
ATOM 2791 N N . VAL A 1 362 ? 25.219 -19.219 -7.973 1 98.75 362 VAL A N 1
ATOM 2792 C CA . VAL A 1 362 ? 24.078 -19.094 -8.875 1 98.75 362 VAL A CA 1
ATOM 2793 C C . VAL A 1 362 ? 23.594 -20.484 -9.281 1 98.75 362 VAL A C 1
ATOM 2795 O O . VAL A 1 362 ? 24.406 -21.375 -9.578 1 98.75 362 VAL A O 1
ATOM 2798 N N . GLN A 1 363 ? 22.312 -20.641 -9.297 1 98.56 363 GLN A N 1
ATOM 2799 C CA . GLN A 1 363 ? 21.719 -21.938 -9.602 1 98.56 363 GLN A CA 1
ATOM 2800 C C . GLN A 1 363 ? 21.172 -21.984 -11.031 1 98.56 363 GLN A C 1
ATOM 2802 O O . GLN A 1 363 ? 20.828 -20.953 -11.594 1 98.56 363 GLN A O 1
ATOM 2807 N N . GLU A 1 364 ? 21.109 -23.141 -11.602 1 96.75 364 GLU A N 1
ATOM 2808 C CA . GLU A 1 364 ? 20.531 -23.344 -12.93 1 96.75 364 GLU A CA 1
ATOM 2809 C C . GLU A 1 364 ? 19.016 -23.156 -12.898 1 96.75 364 GLU A C 1
ATOM 2811 O O . GLU A 1 364 ? 18.438 -22.594 -13.828 1 96.75 364 GLU A O 1
ATOM 2816 N N . THR A 1 365 ? 18.406 -23.703 -11.922 1 96.81 365 THR A N 1
ATOM 2817 C CA . THR A 1 365 ? 16.969 -23.641 -11.711 1 96.81 365 THR A CA 1
ATOM 2818 C C . THR A 1 365 ? 16.656 -23.391 -10.234 1 96.81 365 THR A C 1
ATOM 2820 O O . THR A 1 365 ? 17.531 -23.484 -9.383 1 96.81 365 THR A O 1
ATOM 2823 N N . PHE A 1 366 ? 15.477 -23.016 -9.992 1 98.06 366 PHE A N 1
ATOM 2824 C CA . PHE A 1 366 ? 15.008 -23.062 -8.617 1 98.06 366 PHE A CA 1
ATOM 2825 C C . PHE A 1 366 ? 14.828 -24.5 -8.148 1 98.06 366 PHE A C 1
ATOM 2827 O O . PHE A 1 366 ? 15.203 -25.438 -8.852 1 98.06 366 PHE A O 1
ATOM 2834 N N . TRP A 1 367 ? 14.312 -24.797 -7.035 1 97.62 367 TRP A N 1
ATOM 2835 C CA . TRP A 1 367 ? 14.391 -26.109 -6.395 1 97.62 367 TRP A CA 1
ATOM 2836 C C . TRP A 1 367 ? 13.156 -26.953 -6.703 1 97.62 367 TRP A C 1
ATOM 2838 O O . TRP A 1 367 ? 13.188 -28.172 -6.582 1 97.62 367 TRP A O 1
ATOM 2848 N N . ILE A 1 368 ? 12.047 -26.312 -6.98 1 89.81 368 ILE A N 1
ATOM 2849 C CA . ILE A 1 368 ? 10.844 -27.062 -7.316 1 89.81 368 ILE A CA 1
ATOM 2850 C C . ILE A 1 368 ? 10.297 -26.594 -8.664 1 89.81 368 ILE A C 1
ATOM 2852 O O . ILE A 1 368 ? 10.539 -25.453 -9.078 1 89.81 368 ILE A O 1
ATOM 2856 N N . MET B 1 1 ? -0.676 -9.297 19.859 1 79.69 1 MET B N 1
ATOM 2857 C CA . MET B 1 1 ? -0.739 -8.57 18.594 1 79.69 1 MET B CA 1
ATOM 2858 C C . MET B 1 1 ? 0.238 -9.164 17.578 1 79.69 1 MET B C 1
ATOM 2860 O O . MET B 1 1 ? 1.369 -9.508 17.922 1 79.69 1 MET B O 1
ATOM 2864 N N . ALA B 1 2 ? -0.236 -9.25 16.438 1 91 2 ALA B N 1
ATOM 2865 C CA . ALA B 1 2 ? 0.595 -9.836 15.383 1 91 2 ALA B CA 1
ATOM 2866 C C . ALA B 1 2 ? 1.738 -8.898 15 1 91 2 ALA B C 1
ATOM 2868 O O . ALA B 1 2 ? 1.594 -7.676 15.062 1 91 2 ALA B O 1
ATOM 2869 N N . THR B 1 3 ? 2.828 -9.469 14.664 1 95.81 3 THR B N 1
ATOM 2870 C CA . THR B 1 3 ? 4 -8.695 14.281 1 95.81 3 THR B CA 1
ATOM 2871 C C . THR B 1 3 ? 3.902 -8.258 12.82 1 95.81 3 THR B C 1
ATOM 2873 O O . THR B 1 3 ? 3.127 -8.828 12.047 1 95.81 3 THR B O 1
ATOM 2876 N N . ILE B 1 4 ? 4.668 -7.277 12.477 1 95.56 4 ILE B N 1
ATOM 2877 C CA . ILE B 1 4 ? 4.812 -6.895 11.078 1 95.56 4 ILE B CA 1
ATOM 2878 C C . ILE B 1 4 ? 5.984 -7.648 10.461 1 95.56 4 ILE B C 1
ATOM 2880 O O . ILE B 1 4 ? 7.094 -7.637 11 1 95.56 4 ILE B O 1
ATOM 2884 N N . ALA B 1 5 ? 5.73 -8.328 9.383 1 93 5 ALA B N 1
ATOM 2885 C CA . ALA B 1 5 ? 6.773 -9.086 8.688 1 93 5 ALA B CA 1
ATOM 2886 C C . ALA B 1 5 ? 7.578 -8.172 7.766 1 93 5 ALA B C 1
ATOM 2888 O O . ALA B 1 5 ? 7.035 -7.613 6.812 1 93 5 ALA B O 1
ATOM 2889 N N . GLY B 1 6 ? 8.891 -8.078 8.016 1 91.94 6 GLY B N 1
ATOM 2890 C CA . GLY B 1 6 ? 9.75 -7.262 7.184 1 91.94 6 GLY B CA 1
ATOM 2891 C C . GLY B 1 6 ? 10.109 -7.922 5.867 1 91.94 6 GLY B C 1
ATOM 2892 O O . GLY B 1 6 ? 10.305 -9.141 5.809 1 91.94 6 GLY B O 1
ATOM 2893 N N . SER B 1 7 ? 10.141 -7.215 4.824 1 95.12 7 SER B N 1
ATOM 2894 C CA . SER B 1 7 ? 10.594 -7.598 3.492 1 95.12 7 SER B CA 1
ATOM 2895 C C . SER B 1 7 ? 11.008 -6.375 2.676 1 95.12 7 SER B C 1
ATOM 2897 O O . SER B 1 7 ? 10.883 -5.242 3.139 1 95.12 7 SER B O 1
ATOM 2899 N N . ARG B 1 8 ? 11.461 -6.668 1.454 1 96.12 8 ARG B N 1
ATOM 2900 C CA . ARG B 1 8 ? 11.797 -5.562 0.562 1 96.12 8 ARG B CA 1
ATOM 2901 C C . ARG B 1 8 ? 10.539 -4.816 0.121 1 96.12 8 ARG B C 1
ATOM 2903 O O . ARG B 1 8 ? 10.602 -3.629 -0.209 1 96.12 8 ARG B O 1
ATOM 2910 N N . ARG B 1 9 ? 9.453 -5.527 0.106 1 96.44 9 ARG B N 1
ATOM 2911 C CA . ARG B 1 9 ? 8.219 -4.914 -0.369 1 96.44 9 ARG B CA 1
ATOM 2912 C C . ARG B 1 9 ? 7.734 -3.838 0.596 1 96.44 9 ARG B C 1
ATOM 2914 O O . ARG B 1 9 ? 7.27 -2.777 0.169 1 96.44 9 ARG B O 1
ATOM 2921 N N . ILE B 1 10 ? 7.738 -4.145 1.923 1 97.06 10 ILE B N 1
ATOM 2922 C CA . ILE B 1 10 ? 7.547 -3.111 2.934 1 97.06 10 ILE B CA 1
ATOM 2923 C C . ILE B 1 10 ? 8.875 -2.416 3.219 1 97.06 10 ILE B C 1
ATOM 2925 O O . ILE B 1 10 ? 9.633 -2.844 4.09 1 97.06 10 ILE B O 1
ATOM 2929 N N . ARG B 1 11 ? 9.125 -1.333 2.613 1 96.62 11 ARG B N 1
ATOM 2930 C CA . ARG B 1 11 ? 10.445 -0.726 2.496 1 96.62 11 ARG B CA 1
ATOM 2931 C C . ARG B 1 11 ? 10.867 -0.079 3.811 1 96.62 11 ARG B C 1
ATOM 2933 O O . ARG B 1 11 ? 10.086 0.64 4.438 1 96.62 11 ARG B O 1
ATOM 2940 N N . ARG B 1 12 ? 12.062 -0.323 4.125 1 97.19 12 ARG B N 1
ATOM 2941 C CA . ARG B 1 12 ? 12.766 0.528 5.078 1 97.19 12 ARG B CA 1
ATOM 2942 C C . ARG B 1 12 ? 13.008 1.918 4.496 1 97.19 12 ARG B C 1
ATOM 2944 O O . ARG B 1 12 ? 12.781 2.148 3.309 1 97.19 12 ARG B O 1
ATOM 2951 N N . THR B 1 13 ? 13.438 2.797 5.402 1 98.31 13 THR B N 1
ATOM 2952 C CA . THR B 1 13 ? 13.719 4.168 4.996 1 98.31 13 THR 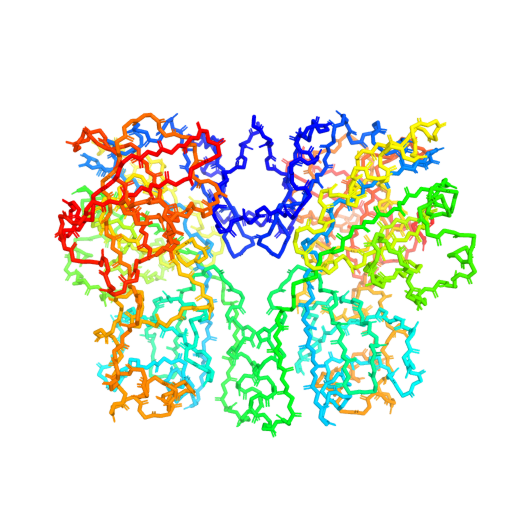B CA 1
ATOM 2953 C C . THR B 1 13 ? 15.164 4.539 5.312 1 98.31 13 THR B C 1
ATOM 2955 O O . THR B 1 13 ? 15.867 3.791 6 1 98.31 13 THR B O 1
ATOM 2958 N N . PRO B 1 14 ? 15.578 5.691 4.836 1 98.25 14 PRO B N 1
ATOM 2959 C CA . PRO B 1 14 ? 16.938 6.137 5.164 1 98.25 14 PRO B CA 1
ATOM 2960 C C . PRO B 1 14 ? 17.125 6.402 6.656 1 98.25 14 PRO B C 1
ATOM 2962 O O . PRO B 1 14 ? 18.25 6.59 7.113 1 98.25 14 PRO B O 1
ATOM 2965 N N . PHE B 1 15 ? 16.047 6.363 7.426 1 98.81 15 PHE B N 1
ATOM 2966 C CA . PHE B 1 15 ? 16.094 6.727 8.836 1 98.81 15 PHE B CA 1
ATOM 2967 C C . PHE B 1 15 ? 15.805 5.516 9.719 1 98.81 15 PHE B C 1
ATOM 2969 O O . PHE B 1 15 ? 15.828 5.617 10.945 1 98.81 15 PHE B O 1
ATOM 2976 N N . SER B 1 16 ? 15.57 4.348 9.117 1 98.06 16 SER B N 1
ATOM 2977 C CA . SER B 1 16 ? 15.078 3.174 9.828 1 98.06 16 SER B CA 1
ATOM 2978 C C . SER B 1 16 ? 16.047 2.752 10.93 1 98.06 16 SER B C 1
ATOM 2980 O O . SER B 1 16 ? 15.617 2.312 12 1 98.06 16 SER B O 1
ATOM 2982 N N . ASP B 1 17 ? 17.297 2.855 10.672 1 98 17 ASP B N 1
ATOM 2983 C CA . ASP B 1 17 ? 18.266 2.482 11.688 1 98 17 ASP B CA 1
ATOM 2984 C C . ASP B 1 17 ? 18.109 3.334 12.945 1 98 17 ASP B C 1
ATOM 2986 O O . ASP B 1 17 ? 18.203 2.826 14.062 1 98 17 ASP B O 1
ATOM 2990 N N . GLY B 1 18 ? 17.891 4.656 12.773 1 98.81 18 GLY B N 1
ATOM 2991 C CA . GLY B 1 18 ? 17.641 5.539 13.906 1 98.81 18 GLY B CA 1
ATOM 2992 C C . GLY B 1 18 ? 16.344 5.238 14.617 1 98.81 18 GLY B C 1
ATOM 2993 O O . GLY B 1 18 ? 16.281 5.254 15.852 1 98.81 18 GLY B O 1
ATOM 2994 N N . VAL B 1 19 ? 15.328 4.934 13.836 1 98.81 19 VAL B N 1
ATOM 2995 C CA . VAL B 1 19 ? 14.008 4.613 14.367 1 98.81 19 VAL B CA 1
ATOM 2996 C C . VAL B 1 19 ? 14.086 3.355 15.234 1 98.81 19 VAL B C 1
ATOM 2998 O O . VAL B 1 19 ? 13.57 3.332 16.344 1 98.81 19 VAL B O 1
ATOM 3001 N N . GLU B 1 20 ? 14.758 2.371 14.734 1 97.88 20 GLU B N 1
ATOM 3002 C CA . GLU B 1 20 ? 14.906 1.108 15.453 1 97.88 20 GLU B CA 1
ATOM 3003 C C . GLU B 1 20 ? 15.758 1.279 16.703 1 97.88 20 GLU B C 1
ATOM 3005 O O . GLU B 1 20 ? 15.422 0.748 17.766 1 97.88 20 GLU B O 1
ATOM 3010 N N . ALA B 1 21 ? 16.828 2.012 16.594 1 98.31 21 ALA B N 1
ATOM 3011 C CA . ALA B 1 21 ? 17.688 2.271 17.75 1 98.31 21 ALA B CA 1
ATOM 3012 C C . ALA B 1 21 ? 16.938 3.02 18.844 1 98.31 21 ALA B C 1
ATOM 3014 O O . ALA B 1 21 ? 17.234 2.854 20.031 1 98.31 21 ALA B O 1
ATOM 3015 N N . ALA B 1 22 ? 15.953 3.795 18.438 1 98.56 22 ALA B N 1
ATOM 3016 C CA . ALA B 1 22 ? 15.18 4.598 19.375 1 98.56 22 ALA B CA 1
ATOM 3017 C C . ALA B 1 22 ? 14.109 3.754 20.062 1 98.56 22 ALA B C 1
ATOM 3019 O O . ALA B 1 22 ? 13.406 4.234 20.953 1 98.56 22 ALA B O 1
ATOM 3020 N N . GLY B 1 23 ? 13.906 2.518 19.609 1 98.25 23 GLY B N 1
ATOM 3021 C CA . GLY B 1 23 ? 13.031 1.594 20.312 1 98.25 23 GLY B CA 1
ATOM 3022 C C . GLY B 1 23 ? 11.594 1.646 19.828 1 98.25 23 GLY B C 1
ATOM 3023 O O . GLY B 1 23 ? 10.664 1.58 20.625 1 98.25 23 GLY B O 1
ATOM 3024 N N . VAL B 1 24 ? 11.383 1.733 18.547 1 98.38 24 VAL B N 1
ATOM 3025 C CA . VAL B 1 24 ? 10.031 1.729 18 1 98.38 24 VAL B CA 1
ATOM 3026 C C . VAL B 1 24 ? 9.312 0.442 18.391 1 98.38 24 VAL B C 1
ATOM 3028 O O . VAL B 1 24 ? 9.906 -0.64 18.375 1 98.38 24 VAL B O 1
ATOM 3031 N N . LYS B 1 25 ? 8.062 0.571 18.75 1 97.94 25 LYS B N 1
ATOM 3032 C CA . LYS B 1 25 ? 7.32 -0.593 19.219 1 97.94 25 LYS B CA 1
ATOM 3033 C C . LYS B 1 25 ? 6.254 -1.007 18.219 1 97.94 25 LYS B C 1
ATOM 3035 O O . LYS B 1 25 ? 5.727 -2.119 18.281 1 97.94 25 LYS B O 1
ATOM 3040 N N . GLY B 1 26 ? 5.898 -0.14 17.344 1 97.31 26 GLY B N 1
ATOM 3041 C CA . GLY B 1 26 ? 4.852 -0.423 16.375 1 97.31 26 GLY B CA 1
ATOM 3042 C C . GLY B 1 26 ? 5.027 0.328 15.062 1 97.31 26 GLY B C 1
ATOM 3043 O O . GLY B 1 26 ? 5.535 1.451 15.047 1 97.31 26 GLY B O 1
ATOM 3044 N N . TYR B 1 27 ? 4.582 -0.318 13.992 1 97.88 27 TYR B N 1
ATOM 3045 C CA . TYR B 1 27 ? 4.578 0.277 12.664 1 97.88 27 TYR B CA 1
ATOM 3046 C C . TYR B 1 27 ? 3.199 0.176 12.023 1 97.88 27 TYR B C 1
ATOM 3048 O O . TYR B 1 27 ? 2.422 -0.726 12.344 1 97.88 27 TYR B O 1
ATOM 3056 N N . THR B 1 28 ? 2.869 1.088 11.281 1 97.56 28 THR B N 1
ATOM 3057 C CA . THR B 1 28 ? 1.947 0.899 10.172 1 97.56 28 THR B CA 1
ATOM 3058 C C . THR B 1 28 ? 2.691 0.94 8.836 1 97.56 28 THR B C 1
ATOM 3060 O O . THR B 1 28 ? 3.92 1.022 8.812 1 97.56 28 THR B O 1
ATOM 3063 N N . VAL B 1 29 ? 1.958 0.68 7.789 1 97.75 29 VAL B N 1
ATOM 3064 C CA . VAL B 1 29 ? 2.541 0.758 6.453 1 97.75 29 VAL B CA 1
ATOM 3065 C C . VAL B 1 29 ? 1.863 1.872 5.656 1 97.75 29 VAL B C 1
ATOM 3067 O O . VAL B 1 29 ? 0.633 1.951 5.609 1 97.75 29 VAL B O 1
ATOM 3070 N N . TYR B 1 30 ? 2.605 2.773 5.16 1 98 30 TYR B N 1
ATOM 3071 C CA . TYR B 1 30 ? 2.203 3.936 4.375 1 98 30 TYR B CA 1
ATOM 3072 C C . TYR B 1 30 ? 3.025 4.043 3.096 1 98 30 TYR B C 1
ATOM 3074 O O . TYR B 1 30 ? 4.258 4.09 3.145 1 98 30 TYR B O 1
ATOM 3082 N N . ASN B 1 31 ? 2.34 4.004 1.926 1 98.12 31 ASN B N 1
ATOM 3083 C CA . ASN B 1 31 ? 3.012 4.027 0.631 1 98.12 31 ASN B CA 1
ATOM 3084 C C . ASN B 1 31 ? 4.105 2.969 0.548 1 98.12 31 ASN B C 1
ATOM 3086 O O . ASN B 1 31 ? 5.223 3.256 0.113 1 98.12 31 ASN B O 1
ATOM 3090 N N . HIS B 1 32 ? 3.848 1.776 1.06 1 97.5 32 HIS B N 1
ATOM 3091 C CA . HIS B 1 32 ? 4.699 0.595 0.981 1 97.5 32 HIS B CA 1
ATOM 3092 C C . HIS B 1 32 ? 5.957 0.764 1.83 1 97.5 32 HIS B C 1
ATOM 3094 O O . HIS B 1 32 ? 6.977 0.122 1.57 1 97.5 32 HIS B O 1
ATOM 3100 N N . MET B 1 33 ? 5.934 1.654 2.807 1 98.19 33 MET B N 1
ATOM 3101 C CA . MET B 1 33 ? 7.07 1.884 3.693 1 98.19 33 MET B CA 1
ATOM 3102 C C . MET B 1 33 ? 6.648 1.799 5.156 1 98.19 33 MET B C 1
ATOM 3104 O O . MET B 1 33 ? 5.48 2.025 5.48 1 98.19 33 MET B O 1
ATOM 3108 N N . LEU B 1 34 ? 7.605 1.502 5.973 1 97.69 34 LEU B N 1
ATOM 3109 C CA . LEU B 1 34 ? 7.383 1.499 7.414 1 97.69 34 LEU B CA 1
ATOM 3110 C C . LEU B 1 34 ? 7.145 2.914 7.93 1 97.69 34 LEU B C 1
ATOM 3112 O O . LEU B 1 34 ? 7.898 3.834 7.602 1 97.69 34 LEU B O 1
ATOM 3116 N N . LEU B 1 35 ? 6.125 3.113 8.68 1 98.5 35 LEU B N 1
ATOM 3117 C CA . LEU B 1 35 ? 5.844 4.34 9.422 1 98.5 35 LEU B CA 1
ATOM 3118 C C . LEU B 1 35 ? 5.656 4.047 10.906 1 98.5 35 LEU B C 1
ATOM 3120 O O . LEU B 1 35 ? 4.715 3.352 11.297 1 98.5 35 LEU B O 1
ATOM 3124 N N . PRO B 1 36 ? 6.562 4.535 11.75 1 98.56 36 PRO B N 1
ATOM 3125 C CA . PRO B 1 36 ? 6.391 4.312 13.188 1 98.56 36 PRO B CA 1
ATOM 3126 C C . PRO B 1 36 ? 5.043 4.812 13.711 1 98.56 36 PRO B C 1
ATOM 3128 O O . PRO B 1 36 ? 4.535 5.828 13.227 1 98.56 36 PRO B O 1
ATOM 3131 N N . THR B 1 37 ? 4.535 4.09 14.75 1 98.06 37 THR B N 1
ATOM 3132 C CA . THR B 1 37 ? 3.275 4.539 15.328 1 98.06 37 THR B CA 1
ATOM 3133 C C . THR B 1 37 ? 3.42 4.766 16.828 1 98.06 37 THR B C 1
ATOM 3135 O O . THR B 1 37 ? 2.57 5.41 17.453 1 98.06 37 THR B O 1
ATOM 3138 N N . VAL B 1 38 ? 4.473 4.184 17.406 1 98.31 38 VAL B N 1
ATOM 3139 C CA . VAL B 1 38 ? 4.625 4.309 18.844 1 98.31 38 VAL B CA 1
ATOM 3140 C C . VAL B 1 38 ? 6.059 3.967 19.25 1 98.31 38 VAL B C 1
ATOM 3142 O O . VAL B 1 38 ? 6.664 3.053 18.688 1 98.31 38 VAL B O 1
ATOM 3145 N N . PHE B 1 39 ? 6.582 4.668 20.203 1 98.38 39 PHE B N 1
ATOM 3146 C CA . PHE B 1 39 ? 7.895 4.375 20.75 1 98.38 39 PHE B CA 1
ATOM 3147 C C . PHE B 1 39 ? 7.777 3.936 22.219 1 98.38 39 PHE B C 1
ATOM 3149 O O . PHE B 1 39 ? 8.055 2.781 22.547 1 98.38 39 PHE B O 1
ATOM 3156 N N . ARG B 1 40 ? 7.336 4.785 23.125 1 97.12 40 ARG B N 1
ATOM 3157 C CA . ARG B 1 40 ? 7.148 4.418 24.516 1 97.12 40 ARG B CA 1
ATOM 3158 C C . ARG B 1 40 ? 5.727 3.916 24.766 1 97.12 40 ARG B C 1
ATOM 3160 O O . ARG B 1 40 ? 5.527 2.75 25.109 1 97.12 40 ARG B O 1
ATOM 3167 N N . SER B 1 41 ? 4.836 4.715 24.641 1 97.25 41 SER B N 1
ATOM 3168 C CA . SER B 1 41 ? 3.398 4.477 24.578 1 97.25 41 SER B CA 1
ATOM 3169 C C . SER B 1 41 ? 2.689 5.59 23.812 1 97.25 41 SER B C 1
ATOM 3171 O O . SER B 1 41 ? 3.234 6.688 23.656 1 97.25 41 SER B O 1
ATOM 3173 N N . VAL B 1 42 ? 1.553 5.312 23.359 1 96.81 42 VAL B N 1
ATOM 3174 C CA . VAL B 1 42 ? 0.805 6.309 22.594 1 96.81 42 VAL B CA 1
ATOM 3175 C C . VAL B 1 42 ? 0.615 7.57 23.438 1 96.81 42 VAL B C 1
ATOM 3177 O O . VAL B 1 42 ? 0.796 8.688 22.938 1 96.81 42 VAL B O 1
ATOM 3180 N N . VAL B 1 43 ? 0.343 7.398 24.734 1 98.38 43 VAL B N 1
ATOM 3181 C CA . VAL B 1 43 ? 0.058 8.516 25.641 1 98.38 43 VAL B CA 1
ATOM 3182 C C . VAL B 1 43 ? 1.355 9.242 25.984 1 98.38 43 VAL B C 1
ATOM 3184 O O . VAL B 1 43 ? 1.4 10.477 26 1 98.38 43 VAL B O 1
ATOM 3187 N N . GLU B 1 44 ? 2.414 8.516 26.281 1 98.5 44 GLU B N 1
ATOM 3188 C CA . GLU B 1 44 ? 3.689 9.156 26.594 1 98.5 44 GLU B CA 1
ATOM 3189 C C . GLU B 1 44 ? 4.223 9.938 25.406 1 98.5 44 GLU B C 1
ATOM 3191 O O . GLU B 1 44 ? 4.707 11.062 25.562 1 98.5 44 GLU B O 1
ATOM 3196 N N . ASP B 1 45 ? 4.18 9.359 24.25 1 98.75 45 ASP B N 1
ATOM 3197 C CA . ASP B 1 45 ? 4.617 10.031 23.031 1 98.75 45 ASP B CA 1
ATOM 3198 C C . ASP B 1 45 ? 3.791 11.289 22.781 1 98.75 45 ASP B C 1
ATOM 3200 O O . ASP B 1 45 ? 4.316 12.297 22.297 1 98.75 45 ASP B O 1
ATOM 3204 N N . TYR B 1 46 ? 2.5 11.172 23.125 1 98.5 46 TYR B N 1
ATOM 3205 C CA . TYR B 1 46 ? 1.554 12.281 23.016 1 98.5 46 TYR B CA 1
ATOM 3206 C C . TYR B 1 46 ? 1.969 13.438 23.922 1 98.5 46 TYR B C 1
ATOM 3208 O O . TYR B 1 46 ? 2.09 14.578 23.469 1 98.5 46 TYR B O 1
ATOM 3216 N N . HIS B 1 47 ? 2.229 13.164 25.125 1 98.69 47 HIS B N 1
ATOM 3217 C CA . HIS B 1 47 ? 2.643 14.195 26.078 1 98.69 47 HIS B CA 1
ATOM 3218 C C . HIS B 1 47 ? 3.984 14.805 25.672 1 98.69 47 HIS B C 1
ATOM 3220 O O . HIS B 1 47 ? 4.168 16.016 25.75 1 98.69 47 HIS B O 1
ATOM 3226 N N . HIS B 1 48 ? 4.848 13.977 25.234 1 98.88 48 HIS B N 1
ATOM 3227 C CA . HIS B 1 48 ? 6.164 14.445 24.828 1 98.88 48 HIS B CA 1
ATOM 3228 C C . HIS B 1 48 ? 6.066 15.375 23.625 1 98.88 48 HIS B C 1
ATOM 3230 O O . HIS B 1 48 ? 6.715 16.422 23.578 1 98.88 48 HIS B O 1
ATOM 3236 N N . LEU B 1 49 ? 5.289 15.016 22.641 1 98.75 49 LEU B N 1
ATOM 3237 C CA . LEU B 1 49 ? 5.09 15.836 21.453 1 98.75 49 LEU B CA 1
ATOM 3238 C C . LEU B 1 49 ? 4.633 17.234 21.828 1 98.75 49 LEU B C 1
ATOM 3240 O O . LEU B 1 49 ? 5.047 18.219 21.203 1 98.75 49 LEU B O 1
ATOM 3244 N N . LYS B 1 50 ? 3.869 17.359 22.812 1 98.38 50 LYS B N 1
ATOM 3245 C CA . LYS B 1 50 ? 3.234 18.625 23.188 1 98.38 50 LYS B CA 1
ATOM 3246 C C . LYS B 1 50 ? 4.145 19.453 24.078 1 98.38 50 LYS B C 1
ATOM 3248 O O . LYS B 1 50 ? 3.865 20.625 24.344 1 98.38 50 LYS B O 1
ATOM 3253 N N . SER B 1 51 ? 5.215 18.891 24.578 1 98.5 51 SER B N 1
ATOM 3254 C CA . SER B 1 51 ? 6.008 19.625 25.562 1 98.5 51 SER B CA 1
ATOM 3255 C C . SER B 1 51 ? 7.438 19.828 25.078 1 98.5 51 SER B C 1
ATOM 3257 O O . SER B 1 51 ? 8.148 20.703 25.578 1 98.5 51 SER B O 1
ATOM 3259 N N . ALA B 1 52 ? 7.84 19.031 24.094 1 98.75 52 ALA B N 1
ATOM 3260 C CA . ALA B 1 52 ? 9.227 19.078 23.656 1 98.75 52 ALA B CA 1
ATOM 3261 C C . ALA B 1 52 ? 9.32 19.094 22.125 1 98.75 52 ALA B C 1
ATOM 3263 O O . ALA B 1 52 ? 8.625 19.875 21.469 1 98.75 52 ALA B O 1
ATOM 3264 N N . VAL B 1 53 ? 10.289 18.297 21.562 1 98.94 53 VAL B N 1
ATOM 3265 C CA . VAL B 1 53 ? 10.461 18.234 20.125 1 98.94 53 VAL B CA 1
ATOM 3266 C C . VAL B 1 53 ? 10.781 16.797 19.703 1 98.94 53 VAL B C 1
ATOM 3268 O O . VAL B 1 53 ? 11.508 16.094 20.391 1 98.94 53 VAL B O 1
ATOM 3271 N N . GLN B 1 54 ? 10.156 16.406 18.672 1 98.94 54 GLN B N 1
ATOM 3272 C CA . GLN B 1 54 ? 10.328 15.062 18.125 1 98.94 54 GLN B CA 1
ATOM 3273 C C . GLN B 1 54 ? 10.852 15.117 16.703 1 98.94 54 GLN B C 1
ATOM 3275 O O . GLN B 1 54 ? 10.578 16.062 15.961 1 98.94 54 GLN B O 1
ATOM 3280 N N . VAL B 1 55 ? 11.625 14.117 16.328 1 98.94 55 VAL B N 1
ATOM 3281 C CA . VAL B 1 55 ? 12.062 13.859 14.953 1 98.94 55 VAL B CA 1
ATOM 3282 C C . VAL B 1 55 ? 11.297 12.664 14.383 1 98.94 55 VAL B C 1
ATOM 3284 O O . VAL B 1 55 ? 11.352 11.562 14.945 1 98.94 55 VAL B O 1
ATOM 3287 N N . TRP B 1 56 ? 10.555 12.945 13.281 1 98.94 56 TRP B N 1
ATOM 3288 C CA . TRP B 1 56 ? 9.672 11.93 12.711 1 98.94 56 TRP B CA 1
ATOM 3289 C C . TRP B 1 56 ? 10.203 11.438 11.375 1 98.94 56 TRP B C 1
ATOM 3291 O O . TRP B 1 56 ? 10.43 12.227 10.461 1 98.94 56 TRP B O 1
ATOM 3301 N N . ASP B 1 57 ? 10.422 10.07 11.273 1 98.88 57 ASP B N 1
ATOM 3302 C CA . ASP B 1 57 ? 10.602 9.445 9.969 1 98.88 57 ASP B CA 1
ATOM 3303 C C . ASP B 1 57 ? 9.297 9.43 9.172 1 98.88 57 ASP B C 1
ATOM 3305 O O . ASP B 1 57 ? 8.43 8.586 9.414 1 98.88 57 ASP B O 1
ATOM 3309 N N . GLU B 1 58 ? 9.164 10.367 8.227 1 98.56 58 GLU B N 1
ATOM 3310 C CA . GLU B 1 58 ? 7.992 10.391 7.355 1 98.56 58 GLU B CA 1
ATOM 3311 C C . GLU B 1 58 ? 8.391 10.195 5.895 1 98.56 58 GLU B C 1
ATOM 3313 O O . GLU B 1 58 ? 7.762 10.758 4.996 1 98.56 58 GLU B O 1
ATOM 3318 N N . ALA B 1 59 ? 9.461 9.406 5.719 1 98.75 59 ALA B N 1
ATOM 3319 C CA . ALA B 1 59 ? 9.938 9.109 4.371 1 98.75 59 ALA B CA 1
ATOM 3320 C C . ALA B 1 59 ? 8.844 8.477 3.525 1 98.75 59 ALA B C 1
ATOM 3322 O O . ALA B 1 59 ? 8.867 8.57 2.295 1 98.75 59 ALA B O 1
ATOM 3323 N N . CYS B 1 60 ? 7.895 7.871 4.164 1 98.44 60 CYS B N 1
ATOM 3324 C CA . CYS B 1 60 ? 6.797 7.203 3.475 1 98.44 60 CYS B CA 1
ATOM 3325 C C . CYS B 1 60 ? 5.941 8.203 2.709 1 98.44 60 CYS B C 1
ATOM 3327 O O . CYS B 1 60 ? 5.156 7.82 1.84 1 98.44 60 CYS B O 1
ATOM 3329 N N . GLU B 1 61 ? 5.988 9.461 3.092 1 98.5 61 GLU B N 1
ATOM 3330 C CA . GLU B 1 61 ? 5.391 10.492 2.252 1 98.5 61 GLU B CA 1
ATOM 3331 C C . GLU B 1 61 ? 6.227 10.734 0.996 1 98.5 61 GLU B C 1
ATOM 3333 O O . GLU B 1 61 ? 6.789 11.812 0.817 1 98.5 61 GLU B O 1
ATOM 3338 N N . ARG B 1 62 ? 6.184 9.781 0.124 1 98.12 62 ARG B N 1
ATOM 3339 C CA . ARG B 1 62 ? 6.988 9.766 -1.093 1 98.12 62 ARG B CA 1
ATOM 3340 C C . ARG B 1 62 ? 6.66 10.953 -1.986 1 98.12 62 ARG B C 1
ATOM 3342 O O . ARG B 1 62 ? 5.535 11.461 -1.967 1 98.12 62 ARG B O 1
ATOM 3349 N N . GLN B 1 63 ? 7.699 11.352 -2.754 1 98.81 63 GLN B N 1
ATOM 3350 C CA . GLN B 1 63 ? 7.477 12.438 -3.701 1 98.81 63 GLN B CA 1
ATOM 3351 C C . GLN B 1 63 ? 7.203 11.898 -5.105 1 98.81 63 GLN B C 1
ATOM 3353 O O . GLN B 1 63 ? 7.867 10.969 -5.555 1 98.81 63 GLN B O 1
ATOM 3358 N N . VAL B 1 64 ? 6.191 12.367 -5.688 1 98.88 64 VAL B N 1
ATOM 3359 C CA . VAL B 1 64 ? 6.051 12.25 -7.137 1 98.88 64 VAL B CA 1
ATOM 3360 C C . VAL B 1 64 ? 6.516 13.547 -7.809 1 98.88 64 VAL B C 1
ATOM 3362 O O . VAL B 1 64 ? 5.945 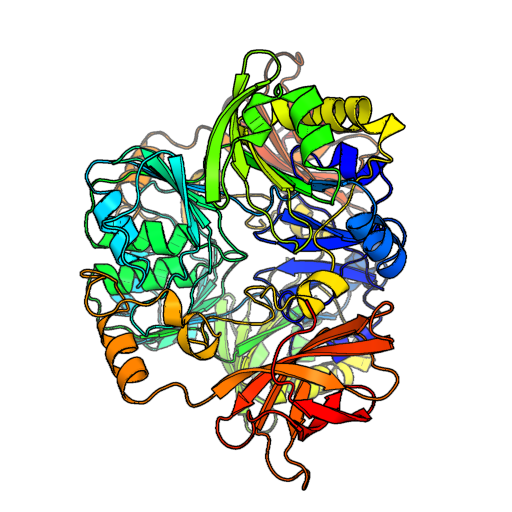14.609 -7.574 1 98.88 64 VAL B O 1
ATOM 3365 N N . GLU B 1 65 ? 7.512 13.43 -8.578 1 98.88 65 GLU B N 1
ATOM 3366 C CA . GLU B 1 65 ? 8 14.617 -9.289 1 98.88 65 GLU B CA 1
ATOM 3367 C C . GLU B 1 65 ? 7.352 14.742 -10.664 1 98.88 65 GLU B C 1
ATOM 3369 O O . GLU B 1 65 ? 7.23 13.758 -11.391 1 98.88 65 GLU B O 1
ATOM 3374 N N . ILE B 1 66 ? 6.848 15.875 -10.93 1 98.88 66 ILE B N 1
ATOM 3375 C CA . ILE B 1 66 ? 6.328 16.266 -12.234 1 98.88 66 ILE B CA 1
ATOM 3376 C C . ILE B 1 66 ? 7.203 17.375 -12.828 1 98.88 66 ILE B C 1
ATOM 3378 O O . ILE B 1 66 ? 7.305 18.469 -12.258 1 98.88 66 ILE B O 1
ATOM 3382 N N . ARG B 1 67 ? 7.801 17.094 -13.922 1 98.81 67 ARG B N 1
ATOM 3383 C CA . ARG B 1 67 ? 8.734 18.062 -14.492 1 98.81 67 ARG B CA 1
ATOM 3384 C C . ARG B 1 67 ? 8.57 18.156 -16 1 98.81 67 ARG B C 1
ATOM 3386 O O . ARG B 1 67 ? 8.43 17.141 -16.688 1 98.81 67 ARG B O 1
ATOM 3393 N N . GLY B 1 68 ? 8.523 19.359 -16.516 1 98.81 68 GLY B N 1
ATOM 3394 C CA . GLY B 1 68 ? 8.43 19.594 -17.953 1 98.81 68 GLY B CA 1
ATOM 3395 C C . GLY B 1 68 ? 7.488 20.734 -18.312 1 98.81 68 GLY B C 1
ATOM 3396 O O . GLY B 1 68 ? 6.844 21.312 -17.438 1 98.81 68 GLY B O 1
ATOM 3397 N N . PRO B 1 69 ? 7.379 21.094 -19.594 1 98.69 69 PRO B N 1
ATOM 3398 C CA . PRO B 1 69 ? 6.617 22.25 -20.062 1 98.69 69 PRO B CA 1
ATOM 3399 C C . PRO B 1 69 ? 5.141 22.172 -19.672 1 98.69 69 PRO B C 1
ATOM 3401 O O . PRO B 1 69 ? 4.504 23.219 -19.484 1 98.69 69 PRO B O 1
ATOM 3404 N N . ASP B 1 70 ? 4.648 20.953 -19.484 1 98.75 70 ASP B N 1
ATOM 3405 C CA . ASP B 1 70 ? 3.225 20.828 -19.203 1 98.75 70 ASP B CA 1
ATOM 3406 C C . ASP B 1 70 ? 2.986 20.547 -17.719 1 98.75 70 ASP B C 1
ATOM 3408 O O . ASP B 1 70 ? 1.886 20.156 -17.328 1 98.75 70 ASP B O 1
ATOM 3412 N N . ALA B 1 71 ? 4 20.719 -16.906 1 98.81 71 ALA B N 1
ATOM 3413 C CA . ALA B 1 71 ? 3.914 20.359 -15.492 1 98.81 71 ALA B CA 1
ATOM 3414 C C . ALA B 1 71 ? 2.799 21.125 -14.789 1 98.81 71 ALA B C 1
ATOM 3416 O O . ALA B 1 71 ? 1.979 20.547 -14.078 1 98.81 71 ALA B O 1
ATOM 3417 N N . ALA B 1 72 ? 2.75 22.422 -14.984 1 98.5 72 ALA B N 1
ATOM 3418 C CA . ALA B 1 72 ? 1.738 23.25 -14.336 1 98.5 72 ALA B CA 1
ATOM 3419 C C . ALA B 1 72 ? 0.335 22.859 -14.789 1 98.5 72 ALA B C 1
ATOM 3421 O O . ALA B 1 72 ? -0.597 22.812 -13.984 1 98.5 72 ALA B O 1
ATOM 3422 N N . ARG B 1 73 ? 0.202 22.656 -16.062 1 98.31 73 ARG B N 1
ATOM 3423 C CA . ARG B 1 73 ? -1.079 22.219 -16.609 1 98.31 73 ARG B CA 1
ATOM 3424 C C . ARG B 1 73 ? -1.53 20.906 -15.984 1 98.31 73 ARG B C 1
ATOM 3426 O O . ARG B 1 73 ? -2.678 20.781 -15.555 1 98.31 73 ARG B O 1
ATOM 3433 N N . LEU B 1 74 ? -0.611 19.953 -15.914 1 98.75 74 LEU B N 1
ATOM 3434 C CA . LEU B 1 74 ? -0.924 18.656 -15.312 1 98.75 74 LEU B CA 1
ATOM 3435 C C . LEU B 1 74 ? -1.28 18.812 -13.844 1 98.75 74 LEU B C 1
ATOM 3437 O O . LEU B 1 74 ? -2.246 18.203 -13.367 1 98.75 74 LEU B O 1
ATOM 3441 N N . MET B 1 75 ? -0.56 19.594 -13.141 1 98.75 75 MET B N 1
ATOM 3442 C CA . MET B 1 75 ? -0.837 19.828 -11.719 1 98.75 75 MET B CA 1
ATOM 3443 C C . MET B 1 75 ? -2.26 20.344 -11.523 1 98.75 75 MET B C 1
ATOM 3445 O O . MET B 1 75 ? -2.969 19.875 -10.625 1 98.75 75 MET B O 1
ATOM 3449 N N . GLN B 1 76 ? -2.631 21.312 -12.344 1 98.56 76 GLN B N 1
ATOM 3450 C CA . GLN B 1 76 ? -3.975 21.859 -12.211 1 98.56 76 GLN B CA 1
ATOM 3451 C C . GLN B 1 76 ? -5.035 20.812 -12.523 1 98.56 76 GLN B C 1
ATOM 3453 O O . GLN B 1 76 ? -6.109 20.797 -11.914 1 98.56 76 GLN B O 1
ATOM 3458 N N . MET B 1 77 ? -4.793 19.922 -13.406 1 98.19 77 MET B N 1
ATOM 3459 C CA . MET B 1 77 ? -5.734 18.875 -13.766 1 98.19 77 MET B CA 1
ATOM 3460 C C . MET B 1 77 ? -6.023 17.969 -12.578 1 98.19 77 MET B C 1
ATOM 3462 O O . MET B 1 77 ? -7.105 17.375 -12.484 1 98.19 77 MET B O 1
ATOM 3466 N N . LEU B 1 78 ? -5.109 17.859 -11.648 1 98.62 78 LEU B N 1
ATOM 3467 C CA . LEU B 1 78 ? -5.152 16.859 -10.594 1 98.62 78 LEU B CA 1
ATOM 3468 C C . LEU B 1 78 ? -6.008 17.328 -9.422 1 98.62 78 LEU B C 1
ATOM 3470 O O . LEU B 1 78 ? -6.422 16.531 -8.586 1 98.62 78 LEU B O 1
ATOM 3474 N N . THR B 1 79 ? -6.285 18.609 -9.328 1 98.62 79 THR B N 1
ATOM 3475 C CA . THR B 1 79 ? -6.887 19.141 -8.109 1 98.62 79 THR B CA 1
ATOM 3476 C C . THR B 1 79 ? -7.914 20.234 -8.445 1 98.62 79 THR B C 1
ATOM 3478 O O . THR B 1 79 ? -7.734 20.984 -9.398 1 98.62 79 THR B O 1
ATOM 3481 N N . PRO B 1 80 ? -8.945 20.312 -7.648 1 97.62 80 PRO B N 1
ATOM 3482 C CA . PRO B 1 80 ? -9.898 21.422 -7.797 1 97.62 80 PRO B CA 1
ATOM 3483 C C . PRO B 1 80 ? -9.422 22.703 -7.117 1 97.62 80 PRO B C 1
ATOM 3485 O O . PRO B 1 80 ? -10.125 23.719 -7.156 1 97.62 80 PRO B O 1
ATOM 3488 N N . ARG B 1 81 ? -8.305 22.656 -6.496 1 97.81 81 ARG B N 1
ATOM 3489 C CA . ARG B 1 81 ? -7.742 23.875 -5.945 1 97.81 81 ARG B CA 1
ATOM 3490 C C . ARG B 1 81 ? -7.152 24.75 -7.043 1 97.81 81 ARG B C 1
ATOM 3492 O O . ARG B 1 81 ? -6.473 24.25 -7.945 1 97.81 81 ARG B O 1
ATOM 3499 N N . ASP B 1 82 ? -7.48 26 -6.98 1 97.31 82 ASP B N 1
ATOM 3500 C CA . ASP B 1 82 ? -6.891 26.953 -7.918 1 97.31 82 ASP B CA 1
ATOM 3501 C C . ASP B 1 82 ? -5.402 27.141 -7.645 1 97.31 82 ASP B C 1
ATOM 3503 O O . ASP B 1 82 ? -5.02 27.609 -6.57 1 97.31 82 ASP B O 1
ATOM 3507 N N . LEU B 1 83 ? -4.523 26.812 -8.641 1 97.75 83 LEU B N 1
ATOM 3508 C CA . LEU B 1 83 ? -3.084 26.844 -8.414 1 97.75 83 LEU B CA 1
ATOM 3509 C C . LEU B 1 83 ? -2.461 28.062 -9.062 1 97.75 83 LEU B C 1
ATOM 3511 O O . LEU B 1 83 ? -1.237 28.234 -9.062 1 97.75 83 LEU B O 1
ATOM 3515 N N . ARG B 1 84 ? -3.207 29.031 -9.703 1 96.19 84 ARG B N 1
ATOM 3516 C CA . ARG B 1 84 ? -2.705 30.188 -10.445 1 96.19 84 ARG B CA 1
ATOM 3517 C C . ARG B 1 84 ? -1.858 31.094 -9.547 1 96.19 84 ARG B C 1
ATOM 3519 O O . ARG B 1 84 ? -0.939 31.766 -10.023 1 96.19 84 ARG B O 1
ATOM 3526 N N . GLY B 1 85 ? -2.121 30.969 -8.211 1 96.12 85 GLY B N 1
ATOM 3527 C CA . GLY B 1 85 ? -1.415 31.828 -7.277 1 96.12 85 GLY B CA 1
ATOM 3528 C C . GLY B 1 85 ? -0.194 31.172 -6.664 1 96.12 85 GLY B C 1
ATOM 3529 O O . GLY B 1 85 ? 0.532 31.797 -5.891 1 96.12 85 GLY B O 1
ATOM 3530 N N . MET B 1 86 ? 0.049 30 -6.961 1 97.69 86 MET B N 1
ATOM 3531 C CA . MET B 1 86 ? 1.179 29.281 -6.391 1 97.69 86 MET B CA 1
ATOM 3532 C C . MET B 1 86 ? 2.488 29.703 -7.047 1 97.69 86 MET B C 1
ATOM 3534 O O . MET B 1 86 ? 2.566 29.812 -8.273 1 97.69 86 MET B O 1
ATOM 3538 N N . LEU B 1 87 ? 3.48 29.969 -6.234 1 98.31 87 LEU B N 1
ATOM 3539 C CA . LEU B 1 87 ? 4.801 30.375 -6.703 1 98.31 87 LEU B CA 1
ATOM 3540 C C . LEU B 1 87 ? 5.883 29.453 -6.164 1 98.31 87 LEU B C 1
ATOM 3542 O O . LEU B 1 87 ? 5.676 28.781 -5.152 1 98.31 87 LEU B O 1
ATOM 3546 N N . PRO B 1 88 ? 7.023 29.375 -6.945 1 98.25 88 PRO B N 1
ATOM 3547 C CA . PRO B 1 88 ? 8.141 28.656 -6.336 1 98.25 88 PRO B CA 1
ATOM 3548 C C . PRO B 1 88 ? 8.445 29.125 -4.918 1 98.25 88 PRO B C 1
ATOM 3550 O O . PRO B 1 88 ? 8.43 30.328 -4.648 1 98.25 88 PRO B O 1
ATOM 3553 N N . GLY B 1 89 ? 8.641 28.125 -4 1 98.31 89 GLY B N 1
ATOM 3554 C CA . GLY B 1 89 ? 8.844 28.469 -2.6 1 98.31 89 GLY B CA 1
ATOM 3555 C C . GLY B 1 89 ? 7.609 28.234 -1.747 1 98.31 89 GLY B C 1
ATOM 3556 O O . GLY B 1 89 ? 7.668 28.344 -0.521 1 98.31 89 GLY B O 1
ATOM 3557 N N . MET B 1 90 ? 6.562 27.891 -2.422 1 98.69 90 MET B N 1
ATOM 3558 C CA . MET B 1 90 ? 5.305 27.688 -1.71 1 98.69 90 MET B CA 1
ATOM 3559 C C . MET B 1 90 ? 4.926 26.203 -1.698 1 98.69 90 MET B C 1
ATOM 3561 O O . MET B 1 90 ? 5.355 25.453 -2.566 1 98.69 90 MET B O 1
ATOM 3565 N N . CYS B 1 91 ? 4.219 25.875 -0.735 1 98.69 91 CYS B N 1
ATOM 3566 C CA . CYS B 1 91 ? 3.516 24.594 -0.623 1 98.69 91 CYS B CA 1
ATOM 3567 C C . CYS B 1 91 ? 2.008 24.812 -0.577 1 98.69 91 CYS B C 1
ATOM 3569 O O . CYS B 1 91 ? 1.535 25.844 -0.097 1 98.69 91 CYS B O 1
ATOM 3571 N N . TYR B 1 92 ? 1.296 23.875 -1.216 1 98.69 92 TYR B N 1
ATOM 3572 C CA . TYR B 1 92 ? -0.16 23.875 -1.133 1 98.69 92 TYR B CA 1
ATOM 3573 C C . TYR B 1 92 ? -0.684 22.5 -0.73 1 98.69 92 TYR B C 1
ATOM 3575 O O . TYR B 1 92 ? -0.188 21.484 -1.206 1 98.69 92 TYR B O 1
ATOM 3583 N N . TYR B 1 93 ? -1.588 22.531 0.266 1 98.19 93 TYR B N 1
ATOM 3584 C CA . TYR B 1 93 ? -2.428 21.344 0.457 1 98.19 93 TYR B CA 1
ATOM 3585 C C . TYR B 1 93 ? -3.404 21.188 -0.703 1 98.19 93 TYR B C 1
ATOM 3587 O O . TYR B 1 93 ? -4.227 22.062 -0.96 1 98.19 93 TYR B O 1
ATOM 3595 N N . VAL B 1 94 ? -3.387 20 -1.418 1 98.25 94 VAL B N 1
ATOM 3596 C CA . VAL B 1 94 ? -4.117 19.906 -2.678 1 98.25 94 VAL B CA 1
ATOM 3597 C C . VAL B 1 94 ? -4.891 18.594 -2.732 1 98.25 94 VAL B C 1
ATOM 3599 O O . VAL B 1 94 ? -4.438 17.625 -3.35 1 98.25 94 VAL B O 1
ATOM 3602 N N . PRO B 1 95 ? -6.109 18.547 -2.184 1 98.06 95 PRO B N 1
ATOM 3603 C CA . PRO B 1 95 ? -6.906 17.344 -2.451 1 98.06 95 PRO B CA 1
ATOM 3604 C C . PRO B 1 95 ? -6.973 17 -3.938 1 98.06 95 PRO B C 1
ATOM 3606 O O . PRO B 1 95 ? -7.207 17.891 -4.77 1 98.06 95 PRO B O 1
ATOM 3609 N N . MET B 1 96 ? -6.676 15.797 -4.289 1 98.56 96 MET B N 1
ATOM 3610 C CA . MET B 1 96 ? -6.676 15.359 -5.684 1 98.56 96 MET B CA 1
ATOM 3611 C C . MET B 1 96 ? -7.785 14.352 -5.938 1 98.56 96 MET B C 1
ATOM 3613 O O . MET B 1 96 ? -8.047 13.484 -5.102 1 98.56 96 MET B O 1
ATOM 3617 N N . VAL B 1 97 ? -8.453 14.523 -7.105 1 98.06 97 VAL B N 1
ATOM 3618 C CA . VAL B 1 97 ? -9.672 13.758 -7.352 1 98.06 97 VAL B CA 1
ATOM 3619 C C . VAL B 1 97 ? -9.625 13.133 -8.742 1 98.06 97 VAL B C 1
ATOM 3621 O O . VAL B 1 97 ? -8.844 13.57 -9.594 1 98.06 97 VAL B O 1
ATOM 3624 N N . ASP B 1 98 ? -10.375 12.094 -8.922 1 97.5 98 ASP B N 1
ATOM 3625 C CA . ASP B 1 98 ? -10.555 11.531 -10.258 1 97.5 98 ASP B CA 1
ATOM 3626 C C . ASP B 1 98 ? -11.719 12.203 -10.984 1 97.5 98 ASP B C 1
ATOM 3628 O O . ASP B 1 98 ? -12.203 13.258 -10.555 1 97.5 98 ASP B O 1
ATOM 3632 N N . GLU B 1 99 ? -12.125 11.68 -12.102 1 95.69 99 GLU B N 1
ATOM 3633 C CA . GLU B 1 99 ? -13.109 12.289 -12.984 1 95.69 99 GLU B CA 1
ATOM 3634 C C . GLU B 1 99 ? -14.492 12.305 -12.344 1 95.69 99 GLU B C 1
ATOM 3636 O O . GLU B 1 99 ? -15.367 13.07 -12.75 1 95.69 99 GLU B O 1
ATOM 3641 N N . THR B 1 100 ? -14.672 11.477 -11.297 1 94.56 100 THR B N 1
ATOM 3642 C CA . THR B 1 100 ? -15.969 11.422 -10.633 1 94.56 100 THR B CA 1
ATOM 3643 C C . THR B 1 100 ? -16 12.336 -9.414 1 94.56 100 THR B C 1
ATOM 3645 O O . THR B 1 100 ? -17.016 12.422 -8.719 1 94.56 100 THR B O 1
ATOM 3648 N N . GLY B 1 101 ? -14.898 12.961 -9.148 1 95.56 101 GLY B N 1
ATOM 3649 C CA . GLY B 1 101 ? -14.797 13.828 -7.988 1 95.56 101 GLY B CA 1
ATOM 3650 C C . GLY B 1 101 ? -14.406 13.086 -6.723 1 95.56 101 GLY B C 1
ATOM 3651 O O . GLY B 1 101 ? -14.305 13.688 -5.652 1 95.56 101 GLY B O 1
ATOM 3652 N N . GLY B 1 102 ? -14.172 11.789 -6.84 1 96.62 102 GLY B N 1
ATOM 3653 C CA . GLY B 1 102 ? -13.711 11.008 -5.703 1 96.62 102 GLY B CA 1
ATOM 3654 C C . GLY B 1 102 ? -12.258 11.266 -5.352 1 96.62 102 GLY B C 1
ATOM 3655 O O . GLY B 1 102 ? -11.422 11.422 -6.238 1 96.62 102 GLY B O 1
ATOM 3656 N N . MET B 1 103 ? -11.984 11.281 -4.098 1 97.62 103 MET B N 1
ATOM 3657 C CA . MET B 1 103 ? -10.633 11.578 -3.627 1 97.62 103 MET B CA 1
ATOM 3658 C C . MET B 1 103 ? -9.672 10.445 -3.969 1 97.62 103 MET B C 1
ATOM 3660 O O . MET B 1 103 ? -9.961 9.281 -3.68 1 97.62 103 MET B O 1
ATOM 3664 N N . LEU B 1 104 ? -8.594 10.82 -4.57 1 98.31 104 LEU B N 1
ATOM 3665 C CA . LEU B 1 104 ? -7.535 9.852 -4.844 1 98.31 104 LEU B CA 1
ATOM 3666 C C . LEU B 1 104 ? -6.434 9.938 -3.793 1 98.31 104 LEU B C 1
ATOM 3668 O O . LEU B 1 104 ? -5.73 8.953 -3.545 1 98.31 104 LEU B O 1
ATOM 3672 N N . ASN B 1 105 ? -6.262 11.078 -3.258 1 98.56 105 ASN B N 1
ATOM 3673 C CA . ASN B 1 105 ? -5.191 11.438 -2.332 1 98.56 105 ASN B CA 1
ATOM 3674 C C . ASN B 1 105 ? -5.344 12.867 -1.828 1 98.56 105 ASN B C 1
ATOM 3676 O O . ASN B 1 105 ? -6.137 13.641 -2.369 1 98.56 105 ASN B O 1
ATOM 3680 N N . ASP B 1 106 ? -4.629 13.266 -0.746 1 98.56 106 ASP B N 1
ATOM 3681 C CA . ASP B 1 106 ? -4.609 14.648 -0.286 1 98.56 106 ASP B CA 1
ATOM 3682 C C . ASP B 1 106 ? -3.184 15.125 -0.022 1 98.56 106 ASP B C 1
ATOM 3684 O O . ASP B 1 106 ? -2.861 15.547 1.09 1 98.56 106 ASP B O 1
ATOM 3688 N N . PRO B 1 107 ? -2.389 15.25 -1 1 98.69 107 PRO B N 1
ATOM 3689 C CA . PRO B 1 107 ? -0.961 15.555 -0.862 1 98.69 107 PRO B CA 1
ATOM 3690 C C . PRO B 1 107 ? -0.69 17.031 -0.607 1 98.69 107 PRO B C 1
ATOM 3692 O O . PRO B 1 107 ? -1.622 17.844 -0.597 1 98.69 107 PRO B O 1
ATOM 3695 N N . VAL B 1 108 ? 0.539 17.281 -0.294 1 98.75 108 VAL B N 1
ATOM 3696 C CA . VAL B 1 108 ? 1.085 18.641 -0.33 1 98.75 108 VAL B CA 1
ATOM 3697 C C . VAL B 1 108 ? 1.9 18.828 -1.606 1 98.75 108 VAL B C 1
ATOM 3699 O O . VAL B 1 108 ? 2.805 18.047 -1.898 1 98.75 108 VAL B O 1
ATOM 3702 N N . ALA B 1 109 ? 1.522 19.828 -2.383 1 98.81 109 ALA B N 1
ATOM 3703 C CA . ALA B 1 109 ? 2.316 20.219 -3.545 1 98.81 109 ALA B CA 1
ATOM 3704 C C . ALA B 1 109 ? 3.445 21.156 -3.145 1 98.81 109 ALA B C 1
ATOM 3706 O O . ALA B 1 109 ? 3.225 22.125 -2.404 1 98.81 109 ALA B O 1
ATOM 3707 N N . VAL B 1 110 ? 4.621 20.812 -3.543 1 98.88 110 VAL B N 1
ATOM 3708 C CA . VAL B 1 110 ? 5.797 21.672 -3.387 1 98.88 110 VAL B CA 1
ATOM 3709 C C . VAL B 1 110 ? 6.242 22.188 -4.75 1 98.88 110 VAL B C 1
ATOM 3711 O O . VAL B 1 110 ? 6.73 21.422 -5.586 1 98.88 110 VAL B O 1
ATOM 3714 N N . MET B 1 111 ? 6.043 23.516 -4.988 1 98.81 111 MET B N 1
ATOM 3715 C CA . MET B 1 111 ? 6.461 24.062 -6.281 1 98.81 111 MET B CA 1
ATOM 3716 C C . MET B 1 111 ? 7.945 24.406 -6.273 1 98.81 111 MET B C 1
ATOM 371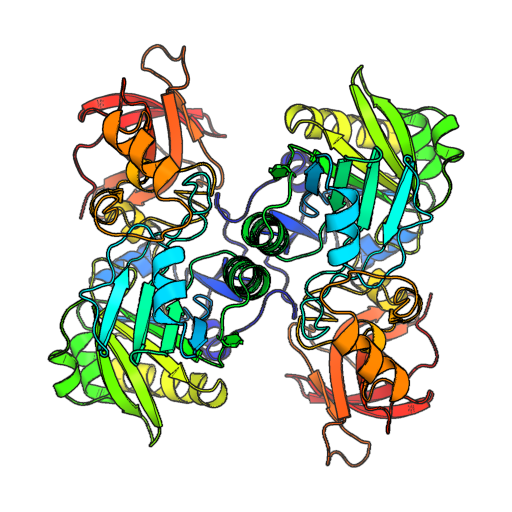8 O O . MET B 1 111 ? 8.344 25.438 -5.742 1 98.81 111 MET B O 1
ATOM 3722 N N . ILE B 1 112 ? 8.695 23.562 -6.883 1 98.38 112 ILE B N 1
ATOM 3723 C CA . ILE B 1 112 ? 10.148 23.719 -6.922 1 98.38 112 ILE B CA 1
ATOM 3724 C C . ILE B 1 112 ? 10.523 24.797 -7.93 1 98.38 112 ILE B C 1
ATOM 3726 O O . ILE B 1 112 ? 11.406 25.609 -7.664 1 98.38 112 ILE B O 1
ATOM 3730 N N . ALA B 1 113 ? 9.914 24.75 -9.047 1 98.56 113 ALA B N 1
ATOM 3731 C CA . ALA B 1 113 ? 9.992 25.703 -10.141 1 98.56 113 ALA B CA 1
ATOM 3732 C C . ALA B 1 113 ? 8.688 25.734 -10.938 1 98.56 113 ALA B C 1
ATOM 3734 O O . ALA B 1 113 ? 7.785 24.938 -10.688 1 98.56 113 ALA B O 1
ATOM 3735 N N . GLU B 1 114 ? 8.586 26.656 -11.852 1 97.88 114 GLU B N 1
ATOM 3736 C CA . GLU B 1 114 ? 7.355 26.797 -12.625 1 97.88 114 GLU B CA 1
ATOM 3737 C C . GLU B 1 114 ? 7.012 25.516 -13.367 1 97.88 114 GLU B C 1
ATOM 3739 O O . GLU B 1 114 ? 5.84 25.203 -13.578 1 97.88 114 GLU B O 1
ATOM 3744 N N . ASP B 1 115 ? 8.039 24.781 -13.75 1 98.62 115 ASP B N 1
ATOM 3745 C CA . ASP B 1 115 ? 7.836 23.562 -14.523 1 98.62 115 ASP B CA 1
ATOM 3746 C C . ASP B 1 115 ? 8.281 22.328 -13.734 1 98.62 115 ASP B C 1
ATOM 3748 O O . ASP B 1 115 ? 8.656 21.312 -14.32 1 98.62 115 ASP B O 1
ATOM 3752 N N . ARG B 1 116 ? 8.289 22.453 -12.422 1 98.75 116 ARG B N 1
ATOM 3753 C CA . ARG B 1 116 ? 8.766 21.344 -11.602 1 98.75 116 ARG B CA 1
ATOM 3754 C C . ARG B 1 116 ? 8.062 21.328 -10.25 1 98.75 116 ARG B C 1
ATOM 3756 O O . ARG B 1 116 ? 8.148 22.281 -9.484 1 98.75 116 ARG B O 1
ATOM 3763 N N . PHE B 1 117 ? 7.395 20.266 -9.945 1 98.94 117 PHE B N 1
ATOM 3764 C CA . PHE B 1 117 ? 6.641 20.094 -8.711 1 98.94 117 PHE B CA 1
ATOM 3765 C C . PHE B 1 117 ? 7.023 18.781 -8.031 1 98.94 117 PHE B C 1
ATOM 3767 O O . PHE B 1 117 ? 7.328 17.797 -8.695 1 98.94 117 PHE B O 1
ATOM 3774 N N . TRP B 1 118 ? 7.09 18.812 -6.75 1 98.88 118 TRP B N 1
ATOM 3775 C CA . TRP B 1 118 ? 6.949 17.594 -5.961 1 98.88 118 TRP B CA 1
ATOM 3776 C C . TRP B 1 118 ? 5.551 17.484 -5.367 1 98.88 118 TRP B C 1
ATOM 3778 O O . TRP B 1 118 ? 5.023 18.453 -4.824 1 98.88 118 TRP B O 1
ATOM 3788 N N . VAL B 1 119 ? 4.91 16.375 -5.605 1 98.94 119 VAL B N 1
ATOM 3789 C CA . VAL B 1 119 ? 3.68 16.016 -4.914 1 98.94 119 VAL B CA 1
ATOM 3790 C C . VAL B 1 119 ? 3.998 15.055 -3.768 1 98.94 119 VAL B C 1
ATOM 3792 O O . VAL B 1 119 ? 4.285 13.875 -3.994 1 98.94 119 VAL B O 1
ATOM 3795 N N . SER B 1 120 ? 3.996 15.555 -2.551 1 98.88 120 SER B N 1
ATOM 3796 C CA . SER B 1 120 ? 4.211 14.734 -1.365 1 98.88 120 SER B CA 1
ATOM 3797 C C . SER B 1 120 ? 2.943 13.984 -0.978 1 98.88 120 SER B C 1
ATOM 3799 O O . SER B 1 120 ? 2.01 14.57 -0.428 1 98.88 120 SER B O 1
ATOM 3801 N N . ILE B 1 121 ? 2.949 12.75 -1.21 1 98.81 121 ILE B N 1
ATOM 3802 C CA . ILE B 1 121 ? 1.675 12.047 -1.342 1 98.81 121 ILE B CA 1
ATOM 3803 C C . ILE B 1 121 ? 1.276 11.445 0.003 1 98.81 121 ILE B C 1
ATOM 3805 O O . ILE B 1 121 ? 2.137 11.102 0.816 1 98.81 121 ILE B O 1
ATOM 3809 N N . ALA B 1 122 ? -0.092 11.367 0.149 1 98.44 122 ALA B N 1
ATOM 3810 C CA . ALA B 1 122 ? -0.673 10.469 1.141 1 98.44 122 ALA B CA 1
ATOM 3811 C C . ALA B 1 122 ? -0.633 9.016 0.656 1 98.44 122 ALA B C 1
ATOM 3813 O O . ALA B 1 122 ? 0.132 8.68 -0.251 1 98.44 122 ALA B O 1
ATOM 3814 N N . ASP B 1 123 ? -1.403 8.156 1.269 1 97.94 123 ASP B N 1
ATOM 3815 C CA . ASP B 1 123 ? -1.154 6.719 1.153 1 97.94 123 ASP B CA 1
ATOM 3816 C C . ASP B 1 123 ? -1.88 6.129 -0.055 1 97.94 123 ASP B C 1
ATOM 3818 O O . ASP B 1 123 ? -2.832 5.363 0.098 1 97.94 123 ASP B O 1
ATOM 3822 N N . SER B 1 124 ? -1.399 6.281 -1.219 1 97.69 124 SER B N 1
ATOM 3823 C CA . SER B 1 124 ? -1.786 5.602 -2.453 1 97.69 124 SER B CA 1
ATOM 3824 C C . SER B 1 124 ? -0.724 5.773 -3.533 1 97.69 124 SER B C 1
ATOM 3826 O O . SER B 1 124 ? 0.064 6.723 -3.492 1 97.69 124 SER B O 1
ATOM 3828 N N . ASP B 1 125 ? -0.695 4.883 -4.508 1 98 125 ASP B N 1
ATOM 3829 C CA . ASP B 1 125 ? 0.215 5.027 -5.637 1 98 125 ASP B CA 1
ATOM 3830 C C . ASP B 1 125 ? -0.302 6.07 -6.625 1 98 125 ASP B C 1
ATOM 3832 O O . ASP B 1 125 ? -0.471 5.777 -7.812 1 98 125 ASP B O 1
ATOM 3836 N N . LEU B 1 126 ? -0.407 7.301 -6.137 1 98.62 126 LEU B N 1
ATOM 3837 C CA . LEU B 1 126 ? -0.883 8.422 -6.941 1 98.62 126 LEU B CA 1
ATOM 3838 C C . LEU B 1 126 ? -0.019 8.609 -8.188 1 98.62 126 LEU B C 1
ATOM 3840 O O . LEU B 1 126 ? -0.494 9.102 -9.203 1 98.62 126 LEU B O 1
ATOM 3844 N N . LEU B 1 127 ? 1.206 8.203 -8.102 1 98.62 127 LEU B N 1
ATOM 3845 C CA . LEU B 1 127 ? 2.123 8.211 -9.234 1 98.62 127 LEU B CA 1
ATOM 3846 C C . LEU B 1 127 ? 1.479 7.578 -10.461 1 98.62 127 LEU B C 1
ATOM 3848 O O . LEU B 1 127 ? 1.651 8.062 -11.578 1 98.62 127 LEU B O 1
ATOM 3852 N N . PHE B 1 128 ? 0.734 6.516 -10.297 1 98.56 128 PHE B N 1
ATOM 3853 C CA . PHE B 1 128 ? 0.15 5.777 -11.414 1 98.56 128 PHE B CA 1
ATOM 3854 C C . PHE B 1 128 ? -0.945 6.598 -12.086 1 98.56 128 PHE B C 1
ATOM 3856 O O . PHE B 1 128 ? -1.032 6.633 -13.312 1 98.56 128 PHE B O 1
ATOM 3863 N N . TRP B 1 129 ? -1.77 7.27 -11.305 1 98.62 129 TRP B N 1
ATOM 3864 C CA . TRP B 1 129 ? -2.795 8.156 -11.852 1 98.62 129 TRP B CA 1
ATOM 3865 C C . TRP B 1 129 ? -2.168 9.289 -12.656 1 98.62 129 TRP B C 1
ATOM 3867 O O . TRP B 1 129 ? -2.58 9.562 -13.781 1 98.62 129 TRP B O 1
ATOM 3877 N N . ILE B 1 130 ? -1.162 9.883 -12.078 1 98.81 130 ILE B N 1
ATOM 3878 C CA . ILE B 1 130 ? -0.495 11.023 -12.695 1 98.81 130 ILE B CA 1
ATOM 3879 C C . ILE B 1 130 ? 0.181 10.578 -13.992 1 98.81 130 ILE B C 1
ATOM 3881 O O . ILE B 1 130 ? 0.032 11.227 -15.031 1 98.81 130 ILE B O 1
ATOM 3885 N N . LYS B 1 131 ? 0.857 9.5 -13.938 1 98.06 131 LYS B N 1
ATOM 3886 C CA . LYS B 1 131 ? 1.542 8.961 -15.102 1 98.06 131 LYS B CA 1
ATOM 3887 C C . LYS B 1 131 ? 0.547 8.57 -16.188 1 98.06 131 LYS B C 1
ATOM 3889 O O . LYS B 1 131 ? 0.796 8.797 -17.375 1 98.06 131 LYS B O 1
ATOM 3894 N N . GLY B 1 132 ? -0.562 7.902 -15.805 1 97.94 132 GLY B N 1
ATOM 3895 C CA . GLY B 1 132 ? -1.588 7.516 -16.766 1 97.94 132 GLY B CA 1
ATOM 3896 C C . GLY B 1 132 ? -2.199 8.695 -17.5 1 97.94 132 GLY B C 1
ATOM 3897 O O . GLY B 1 132 ? -2.375 8.648 -18.719 1 97.94 132 GLY B O 1
ATOM 3898 N N . LEU B 1 133 ? -2.496 9.758 -16.75 1 98.31 133 LEU B N 1
ATOM 3899 C CA . LEU B 1 133 ? -3.049 10.961 -17.359 1 98.31 133 LEU B CA 1
ATOM 3900 C C . LEU B 1 133 ? -2.049 11.594 -18.312 1 98.31 133 LEU B C 1
ATOM 3902 O O . LEU B 1 133 ? -2.408 11.953 -19.438 1 98.31 133 LEU B O 1
ATOM 3906 N N . ALA B 1 134 ? -0.827 11.727 -17.797 1 98.5 134 ALA B N 1
ATOM 3907 C CA . ALA B 1 134 ? 0.213 12.344 -18.625 1 98.5 134 ALA B CA 1
ATOM 3908 C C . ALA B 1 134 ? 0.386 11.586 -19.938 1 98.5 134 ALA B C 1
ATOM 3910 O O . ALA B 1 134 ? 0.463 12.195 -21.016 1 98.5 134 ALA B O 1
ATOM 3911 N N . HIS B 1 135 ? 0.428 10.281 -19.875 1 97.81 135 HIS B N 1
ATOM 3912 C CA . HIS B 1 135 ? 0.607 9.453 -21.062 1 97.81 135 HIS B CA 1
ATOM 3913 C C . HIS B 1 135 ? -0.612 9.531 -21.969 1 97.81 135 HIS B C 1
ATOM 3915 O O . HIS B 1 135 ? -0.475 9.734 -23.188 1 97.81 135 HIS B O 1
ATOM 3921 N N . GLY B 1 136 ? -1.755 9.336 -21.391 1 97.62 136 GLY B N 1
ATOM 3922 C CA . GLY B 1 136 ? -2.979 9.328 -22.188 1 97.62 136 GLY B CA 1
ATOM 3923 C C . GLY B 1 136 ? -3.23 10.633 -22.906 1 97.62 136 GLY B C 1
ATOM 3924 O O . GLY B 1 136 ? -3.727 10.641 -24.031 1 97.62 136 GLY B O 1
ATOM 3925 N N . LEU B 1 137 ? -2.861 11.734 -22.281 1 98.06 137 LEU B N 1
ATOM 3926 C CA . LEU B 1 137 ? -3.129 13.055 -22.844 1 98.06 137 LEU B CA 1
ATOM 3927 C C . LEU B 1 137 ? -1.92 13.57 -23.609 1 98.06 137 LEU B C 1
ATOM 3929 O O . LEU B 1 137 ? -1.934 14.695 -24.109 1 98.06 137 LEU B O 1
ATOM 3933 N N . ARG B 1 138 ? -0.893 12.797 -23.703 1 97.75 138 ARG B N 1
ATOM 3934 C CA . ARG B 1 138 ? 0.338 13.094 -24.438 1 97.75 138 ARG B CA 1
ATOM 3935 C C . ARG B 1 138 ? 0.958 14.398 -23.953 1 97.75 138 ARG B C 1
ATOM 3937 O O . ARG B 1 138 ? 1.316 15.258 -24.766 1 97.75 138 ARG B O 1
ATOM 3944 N N . LEU B 1 139 ? 0.98 14.555 -22.641 1 98.62 139 LEU B N 1
ATOM 3945 C CA . LEU B 1 139 ? 1.583 15.75 -22.047 1 98.62 139 LEU B CA 1
ATOM 3946 C C . LEU B 1 139 ? 3.104 15.633 -22.031 1 98.62 139 LEU B C 1
ATOM 3948 O O . LEU B 1 139 ? 3.65 14.555 -21.828 1 98.62 139 LEU B O 1
ATOM 3952 N N . ASP B 1 140 ? 3.729 16.781 -22.25 1 98.62 140 ASP B N 1
ATOM 3953 C CA . ASP B 1 140 ? 5.188 16.844 -22.219 1 98.62 140 ASP B CA 1
ATOM 3954 C C . ASP B 1 140 ? 5.711 17.016 -20.797 1 98.62 140 ASP B C 1
ATOM 3956 O O . ASP B 1 140 ? 6.121 18.109 -20.406 1 98.62 140 ASP B O 1
ATOM 3960 N N . VAL B 1 141 ? 5.727 15.945 -20.031 1 98.69 141 VAL B N 1
ATOM 3961 C CA . VAL B 1 141 ? 6.18 15.93 -18.641 1 98.69 141 VAL B CA 1
ATOM 3962 C C . VAL B 1 141 ? 6.91 14.625 -18.359 1 98.69 141 VAL B C 1
ATOM 3964 O O . VAL B 1 141 ? 6.625 13.594 -18.969 1 98.69 141 VAL B O 1
ATOM 3967 N N . LEU B 1 142 ? 7.852 14.695 -17.547 1 98.12 142 LEU B N 1
ATOM 3968 C CA . LEU B 1 142 ? 8.445 13.531 -16.906 1 98.12 142 LEU B CA 1
ATOM 3969 C C . LEU B 1 142 ? 7.871 13.336 -15.508 1 98.12 142 LEU B C 1
ATOM 3971 O O . LEU B 1 142 ? 7.832 14.281 -14.711 1 98.12 142 LEU B O 1
ATOM 3975 N N . VAL B 1 143 ? 7.297 12.172 -15.258 1 98.44 143 VAL B N 1
ATOM 3976 C CA . VAL B 1 143 ? 6.727 11.828 -13.961 1 98.44 143 VAL B CA 1
ATOM 3977 C C . VAL B 1 143 ? 7.523 10.688 -13.336 1 98.44 143 VAL B C 1
ATOM 3979 O O . VAL B 1 143 ? 7.602 9.594 -13.898 1 98.44 143 VAL B O 1
ATOM 3982 N N . ASP B 1 144 ? 8.062 10.922 -12.18 1 96.69 144 ASP B N 1
ATOM 3983 C CA . ASP B 1 144 ? 8.867 9.883 -11.547 1 96.69 144 ASP B CA 1
ATOM 3984 C C . ASP B 1 144 ? 8.953 10.102 -10.039 1 96.69 144 ASP B C 1
ATOM 3986 O O . ASP B 1 144 ? 8.328 11.008 -9.5 1 96.69 144 ASP B O 1
ATOM 3990 N N . GLU B 1 145 ? 9.578 9.18 -9.32 1 97.62 145 GLU B N 1
ATOM 3991 C CA . GLU B 1 145 ? 9.828 9.266 -7.887 1 97.62 145 GLU B CA 1
ATOM 3992 C C . GLU B 1 145 ? 11.281 9.633 -7.598 1 97.62 145 GLU B C 1
ATOM 3994 O O . GLU B 1 145 ? 12.188 8.828 -7.812 1 97.62 145 GLU B O 1
ATOM 3999 N N . PRO B 1 146 ? 11.539 10.836 -7.164 1 98.19 146 PRO B N 1
ATOM 4000 C CA . PRO B 1 146 ? 12.922 11.211 -6.84 1 98.19 146 PRO B CA 1
ATOM 4001 C C . PRO B 1 146 ? 13.398 10.602 -5.523 1 98.19 146 PRO B C 1
ATOM 4003 O O . PRO B 1 146 ? 12.586 10.148 -4.715 1 98.19 146 PRO B O 1
ATOM 4006 N N . ASP B 1 147 ? 14.742 10.523 -5.328 1 98 147 ASP B N 1
ATOM 4007 C CA . ASP B 1 147 ? 15.336 10.078 -4.078 1 98 147 ASP B CA 1
ATOM 4008 C C . ASP B 1 147 ? 15.242 11.156 -3.004 1 98 147 ASP B C 1
ATOM 4010 O O . ASP B 1 147 ? 16.234 11.828 -2.701 1 98 147 ASP B O 1
ATOM 4014 N N . VAL B 1 148 ? 14.047 11.383 -2.496 1 98.56 148 VAL B N 1
ATOM 4015 C CA . VAL B 1 148 ? 13.742 12.406 -1.502 1 98.56 148 VAL B CA 1
ATOM 4016 C C . VAL B 1 148 ? 12.93 11.797 -0.365 1 98.56 148 VAL B C 1
ATOM 4018 O O . VAL B 1 148 ? 11.898 11.156 -0.604 1 98.56 148 VAL B O 1
ATOM 4021 N N . SER B 1 149 ? 13.375 11.938 0.849 1 98.69 149 SER B N 1
ATOM 4022 C CA . SER B 1 149 ? 12.734 11.367 2.025 1 98.69 149 SER B CA 1
ATOM 4023 C C . SER B 1 149 ? 12.461 12.43 3.084 1 98.69 149 SER B C 1
ATOM 4025 O O . SER B 1 149 ? 13.391 12.922 3.727 1 98.69 149 SER B O 1
ATOM 4027 N N . PRO B 1 150 ? 11.219 12.727 3.328 1 98.81 150 PRO B N 1
ATOM 4028 C CA . PRO B 1 150 ? 10.914 13.742 4.344 1 98.81 150 PRO B CA 1
ATOM 4029 C C . PRO B 1 150 ? 11.234 13.266 5.758 1 98.81 150 PRO B C 1
ATOM 4031 O O . PRO B 1 150 ? 11.008 12.102 6.094 1 98.81 150 PRO B O 1
ATOM 4034 N N . LEU B 1 151 ? 11.844 14.078 6.508 1 98.94 151 LEU B N 1
ATOM 4035 C CA . LEU B 1 151 ? 12.047 13.977 7.949 1 98.94 151 LEU B CA 1
ATOM 4036 C C . LEU B 1 151 ? 11.445 15.188 8.664 1 98.94 151 LEU B C 1
ATOM 4038 O O . LEU B 1 151 ? 11.766 16.328 8.336 1 98.94 151 LEU B O 1
ATOM 4042 N N . ALA B 1 152 ? 10.617 14.977 9.664 1 98.94 152 ALA B N 1
ATOM 4043 C CA . ALA B 1 152 ? 9.906 16.094 10.289 1 98.94 152 ALA B CA 1
ATOM 4044 C C . ALA B 1 152 ? 10.508 16.438 11.648 1 98.94 152 ALA B C 1
ATOM 4046 O O . ALA B 1 152 ? 11.023 15.562 12.344 1 98.94 152 ALA B O 1
ATOM 4047 N N . ILE B 1 153 ? 10.531 17.625 11.945 1 98.94 153 ILE B N 1
ATOM 4048 C CA . ILE B 1 153 ? 10.812 18.203 13.258 1 98.94 153 ILE B CA 1
ATOM 4049 C C . ILE B 1 153 ? 9.547 18.844 13.828 1 98.94 153 ILE B C 1
ATOM 4051 O O . ILE B 1 153 ? 9.086 19.875 13.336 1 98.94 153 ILE B O 1
ATOM 4055 N N . GLN B 1 154 ? 8.984 18.281 14.852 1 98.94 154 GLN B N 1
ATOM 4056 C CA . GLN B 1 154 ? 7.66 18.703 15.312 1 98.94 154 GLN B CA 1
ATOM 4057 C C . GLN B 1 154 ? 7.652 18.906 16.828 1 98.94 154 GLN B C 1
ATOM 4059 O O . GLN B 1 154 ? 8.258 18.125 17.562 1 98.94 154 GLN B O 1
ATOM 4064 N N . GLY B 1 155 ? 6.973 19.859 17.297 1 98.81 155 GLY B N 1
ATOM 4065 C CA . GLY B 1 155 ? 6.844 20.172 18.719 1 98.81 155 GLY B CA 1
ATOM 4066 C C . GLY B 1 155 ? 7.121 21.625 19.031 1 98.81 155 GLY B C 1
ATOM 4067 O O . GLY B 1 155 ? 7.633 22.375 18.188 1 98.81 155 GLY B O 1
ATOM 4068 N N . PRO B 1 156 ? 6.805 22.062 20.25 1 98.75 156 PRO B N 1
ATOM 4069 C CA . PRO B 1 156 ? 6.961 23.469 20.625 1 98.75 156 PRO B CA 1
ATOM 4070 C C . PRO B 1 156 ? 8.414 23.938 20.578 1 98.75 156 PRO B C 1
ATOM 4072 O O . PRO B 1 156 ? 8.68 25.141 20.516 1 98.75 156 PRO B O 1
ATOM 4075 N N . LYS B 1 157 ? 9.352 23.031 20.547 1 98.88 157 LYS B N 1
ATOM 4076 C CA . LYS B 1 157 ? 10.766 23.391 20.531 1 98.88 157 LYS B CA 1
ATOM 4077 C C . LYS B 1 157 ? 11.367 23.172 19.141 1 98.88 157 LYS B C 1
ATOM 4079 O O . LYS B 1 157 ? 12.594 23.125 19 1 98.88 157 LYS B O 1
ATOM 4084 N N . ALA B 1 158 ? 10.555 23.031 18.156 1 98.88 158 ALA B N 1
ATOM 4085 C CA . ALA B 1 158 ? 11 22.734 16.797 1 98.88 158 ALA B CA 1
ATOM 4086 C C . ALA B 1 158 ? 11.828 23.891 16.234 1 98.88 158 ALA B C 1
ATOM 4088 O O . ALA B 1 158 ? 12.836 23.672 15.555 1 98.88 158 ALA B O 1
ATOM 4089 N N . ASP B 1 159 ? 11.414 25.141 16.469 1 98.75 159 ASP B N 1
ATOM 4090 C CA . ASP B 1 159 ? 12.156 26.297 15.984 1 98.75 159 ASP B CA 1
ATOM 4091 C C . ASP B 1 159 ? 13.594 26.281 16.516 1 98.75 159 ASP B C 1
ATOM 4093 O O . ASP B 1 159 ? 14.539 26.516 15.75 1 98.75 159 ASP B O 1
ATOM 4097 N N . GLU B 1 160 ? 13.648 26.016 17.766 1 98.81 160 GLU B N 1
ATOM 4098 C CA . GLU B 1 160 ? 14.969 26.016 18.391 1 98.81 160 GLU B CA 1
ATOM 4099 C C . GLU B 1 160 ? 15.852 24.922 17.812 1 98.81 160 GLU B C 1
ATOM 4101 O O . GLU B 1 160 ? 17.016 25.156 17.469 1 98.81 160 GLU B O 1
ATOM 4106 N N . LEU B 1 161 ? 15.32 23.688 17.656 1 98.88 161 LEU B N 1
ATOM 4107 C CA . LEU B 1 161 ? 16.094 22.578 17.125 1 98.88 161 LEU B CA 1
ATOM 4108 C C . LEU B 1 161 ? 16.516 22.844 15.68 1 98.88 161 LEU B C 1
ATOM 4110 O O . LEU B 1 161 ? 17.672 22.656 15.32 1 98.88 161 LEU B O 1
ATOM 4114 N N . ALA B 1 162 ? 15.594 23.312 14.875 1 98.88 162 ALA B N 1
ATOM 4115 C CA . ALA B 1 162 ? 15.891 23.578 13.469 1 98.88 162 ALA B CA 1
ATOM 4116 C C . ALA B 1 162 ? 16.969 24.656 13.32 1 98.88 162 ALA B C 1
ATOM 4118 O O . ALA B 1 162 ? 17.859 24.547 12.477 1 98.88 162 ALA B O 1
ATOM 4119 N N . ALA B 1 163 ? 16.875 25.672 14.133 1 98.62 163 ALA B N 1
ATOM 4120 C CA . ALA B 1 163 ? 17.828 26.781 14.055 1 98.62 163 ALA B CA 1
ATOM 4121 C C . ALA B 1 163 ? 19.25 26.312 14.383 1 98.62 163 ALA B C 1
ATOM 4123 O O . ALA B 1 163 ? 20.219 26.812 13.82 1 98.62 163 ALA B O 1
ATOM 4124 N N . ARG B 1 164 ? 19.391 25.359 15.188 1 98.25 164 ARG B N 1
ATOM 4125 C CA . ARG B 1 164 ? 20.703 24.844 15.578 1 98.25 164 ARG B CA 1
ATOM 4126 C C . ARG B 1 164 ? 21.359 24.109 14.422 1 98.25 164 ARG B C 1
ATOM 4128 O O . ARG B 1 164 ? 22.594 24.031 14.352 1 98.25 164 ARG B O 1
ATOM 4135 N N . VAL B 1 165 ? 20.562 23.547 13.562 1 98.12 165 VAL B N 1
ATOM 4136 C CA . VAL B 1 165 ? 21.094 22.766 12.461 1 98.12 165 VAL B CA 1
ATOM 4137 C C . VAL B 1 165 ? 21.172 23.625 11.195 1 98.12 165 VAL B C 1
ATOM 4139 O O . VAL B 1 165 ? 22.125 23.516 10.422 1 98.12 165 VAL B O 1
ATOM 4142 N N . PHE B 1 166 ? 20.219 24.594 11.008 1 98.06 166 PHE B N 1
ATOM 4143 C CA . PHE B 1 166 ? 20.094 25.281 9.727 1 98.06 166 PHE B CA 1
ATOM 4144 C C . PHE B 1 166 ? 20.422 26.766 9.883 1 98.06 166 PHE B C 1
ATOM 4146 O O . PHE B 1 166 ? 20.516 27.484 8.891 1 98.06 166 PHE B O 1
ATOM 4153 N N . GLY B 1 167 ? 20.609 27.266 11.062 1 97.44 167 GLY B N 1
ATOM 4154 C CA . GLY B 1 167 ? 20.734 28.688 11.328 1 97.44 167 GLY B CA 1
ATOM 4155 C C . GLY B 1 167 ? 19.406 29.359 11.602 1 97.44 167 GLY B C 1
ATOM 4156 O O . GLY B 1 167 ? 18.344 28.812 11.281 1 97.44 167 GLY B O 1
ATOM 4157 N N . ASP B 1 168 ? 19.406 30.531 12.094 1 97.75 168 ASP B N 1
ATOM 4158 C CA . ASP B 1 168 ? 18.234 31.25 12.625 1 97.75 168 ASP B CA 1
ATOM 4159 C C . ASP B 1 168 ? 17.266 31.609 11.5 1 97.75 168 ASP B C 1
ATOM 4161 O O . ASP B 1 168 ? 16.062 31.766 11.742 1 97.75 168 ASP B O 1
ATOM 4165 N N . LYS B 1 169 ? 17.734 31.688 10.289 1 98 169 LYS B N 1
ATOM 4166 C CA . LYS B 1 169 ? 16.906 32.094 9.164 1 98 169 LYS B CA 1
ATOM 4167 C C . LYS B 1 169 ? 15.758 31.125 8.938 1 98 169 LYS B C 1
ATOM 4169 O O . LYS B 1 169 ? 14.734 31.484 8.344 1 98 169 LYS B O 1
ATOM 4174 N N . VAL B 1 170 ? 15.867 29.906 9.438 1 98.5 170 VAL B N 1
ATOM 4175 C CA . VAL B 1 170 ? 14.828 28.906 9.234 1 98.5 170 VAL B CA 1
ATOM 4176 C C . VAL B 1 170 ? 13.562 29.328 9.984 1 98.5 170 VAL B C 1
ATOM 4178 O O . VAL B 1 170 ? 12.453 29 9.555 1 98.5 170 VAL B O 1
ATOM 4181 N N . LYS B 1 171 ? 13.758 30.094 11 1 98.19 171 LYS B N 1
ATOM 4182 C CA . LYS B 1 171 ? 12.625 30.531 11.82 1 98.19 171 LYS B CA 1
ATOM 4183 C C . LYS B 1 171 ? 11.742 31.516 11.062 1 98.19 171 LYS B C 1
ATOM 4185 O O . LYS B 1 171 ? 10.594 31.75 11.438 1 98.19 171 LYS B O 1
ATOM 4190 N N . ASP B 1 172 ? 12.25 32.062 9.984 1 98.19 172 ASP B N 1
ATOM 4191 C CA . ASP B 1 172 ? 11.531 33.094 9.227 1 98.19 172 ASP B CA 1
ATOM 4192 C C . ASP B 1 172 ? 10.531 32.438 8.258 1 98.19 172 ASP B C 1
ATOM 4194 O O . ASP B 1 172 ? 9.672 33.125 7.711 1 98.19 172 ASP B O 1
ATOM 4198 N N . LEU B 1 173 ? 10.711 31.172 8.086 1 98.5 173 LEU B N 1
ATOM 4199 C CA . LEU B 1 173 ? 9.789 30.5 7.168 1 98.5 173 LEU B CA 1
ATOM 4200 C C . LEU B 1 173 ? 8.352 30.609 7.66 1 98.5 173 LEU B C 1
ATOM 4202 O O . LEU B 1 173 ? 8.07 30.344 8.828 1 98.5 173 LEU B O 1
ATOM 4206 N N . LYS B 1 174 ? 7.496 31.031 6.773 1 98.12 174 LYS B N 1
ATOM 4207 C CA . LYS B 1 174 ? 6.07 31.078 7.07 1 98.12 174 LYS B CA 1
ATOM 4208 C C . LYS B 1 174 ? 5.402 29.734 6.785 1 98.12 174 LYS B C 1
ATOM 4210 O O . LYS B 1 174 ? 5.973 28.891 6.098 1 98.12 174 LYS B O 1
ATOM 4215 N N . PHE B 1 175 ? 4.219 29.641 7.375 1 97.44 175 PHE B N 1
ATOM 4216 C CA . PHE B 1 175 ? 3.482 28.391 7.211 1 97.44 175 PHE B CA 1
ATOM 4217 C C . PHE B 1 175 ? 3.26 28.078 5.734 1 97.44 175 PHE B C 1
ATOM 4219 O O . PHE B 1 175 ? 2.834 28.953 4.973 1 97.44 175 PHE B O 1
ATOM 4226 N N . PHE B 1 176 ? 3.605 26.859 5.266 1 98.19 176 PHE B N 1
ATOM 4227 C CA . PHE B 1 176 ? 3.453 26.297 3.926 1 98.19 176 PHE B CA 1
ATOM 4228 C C . PHE B 1 176 ? 4.316 27.062 2.926 1 98.19 176 PHE B C 1
ATOM 4230 O O . PHE B 1 176 ? 3.936 27.219 1.764 1 98.19 176 PHE B O 1
ATOM 4237 N N . ARG B 1 177 ? 5.383 27.625 3.432 1 98.69 177 ARG B N 1
ATOM 4238 C CA . ARG B 1 177 ? 6.52 28.062 2.625 1 98.69 177 ARG B CA 1
ATOM 4239 C C . ARG B 1 177 ? 7.738 27.172 2.869 1 98.69 177 ARG B C 1
ATOM 4241 O O . ARG B 1 177 ? 7.82 26.5 3.893 1 98.69 177 ARG B O 1
ATOM 4248 N N . TYR B 1 178 ? 8.555 27.125 1.892 1 98.75 178 TYR B N 1
ATOM 4249 C CA . TYR B 1 178 ? 9.805 26.391 2.096 1 98.75 178 TYR B CA 1
ATOM 4250 C C . TYR B 1 178 ? 11 27.234 1.679 1 98.75 178 TYR B C 1
ATOM 4252 O O . TYR B 1 178 ? 10.852 28.25 0.985 1 98.75 178 TYR B O 1
ATOM 4260 N N . GLY B 1 179 ? 12.141 26.953 2.193 1 98.44 179 GLY B N 1
ATOM 4261 C CA . GLY B 1 179 ? 13.422 27.531 1.811 1 98.44 179 GLY B CA 1
ATOM 4262 C C . GLY B 1 179 ? 14.516 26.484 1.634 1 98.44 179 GLY B C 1
ATOM 4263 O O . GLY B 1 179 ? 14.305 25.297 1.911 1 98.44 179 GLY B O 1
ATOM 4264 N N . HIS B 1 180 ? 15.578 26.969 1.008 1 97.88 180 HIS B N 1
ATOM 4265 C CA . HIS B 1 180 ? 16.766 26.125 0.87 1 97.88 180 HIS B CA 1
ATOM 4266 C C . HIS B 1 180 ? 17.766 26.406 1.981 1 97.88 180 HIS B C 1
ATOM 4268 O O . HIS B 1 180 ? 18.188 27.547 2.176 1 97.88 180 HIS B O 1
ATOM 4274 N N . PHE B 1 181 ? 18.094 25.359 2.689 1 97.94 181 PHE B N 1
ATOM 4275 C CA . PHE B 1 181 ? 19.062 25.484 3.781 1 97.94 181 PHE B CA 1
ATOM 4276 C C . PHE B 1 181 ? 20.156 24.438 3.648 1 97.94 181 PHE B C 1
ATOM 4278 O O . PHE B 1 181 ? 19.891 23.312 3.227 1 97.94 181 PHE B O 1
ATOM 4285 N N . ASP B 1 182 ? 21.266 24.781 4 1 95.81 182 ASP B N 1
ATOM 4286 C CA . ASP B 1 182 ? 22.438 23.922 3.832 1 95.81 182 ASP B CA 1
ATOM 4287 C C . ASP B 1 182 ? 22.609 22.984 5.02 1 95.81 182 ASP B C 1
ATOM 4289 O O . ASP B 1 182 ? 22.438 23.391 6.172 1 95.81 182 ASP B O 1
ATOM 4293 N N . PHE B 1 183 ? 22.891 21.734 4.773 1 93.88 183 PHE B N 1
ATOM 4294 C CA . PHE B 1 183 ? 23.328 20.734 5.738 1 93.88 183 PHE B CA 1
ATOM 4295 C C . PHE B 1 183 ? 24.547 19.984 5.207 1 93.88 183 PHE B C 1
ATOM 4297 O O . PHE B 1 183 ? 24.438 19.172 4.289 1 93.88 183 PHE B O 1
ATOM 4304 N N . MET B 1 184 ? 25.625 20.25 5.801 1 90.19 184 MET B N 1
ATOM 4305 C CA . MET B 1 184 ? 26.891 19.609 5.445 1 90.19 184 MET B CA 1
ATOM 4306 C C . MET B 1 184 ? 27.156 19.734 3.949 1 90.19 184 MET B C 1
ATOM 4308 O O . MET B 1 184 ? 27.469 18.734 3.285 1 90.19 184 MET B O 1
ATOM 4312 N N . GLY B 1 185 ? 26.906 20.812 3.357 1 92.12 185 GLY B N 1
ATOM 4313 C CA . GLY B 1 185 ? 27.219 21.109 1.97 1 92.12 185 GLY B CA 1
ATOM 4314 C C . GLY B 1 185 ? 26.109 20.734 1.009 1 92.12 185 GLY B C 1
ATOM 4315 O O . GLY B 1 185 ? 26.219 20.953 -0.199 1 92.12 185 GLY B O 1
ATOM 4316 N N . GLN B 1 186 ? 25.094 20.219 1.499 1 92.88 186 GLN B N 1
ATOM 4317 C CA . GLN B 1 186 ? 23.969 19.828 0.668 1 92.88 186 GLN B CA 1
ATOM 4318 C C . GLN B 1 186 ? 22.75 20.703 0.94 1 92.88 186 GLN B C 1
ATOM 4320 O O . GLN B 1 186 ? 22.328 20.844 2.088 1 92.88 186 GLN B O 1
ATOM 4325 N N . GLY B 1 187 ? 22.281 21.359 -0.108 1 94.12 187 GLY B N 1
ATOM 4326 C CA . GLY B 1 187 ? 21.047 22.125 0.011 1 94.12 187 GLY B CA 1
ATOM 4327 C C . GLY B 1 187 ? 19.812 21.266 0.2 1 94.12 187 GLY B C 1
ATOM 4328 O O . GLY B 1 187 ? 19.594 20.312 -0.557 1 94.12 187 GLY B O 1
ATOM 4329 N N . MET B 1 188 ? 19.047 21.578 1.223 1 95.38 188 MET B N 1
ATOM 4330 C CA . MET B 1 188 ? 17.812 20.859 1.518 1 95.38 188 MET B CA 1
ATOM 4331 C C . MET B 1 188 ? 16.609 21.781 1.491 1 95.38 188 MET B C 1
ATOM 4333 O O . MET B 1 188 ? 16.688 22.938 1.927 1 95.38 188 MET B O 1
ATOM 4337 N N . ILE B 1 189 ? 15.547 21.281 0.951 1 98.38 189 ILE B N 1
ATOM 4338 C CA . ILE B 1 189 ? 14.273 21.984 1.089 1 98.38 189 ILE B CA 1
ATOM 4339 C C . ILE B 1 189 ? 13.711 21.766 2.492 1 98.38 189 ILE B C 1
ATOM 4341 O O . ILE B 1 189 ? 13.562 20.625 2.941 1 98.38 189 ILE B O 1
ATOM 4345 N N . VAL B 1 190 ? 13.5 22.844 3.199 1 98.88 190 VAL B N 1
ATOM 4346 C CA . VAL B 1 190 ? 12.867 22.844 4.516 1 98.88 190 VAL B CA 1
ATOM 4347 C C . VAL B 1 190 ? 11.555 23.609 4.461 1 98.88 190 VAL B C 1
ATOM 4349 O O . VAL B 1 190 ? 11.531 24.797 4.117 1 98.88 190 VAL B O 1
ATOM 4352 N N . ALA B 1 191 ? 10.516 22.969 4.734 1 98.88 191 ALA B N 1
ATOM 4353 C CA . ALA B 1 191 ? 9.195 23.594 4.719 1 98.88 191 ALA B CA 1
ATOM 4354 C C . ALA B 1 191 ? 8.656 23.781 6.133 1 98.88 191 ALA B C 1
ATOM 4356 O O . ALA B 1 191 ? 8.836 22.906 6.992 1 98.88 191 ALA B O 1
ATOM 4357 N N . ARG B 1 192 ? 8.062 24.969 6.359 1 98.75 192 ARG B N 1
ATOM 4358 C CA . ARG B 1 192 ? 7.262 25.125 7.574 1 98.75 192 ARG B CA 1
ATOM 4359 C C . ARG B 1 192 ? 5.918 24.422 7.441 1 98.75 192 ARG B C 1
ATOM 4361 O O . ARG B 1 192 ? 4.93 25.031 7.02 1 98.75 192 ARG B O 1
ATOM 4368 N N . SER B 1 193 ? 5.883 23.203 7.766 1 98 193 SER B N 1
ATOM 4369 C CA . SER B 1 193 ? 4.727 22.312 7.637 1 98 193 SER B CA 1
ATOM 4370 C C . SER B 1 193 ? 4.852 21.109 8.562 1 98 193 SER B C 1
ATOM 4372 O O . SER B 1 193 ? 5.848 20.969 9.273 1 98 193 SER B O 1
ATOM 4374 N N . GLY B 1 194 ? 3.828 20.312 8.562 1 97.31 194 GLY B N 1
ATOM 4375 C CA . GLY B 1 194 ? 3.82 19.094 9.367 1 97.31 194 GLY B CA 1
ATOM 4376 C C . GLY B 1 194 ? 2.422 18.594 9.664 1 97.31 194 GLY B C 1
ATOM 4377 O O . GLY B 1 194 ? 1.44 19.312 9.484 1 97.31 194 GLY B O 1
ATOM 4378 N N . TYR B 1 195 ? 2.387 17.391 10.148 1 97.75 195 TYR B N 1
ATOM 4379 C CA . TYR B 1 195 ? 1.134 16.703 10.461 1 97.75 195 TYR B CA 1
ATOM 4380 C C . TYR B 1 195 ? 0.906 16.656 11.969 1 97.75 195 TYR B C 1
ATOM 4382 O O . TYR B 1 195 ? 0.685 15.57 12.531 1 97.75 195 TYR B O 1
ATOM 4390 N N . SER B 1 196 ? 1.093 17.766 12.641 1 97.5 196 SER B N 1
ATOM 4391 C CA . SER B 1 196 ? 0.743 17.984 14.039 1 97.5 196 SER B CA 1
ATOM 4392 C C . SER B 1 196 ? 0.253 19.422 14.258 1 97.5 196 SER B C 1
ATOM 4394 O O . SER B 1 196 ? 0.498 20.297 13.438 1 97.5 196 SER B O 1
ATOM 4396 N N . LYS B 1 197 ? -0.471 19.609 15.328 1 97.31 197 LYS B N 1
ATOM 4397 C CA . LYS B 1 197 ? -0.948 20.938 15.688 1 97.31 197 LYS B CA 1
ATOM 4398 C C . LYS B 1 197 ? 0.064 21.672 16.578 1 97.31 197 LYS B C 1
ATOM 4400 O O . LYS B 1 197 ? -0.215 22.75 17.078 1 97.31 197 LYS B O 1
ATOM 4405 N N . GLN B 1 198 ? 1.253 21.062 16.719 1 97.44 198 GLN B N 1
ATOM 4406 C CA . GLN B 1 198 ? 2.283 21.656 17.562 1 97.44 198 GLN B CA 1
ATOM 4407 C C . GLN B 1 198 ? 3.195 22.578 16.75 1 97.44 198 GLN B C 1
ATOM 4409 O O . GLN B 1 198 ? 3.896 23.422 17.328 1 97.44 198 GLN B O 1
ATOM 4414 N N . GLY B 1 199 ? 3.152 22.406 15.453 1 97 199 GLY B N 1
ATOM 4415 C CA . GLY B 1 199 ? 4.035 23.172 14.586 1 97 199 GLY B CA 1
ATOM 4416 C C . GLY B 1 199 ? 5.379 22.5 14.367 1 97 199 GLY B C 1
ATOM 4417 O O . GLY B 1 199 ? 5.707 21.516 15.039 1 97 199 GLY B O 1
ATOM 4418 N N . GLY B 1 200 ? 6.094 23 13.383 1 98.62 200 GLY B N 1
ATOM 4419 C CA . GLY B 1 200 ? 7.41 22.469 13.078 1 98.62 200 GLY B CA 1
ATOM 4420 C C . GLY B 1 200 ? 7.766 22.547 11.602 1 98.62 200 GLY B C 1
ATOM 4421 O O . GLY B 1 200 ? 7.395 23.516 10.93 1 98.62 200 GLY B O 1
ATOM 4422 N N . PHE B 1 201 ? 8.656 21.594 11.234 1 98.94 201 PHE B N 1
ATOM 4423 C CA . PHE B 1 201 ? 9.219 21.609 9.891 1 98.94 201 PHE B CA 1
ATOM 4424 C C . PHE B 1 201 ? 9.211 20.203 9.273 1 98.94 201 PHE B C 1
ATOM 4426 O O . PHE B 1 201 ? 9.195 19.203 10 1 98.94 201 PHE B O 1
ATOM 4433 N N . GLU B 1 202 ? 9.125 20.172 8.016 1 98.94 202 GLU B N 1
ATOM 4434 C CA . GLU B 1 202 ? 9.445 18.984 7.227 1 98.94 202 GLU B CA 1
ATOM 4435 C C . GLU B 1 202 ? 10.648 19.219 6.324 1 98.94 202 GLU B C 1
ATOM 4437 O O . GLU B 1 202 ? 10.633 20.141 5.496 1 98.94 202 GLU B O 1
ATOM 4442 N N . VAL B 1 203 ? 11.617 18.438 6.512 1 98.88 203 VAL B N 1
ATOM 4443 C CA . VAL B 1 203 ? 12.828 18.547 5.699 1 98.88 203 VAL B CA 1
ATOM 4444 C C . VAL B 1 203 ? 12.812 17.469 4.609 1 98.88 203 VAL B C 1
ATOM 4446 O O . VAL B 1 203 ? 12.711 16.281 4.906 1 98.88 203 VAL B O 1
ATOM 4449 N N . TYR B 1 204 ? 12.859 17.922 3.383 1 98.75 204 TYR B N 1
ATOM 4450 C CA . TYR B 1 204 ? 12.922 17 2.256 1 98.75 204 TYR B CA 1
ATOM 4451 C C . TYR B 1 204 ? 14.359 16.578 1.97 1 98.75 204 TYR B C 1
ATOM 4453 O O . TYR B 1 204 ? 15.031 17.188 1.136 1 98.75 204 TYR B O 1
ATOM 4461 N N . VAL B 1 205 ? 14.75 15.5 2.609 1 98.56 205 VAL B N 1
ATOM 4462 C CA . VAL B 1 205 ? 16.125 15.031 2.564 1 98.56 205 VAL B CA 1
ATOM 4463 C C . VAL B 1 205 ? 16.406 14.375 1.215 1 98.56 205 VAL B C 1
ATOM 4465 O O . VAL B 1 205 ? 15.812 13.352 0.882 1 98.56 205 VAL B O 1
ATOM 4468 N N . GLU B 1 206 ? 17.297 14.992 0.481 1 97.38 206 GLU B N 1
ATOM 4469 C CA . GLU B 1 206 ? 17.672 14.438 -0.817 1 97.38 206 GLU B CA 1
ATOM 4470 C C . GLU B 1 206 ? 18.859 13.484 -0.686 1 97.38 206 GLU B C 1
ATOM 4472 O O . GLU B 1 206 ? 19.859 13.805 -0.052 1 97.38 206 GLU B O 1
ATOM 4477 N N . GLY B 1 207 ? 18.672 12.328 -1.301 1 96.88 207 GLY B N 1
ATOM 4478 C CA . GLY B 1 207 ? 19.703 11.305 -1.238 1 96.88 207 GLY B CA 1
ATOM 4479 C C . GLY B 1 207 ? 19.625 10.453 0.017 1 96.88 207 GLY B C 1
ATOM 4480 O O . GLY B 1 207 ? 19.844 10.953 1.123 1 96.88 207 GLY B O 1
ATOM 4481 N N . ALA B 1 208 ? 19.422 9.188 -0.121 1 97.06 208 ALA B N 1
ATOM 4482 C CA . ALA B 1 208 ? 19.281 8.266 1.001 1 97.06 208 ALA B CA 1
ATOM 4483 C C . ALA B 1 208 ? 20.516 8.297 1.891 1 97.06 208 ALA B C 1
ATOM 4485 O O . ALA B 1 208 ? 20.422 8.141 3.109 1 97.06 208 ALA B O 1
ATOM 4486 N N . LYS B 1 209 ? 21.656 8.531 1.315 1 96.19 209 LYS B N 1
ATOM 4487 C CA . LYS B 1 209 ? 22.922 8.531 2.039 1 96.19 209 LYS B CA 1
ATOM 4488 C C . LYS B 1 209 ? 22.953 9.633 3.092 1 96.19 209 LYS B C 1
ATOM 4490 O O . LYS B 1 209 ? 23.703 9.547 4.066 1 96.19 209 LYS B O 1
ATOM 4495 N N . ASN B 1 210 ? 22.125 10.641 2.934 1 97.81 210 ASN B N 1
ATOM 4496 C CA . ASN B 1 210 ? 22.109 11.781 3.85 1 97.81 210 ASN B CA 1
ATOM 4497 C C . ASN B 1 210 ? 21.141 11.555 5.008 1 97.81 210 ASN B C 1
ATOM 4499 O O . ASN B 1 210 ? 21.094 12.352 5.945 1 97.81 210 ASN B O 1
ATOM 4503 N N . GLY B 1 211 ? 20.406 10.461 4.98 1 98.38 211 GLY B N 1
ATOM 4504 C CA . GLY B 1 211 ? 19.375 10.195 5.965 1 98.38 211 GLY B CA 1
ATOM 4505 C C . GLY B 1 211 ? 19.906 10.141 7.387 1 98.38 211 GLY B C 1
ATOM 4506 O O . GLY B 1 211 ? 19.594 11.016 8.203 1 98.38 211 GLY B O 1
ATOM 4507 N N . MET B 1 212 ? 20.766 9.219 7.684 1 98.62 212 MET B N 1
ATOM 4508 C CA . MET B 1 212 ? 21.219 8.992 9.055 1 98.62 212 MET B CA 1
ATOM 4509 C C . MET B 1 212 ? 22.141 10.125 9.516 1 98.62 212 MET B C 1
ATOM 4511 O O . MET B 1 212 ? 22.062 10.555 10.672 1 98.62 212 MET B O 1
ATOM 4515 N N . PRO B 1 213 ? 23.016 10.672 8.602 1 98.56 213 PRO B N 1
ATOM 4516 C CA . PRO B 1 213 ? 23.781 11.844 9.047 1 98.56 213 PRO B CA 1
ATOM 4517 C C . PRO B 1 213 ? 22.875 12.984 9.516 1 98.56 213 PRO B C 1
ATOM 4519 O O . PRO B 1 213 ? 23.156 13.617 10.539 1 98.56 213 PRO B O 1
ATOM 4522 N N . PHE B 1 214 ? 21.828 13.211 8.82 1 98.69 214 PHE B N 1
ATOM 4523 C CA . PHE B 1 214 ? 20.906 14.281 9.195 1 98.69 214 PHE B CA 1
ATOM 4524 C C . PHE B 1 214 ? 20.156 13.93 10.477 1 98.69 214 PHE B C 1
ATOM 4526 O O . PHE B 1 214 ? 20.047 14.758 11.383 1 98.69 214 PHE B O 1
ATOM 4533 N N . TRP B 1 215 ? 19.656 12.672 10.562 1 98.88 215 TRP B N 1
ATOM 4534 C CA . TRP B 1 215 ? 19.016 12.172 11.773 1 98.88 215 TRP B CA 1
ATOM 4535 C C . TRP B 1 215 ? 19.922 12.383 12.984 1 98.88 215 TRP B C 1
ATOM 4537 O O . TRP B 1 215 ? 19.5 12.953 13.992 1 98.88 215 TRP B O 1
ATOM 4547 N N . ASN B 1 216 ? 21.156 11.977 12.891 1 98.75 216 ASN B N 1
ATOM 4548 C CA . ASN B 1 216 ? 22.109 12.055 13.992 1 98.75 216 ASN B CA 1
ATOM 4549 C C . ASN B 1 216 ? 22.391 13.5 14.383 1 98.75 216 ASN B C 1
ATOM 4551 O O . ASN B 1 216 ? 22.531 13.812 15.57 1 98.75 216 ASN B O 1
ATOM 4555 N N . ALA B 1 217 ? 22.484 14.328 13.391 1 98.69 217 ALA B N 1
ATOM 4556 C CA . ALA B 1 217 ? 22.734 15.742 13.664 1 98.69 217 ALA B CA 1
ATOM 4557 C C . ALA B 1 217 ? 21.594 16.359 14.484 1 98.69 217 ALA B C 1
ATOM 4559 O O . ALA B 1 217 ? 21.844 17.109 15.422 1 98.69 217 ALA B O 1
ATOM 4560 N N . LEU B 1 218 ? 20.375 16.062 14.117 1 98.88 218 LEU B N 1
ATOM 4561 C CA . LEU B 1 218 ? 19.234 16.578 14.852 1 98.88 218 LEU B CA 1
ATOM 4562 C C . LEU B 1 218 ? 19.219 16.047 16.281 1 98.88 218 LEU B C 1
ATOM 4564 O O . LEU B 1 218 ? 19 16.812 17.234 1 98.88 218 LEU B O 1
ATOM 4568 N N . MET B 1 219 ? 19.438 14.758 16.422 1 98.88 219 MET B N 1
ATOM 4569 C CA . MET B 1 219 ? 19.406 14.141 17.75 1 98.88 219 MET B CA 1
ATOM 4570 C C . MET B 1 219 ? 20.516 14.719 18.641 1 98.88 219 MET B C 1
ATOM 4572 O O . MET B 1 219 ? 20.281 14.984 19.828 1 98.88 219 MET B O 1
ATOM 4576 N N . GLU B 1 220 ? 21.656 14.922 18.047 1 98.69 220 GLU B N 1
ATOM 4577 C CA . GLU B 1 220 ? 22.766 15.508 18.812 1 98.69 220 GLU B CA 1
ATOM 4578 C C . GLU B 1 220 ? 22.469 16.953 19.188 1 98.69 220 GLU B C 1
ATOM 4580 O O . GLU B 1 220 ? 22.641 17.359 20.344 1 98.69 220 GLU B O 1
ATOM 4585 N N . ALA B 1 221 ? 21.984 17.734 18.266 1 98.56 221 ALA B N 1
ATOM 4586 C CA . ALA B 1 221 ? 21.734 19.156 18.469 1 98.56 221 ALA B CA 1
ATOM 4587 C C . ALA B 1 221 ? 20.594 19.359 19.453 1 98.56 221 ALA B C 1
ATOM 4589 O O . ALA B 1 221 ? 20.484 20.422 20.078 1 98.56 221 ALA B O 1
ATOM 4590 N N . GLY B 1 222 ? 19.75 18.344 19.625 1 98.75 222 GLY B N 1
ATOM 4591 C CA . GLY B 1 222 ? 18.547 18.516 20.422 1 98.75 222 GLY B CA 1
ATOM 4592 C C . GLY B 1 222 ? 18.641 17.844 21.781 1 98.75 222 GLY B C 1
ATOM 4593 O O . GLY B 1 222 ? 17.641 17.766 22.516 1 98.75 222 GLY B O 1
ATOM 4594 N N . LYS B 1 223 ? 19.734 17.391 22.172 1 98.31 223 LYS B N 1
ATOM 4595 C CA . LYS B 1 223 ? 19.875 16.609 23.406 1 98.31 223 LYS B CA 1
ATOM 4596 C C . LYS B 1 223 ? 19.359 17.391 24.609 1 98.31 223 LYS B C 1
ATOM 4598 O O . LYS B 1 223 ? 18.609 16.844 25.438 1 98.31 223 LYS B O 1
ATOM 4603 N N . ASP B 1 224 ? 19.719 18.562 24.688 1 98.31 224 ASP B N 1
ATOM 4604 C CA . ASP B 1 224 ? 19.328 19.359 25.844 1 98.31 224 ASP B CA 1
ATOM 4605 C C . ASP B 1 224 ? 17.922 19.938 25.672 1 98.31 224 ASP B C 1
ATOM 4607 O O . ASP B 1 224 ? 17.375 20.562 26.578 1 98.31 224 ASP B O 1
ATOM 4611 N N . LEU B 1 225 ? 17.281 19.703 24.531 1 98.75 225 LEU B N 1
ATOM 4612 C CA . LEU B 1 225 ? 15.898 20.109 24.281 1 98.75 225 LEU B CA 1
ATOM 4613 C C . LEU B 1 225 ? 14.945 18.938 24.516 1 98.75 225 LEU B C 1
ATOM 4615 O O . LEU B 1 225 ? 13.75 19.031 24.219 1 98.75 225 LEU B O 1
ATOM 4619 N N . ASP B 1 226 ? 15.453 17.844 25.016 1 98.62 226 ASP B N 1
ATOM 4620 C CA . ASP B 1 226 ? 14.695 16.609 25.203 1 98.62 226 ASP B CA 1
ATOM 4621 C C . ASP B 1 226 ? 14.156 16.094 23.875 1 98.62 226 ASP B C 1
ATOM 4623 O O . ASP B 1 226 ? 12.969 15.773 23.766 1 98.62 226 ASP B O 1
ATOM 4627 N N . VAL B 1 227 ? 15.016 16.078 22.859 1 98.88 227 VAL B N 1
ATOM 4628 C CA . VAL B 1 227 ? 14.617 15.562 21.547 1 98.88 227 VAL B CA 1
ATOM 4629 C C . VAL B 1 227 ? 14.477 14.047 21.609 1 98.88 227 VAL B C 1
ATOM 4631 O O . VAL B 1 227 ? 15.289 13.367 22.25 1 98.88 227 VAL B O 1
ATOM 4634 N N . HIS B 1 228 ? 13.406 13.508 21.031 1 98.5 228 HIS B N 1
ATOM 4635 C CA . HIS B 1 228 ? 13.164 12.078 20.859 1 98.5 228 HIS B CA 1
ATOM 4636 C C . HIS B 1 228 ? 12.75 11.75 19.438 1 98.5 228 HIS B C 1
ATOM 4638 O O . HIS B 1 228 ? 12.211 12.609 18.719 1 98.5 228 HIS B O 1
ATOM 4644 N N . ALA B 1 229 ? 13.102 10.445 19.016 1 98.81 229 ALA B N 1
ATOM 4645 C CA . ALA B 1 229 ? 12.367 9.914 17.875 1 98.81 229 ALA B CA 1
ATOM 4646 C C . ALA B 1 229 ? 10.867 9.859 18.156 1 98.81 229 ALA B C 1
ATOM 4648 O O . ALA B 1 229 ? 10.453 9.453 19.25 1 98.81 229 ALA B O 1
ATOM 4649 N N . GLY B 1 230 ? 10.125 10.367 17.266 1 98.69 230 GLY B N 1
ATOM 4650 C CA . GLY B 1 230 ? 8.672 10.312 17.359 1 98.69 230 GLY B CA 1
ATOM 4651 C C . GLY B 1 230 ? 7.996 9.938 16.062 1 98.69 230 GLY B C 1
ATOM 4652 O O . GLY B 1 230 ? 8.617 9.344 15.18 1 98.69 230 GLY B O 1
ATOM 4653 N N . CYS B 1 231 ? 6.719 10.156 16.016 1 98.5 231 CYS B N 1
ATOM 4654 C CA . CYS B 1 231 ? 5.871 9.867 14.859 1 98.5 231 CYS B CA 1
ATOM 4655 C C . CYS B 1 231 ? 4.551 10.625 14.953 1 98.5 231 CYS B C 1
ATOM 4657 O O . CYS B 1 231 ? 4.219 11.18 16 1 98.5 231 CYS B O 1
ATOM 4659 N N . PRO B 1 232 ? 3.828 10.742 13.789 1 98.06 232 PRO B N 1
ATOM 4660 C CA . PRO B 1 232 ? 2.467 11.266 13.914 1 98.06 232 PRO B CA 1
ATOM 4661 C C . PRO B 1 232 ? 1.673 10.57 15.023 1 98.06 232 PRO B C 1
ATOM 4663 O O . PRO B 1 232 ? 1.592 9.344 15.047 1 98.06 232 PRO B O 1
ATOM 4666 N N . ASN B 1 233 ? 1.133 11.352 15.953 1 98.38 233 ASN B N 1
ATOM 4667 C CA . ASN B 1 233 ? 0.482 10.781 17.125 1 98.38 233 ASN B CA 1
ATOM 4668 C C . ASN B 1 233 ? -1.02 10.609 16.906 1 98.38 233 ASN B C 1
ATOM 4670 O O . ASN B 1 233 ? -1.703 11.562 16.531 1 98.38 233 ASN B O 1
ATOM 4674 N N . LEU B 1 234 ? -1.522 9.469 17.172 1 98.19 234 LEU B N 1
ATOM 4675 C CA . LEU B 1 234 ? -2.918 9.125 16.906 1 98.19 234 LEU B CA 1
ATOM 4676 C C . LEU B 1 234 ? -3.854 10.039 17.703 1 98.19 234 LEU B C 1
ATOM 4678 O O . LEU B 1 234 ? -4.828 10.562 17.156 1 98.19 234 LEU B O 1
ATOM 4682 N N . ILE B 1 235 ? -3.568 10.25 18.953 1 98.69 235 ILE B N 1
ATOM 4683 C CA . ILE B 1 235 ? -4.434 11.039 19.812 1 98.69 235 ILE B CA 1
ATOM 4684 C C . ILE B 1 235 ? -4.461 12.492 19.344 1 98.69 235 ILE B C 1
ATOM 4686 O O . ILE B 1 235 ? -5.535 13.055 19.094 1 98.69 235 ILE B O 1
ATOM 4690 N N . GLU B 1 236 ? -3.309 13.023 19.141 1 98.56 236 GLU B N 1
ATOM 4691 C CA . GLU B 1 236 ? -3.18 14.445 18.812 1 98.56 236 GLU B CA 1
ATOM 4692 C C . GLU B 1 236 ? -3.803 14.758 17.453 1 98.56 236 GLU B C 1
ATOM 4694 O O . GLU B 1 236 ? -4.469 15.781 17.297 1 98.56 236 GLU B O 1
ATOM 4699 N N . ARG B 1 237 ? -3.639 13.883 16.5 1 98.31 237 ARG B N 1
ATOM 4700 C CA . ARG B 1 237 ? -4.191 14.156 15.172 1 98.31 237 ARG B CA 1
ATOM 4701 C C . ARG B 1 237 ? -5.719 14.109 15.195 1 98.31 237 ARG B C 1
ATOM 4703 O O . ARG B 1 237 ? -6.379 14.883 14.5 1 98.31 237 ARG B O 1
ATOM 4710 N N . ILE B 1 238 ? -6.277 13.18 16.016 1 98.69 238 ILE B N 1
ATOM 4711 C CA . ILE B 1 238 ? -7.73 13.086 16.109 1 98.69 238 ILE B CA 1
ATOM 4712 C C . ILE B 1 238 ? -8.281 14.297 16.859 1 98.69 238 ILE B C 1
ATOM 4714 O O . ILE B 1 238 ? -9.258 14.914 16.422 1 98.69 238 ILE B O 1
ATOM 4718 N N . GLU B 1 239 ? -7.594 14.711 17.938 1 98.69 239 GLU B N 1
ATOM 4719 C CA . GLU B 1 239 ? -7.957 15.93 18.656 1 98.69 239 GLU B CA 1
ATOM 4720 C C . GLU B 1 239 ? -8.008 17.125 17.703 1 98.69 239 GLU B C 1
ATOM 4722 O O . GLU B 1 239 ? -8.883 17.984 17.828 1 98.69 239 GLU B O 1
ATOM 4727 N N . GLY B 1 240 ? -7.059 17.156 16.828 1 97.94 240 GLY B N 1
ATOM 4728 C CA . GLY B 1 240 ? -6.879 18.328 15.969 1 97.94 240 GLY B CA 1
ATOM 4729 C C . GLY B 1 240 ? -7.672 18.234 14.68 1 97.94 240 GLY B C 1
ATOM 4730 O O . GLY B 1 240 ? -7.707 19.188 13.898 1 97.94 240 GLY B O 1
ATOM 4731 N N . GLY B 1 241 ? -8.312 17.125 14.445 1 98.06 241 GLY B N 1
ATOM 4732 C CA . GLY B 1 241 ? -9.039 16.953 13.195 1 98.06 241 GLY B CA 1
ATOM 4733 C C . GLY B 1 241 ? -8.125 16.797 11.992 1 98.06 241 GLY B C 1
ATOM 4734 O O . GLY B 1 241 ? -8.484 17.203 10.883 1 98.06 241 GLY B O 1
ATOM 4735 N N . LEU B 1 242 ? -6.867 16.406 12.18 1 98.12 242 LEU B N 1
ATOM 4736 C CA . LEU B 1 242 ? -5.973 16.094 11.07 1 98.12 242 LEU B CA 1
ATOM 4737 C C . LEU B 1 242 ? -6.344 14.766 10.422 1 98.12 242 LEU B C 1
ATOM 4739 O O . LEU B 1 242 ? -6.152 13.703 11.023 1 98.12 242 LEU B O 1
ATOM 4743 N N . LEU B 1 243 ? -6.816 14.859 9.211 1 98.25 243 LEU B N 1
ATOM 4744 C CA . LEU B 1 243 ? -7.391 13.695 8.539 1 98.25 243 LEU B CA 1
ATOM 4745 C C . LEU B 1 243 ? -6.297 12.805 7.969 1 98.25 243 LEU B C 1
ATOM 4747 O O . LEU B 1 243 ? -5.207 13.281 7.645 1 98.25 243 LEU B O 1
ATOM 4751 N N . SER B 1 244 ? -6.566 11.594 7.938 1 97.88 244 SER B N 1
ATOM 4752 C CA . SER B 1 244 ? -5.715 10.578 7.332 1 97.88 244 SER B CA 1
ATOM 4753 C C . SER B 1 244 ? -6.41 9.898 6.156 1 97.88 244 SER B C 1
ATOM 4755 O O . SER B 1 244 ? -7.461 9.273 6.328 1 97.88 244 SER B O 1
ATOM 4757 N N . TYR B 1 245 ? -5.848 10.039 4.926 1 98.25 245 TYR B N 1
ATOM 4758 C CA . TYR B 1 245 ? -6.391 9.336 3.768 1 98.25 245 TYR B CA 1
ATOM 4759 C C . TYR B 1 245 ? -6.328 7.824 3.971 1 98.25 245 TYR B C 1
ATOM 4761 O O . TYR B 1 245 ? -5.301 7.293 4.406 1 98.25 245 TYR B O 1
ATOM 4769 N N . GLY B 1 246 ? -7.328 7.141 3.646 1 97.5 246 GLY B N 1
ATOM 4770 C CA . GLY B 1 246 ? -7.441 5.715 3.92 1 97.5 246 GLY B CA 1
ATOM 4771 C C . GLY B 1 246 ? -8.164 5.414 5.219 1 97.5 246 GLY B C 1
ATOM 4772 O O . GLY B 1 246 ? -8.844 4.391 5.336 1 97.5 246 GLY B O 1
ATOM 4773 N N . ASN B 1 247 ? -7.949 6.312 6.203 1 97.75 247 ASN B N 1
ATOM 4774 C CA . ASN B 1 247 ? -8.68 6.168 7.461 1 97.75 247 ASN B CA 1
ATOM 4775 C C . ASN B 1 247 ? -9.969 6.977 7.453 1 97.75 247 ASN B C 1
ATOM 4777 O O . ASN B 1 247 ? -11.062 6.41 7.512 1 97.75 247 ASN B O 1
ATOM 4781 N N . ASP B 1 248 ? -9.852 8.258 7.242 1 98.38 248 ASP B N 1
ATOM 4782 C CA . ASP B 1 248 ? -10.961 9.18 7.465 1 98.38 248 ASP B CA 1
ATOM 4783 C C . ASP B 1 248 ? -11.648 9.539 6.148 1 98.38 248 ASP B C 1
ATOM 4785 O O . ASP B 1 248 ? -12.781 10.023 6.145 1 98.38 248 ASP B O 1
ATOM 4789 N N . MET B 1 249 ? -10.922 9.391 5.051 1 97.88 249 MET B N 1
ATOM 4790 C CA . MET B 1 249 ? -11.453 9.633 3.711 1 97.88 249 MET B CA 1
ATOM 4791 C C . MET B 1 249 ? -10.859 8.641 2.713 1 97.88 249 MET B C 1
ATOM 4793 O O . MET B 1 249 ? -9.75 8.148 2.902 1 97.88 249 MET B O 1
ATOM 4797 N N . THR B 1 250 ? -11.586 8.273 1.742 1 97 250 THR B N 1
ATOM 4798 C CA . THR B 1 250 ? -11.203 7.34 0.687 1 97 250 THR B CA 1
ATOM 4799 C C . THR B 1 250 ? -11.703 7.828 -0.671 1 97 250 THR B C 1
ATOM 4801 O O . THR B 1 250 ? -12.227 8.938 -0.786 1 97 250 THR B O 1
ATOM 4804 N N . ARG B 1 251 ? -11.57 7.02 -1.654 1 96.44 251 ARG B N 1
ATOM 4805 C CA . ARG B 1 251 ? -12.023 7.344 -3.004 1 96.44 251 ARG B CA 1
ATOM 4806 C C . ARG B 1 251 ? -13.547 7.453 -3.059 1 96.44 251 ARG B C 1
ATOM 4808 O O . ARG B 1 251 ? -14.102 8.008 -4.012 1 96.44 251 ARG B O 1
ATOM 4815 N N . ASP B 1 252 ? -14.188 6.961 -1.993 1 95.56 252 ASP B N 1
ATOM 4816 C CA . ASP B 1 252 ? -15.648 6.996 -1.942 1 95.56 252 ASP B CA 1
ATOM 4817 C C . ASP B 1 252 ? -16.141 8.352 -1.436 1 95.56 252 ASP B C 1
ATOM 4819 O O . ASP B 1 252 ? -17.344 8.586 -1.358 1 95.56 252 ASP B O 1
ATOM 4823 N N . ASN B 1 253 ? -15.219 9.266 -1.191 1 97 253 ASN B N 1
ATOM 4824 C CA . ASN B 1 253 ? -15.562 10.57 -0.635 1 97 253 ASN B CA 1
ATOM 4825 C C . ASN B 1 253 ? -15.109 11.703 -1.551 1 97 253 ASN B C 1
ATOM 4827 O O . ASN B 1 253 ? -14.164 11.539 -2.33 1 97 253 ASN B O 1
ATOM 4831 N N . THR B 1 254 ? -15.812 12.805 -1.478 1 96.44 254 THR B N 1
ATOM 4832 C CA . THR B 1 254 ? -15.398 14.031 -2.143 1 96.44 254 THR B CA 1
ATOM 4833 C C . THR B 1 254 ? -14.68 14.961 -1.166 1 96.44 254 THR B C 1
ATOM 4835 O O . THR B 1 254 ? -14.812 14.812 0.051 1 96.44 254 THR B O 1
ATOM 4838 N N . PRO B 1 255 ? -13.977 15.906 -1.729 1 96.81 255 PRO B N 1
ATOM 4839 C CA . PRO B 1 255 ? -13.375 16.891 -0.834 1 96.81 255 PRO B CA 1
ATOM 4840 C C . PRO B 1 255 ? -14.414 17.625 0.026 1 96.81 255 PRO B C 1
ATOM 4842 O O . PRO B 1 255 ? -14.141 17.938 1.187 1 96.81 255 PRO B O 1
ATOM 4845 N N . HIS B 1 256 ? -15.562 17.875 -0.451 1 95.69 256 HIS B N 1
ATOM 4846 C CA . HIS B 1 256 ? -16.625 18.547 0.298 1 95.69 256 HIS B CA 1
ATOM 4847 C C . HIS B 1 256 ? -17.062 17.719 1.488 1 95.69 256 HIS B C 1
ATOM 4849 O O . HIS B 1 256 ? -17.266 18.234 2.588 1 95.69 256 HIS B O 1
ATOM 4855 N N . GLU B 1 257 ? -17.188 16.438 1.263 1 96.94 257 GLU B N 1
ATOM 4856 C CA . GLU B 1 257 ? -17.562 15.523 2.344 1 96.94 257 GLU B CA 1
ATOM 4857 C C . GLU B 1 257 ? -16.484 15.469 3.416 1 96.94 257 GLU B C 1
ATOM 4859 O O . GLU B 1 257 ? -16.781 15.297 4.602 1 96.94 257 GLU B O 1
ATOM 4864 N N . ALA B 1 258 ? -15.25 15.656 3.027 1 97 258 ALA B N 1
ATOM 4865 C CA . ALA B 1 258 ? -14.117 15.562 3.939 1 97 258 ALA B CA 1
ATOM 4866 C C . ALA B 1 258 ? -13.867 16.891 4.645 1 97 258 ALA B C 1
ATOM 4868 O O . ALA B 1 258 ? -12.906 17.031 5.398 1 97 258 ALA B O 1
ATOM 4869 N N . GLY B 1 259 ? -14.695 17.891 4.379 1 94.38 259 GLY B N 1
ATOM 4870 C CA . GLY B 1 259 ? -14.5 19.203 4.984 1 94.38 259 GLY B CA 1
ATOM 4871 C C . GLY B 1 259 ? -13.414 20.016 4.316 1 94.38 259 GLY B C 1
ATOM 4872 O O . GLY B 1 259 ? -12.875 20.953 4.906 1 94.38 259 GLY B O 1
ATOM 4873 N N . LEU B 1 260 ? -13.055 19.656 3.105 1 96 260 LEU B N 1
ATOM 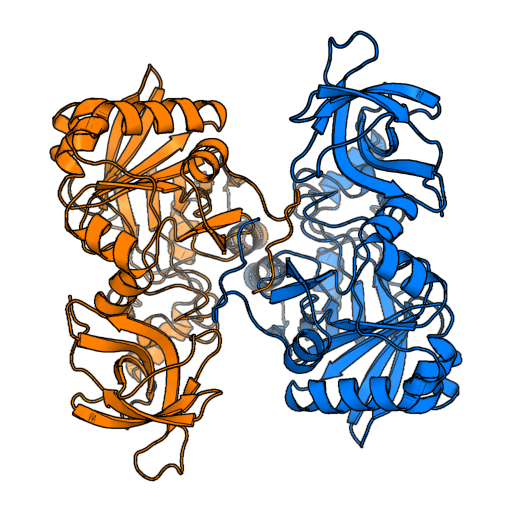4874 C CA . LEU B 1 260 ? -11.969 20.312 2.391 1 96 260 LEU B CA 1
ATOM 4875 C C . LEU B 1 260 ? -12.508 21.188 1.268 1 96 260 LEU B C 1
ATOM 4877 O O . LEU B 1 260 ? -11.781 21.516 0.324 1 96 260 LEU B O 1
ATOM 4881 N N . GLY B 1 261 ? -13.766 21.562 1.34 1 92.94 261 GLY B N 1
ATOM 4882 C CA . GLY B 1 261 ? -14.422 22.359 0.314 1 92.94 261 GLY B CA 1
ATOM 4883 C C . GLY B 1 261 ? -13.734 23.688 0.06 1 92.94 261 GLY B C 1
ATOM 4884 O O . GLY B 1 261 ? -13.766 24.188 -1.062 1 92.94 261 GLY B O 1
ATOM 4885 N N . ARG B 1 262 ? -13.133 24.219 1.071 1 92.19 262 ARG B N 1
ATOM 4886 C CA . ARG B 1 262 ? -12.477 25.516 0.947 1 92.19 262 ARG B CA 1
ATOM 4887 C C . ARG B 1 262 ? -11.336 25.469 -0.065 1 92.19 262 ARG B C 1
ATOM 4889 O O . ARG B 1 262 ? -10.914 26.5 -0.589 1 92.19 262 ARG B O 1
ATOM 4896 N N . PHE B 1 263 ? -10.859 24.234 -0.336 1 94.31 263 PHE B N 1
ATOM 4897 C CA . PHE B 1 263 ? -9.766 24.094 -1.289 1 94.31 263 PHE B CA 1
ATOM 4898 C C . PHE B 1 263 ? -10.305 23.812 -2.688 1 94.31 263 PHE B C 1
ATOM 4900 O O . PHE B 1 263 ? -9.531 23.672 -3.639 1 94.31 263 PHE B O 1
ATOM 4907 N N . CYS B 1 264 ? -11.609 23.734 -2.811 1 91.88 264 CYS B N 1
ATOM 4908 C CA . CYS B 1 264 ? -12.227 23.453 -4.102 1 91.88 264 CYS B CA 1
ATOM 4909 C C . CYS B 1 264 ? -12.734 24.734 -4.746 1 91.88 264 CYS B C 1
ATOM 4911 O O . CYS B 1 264 ? -13.664 25.375 -4.234 1 91.88 264 CYS B O 1
ATOM 4913 N N . SER B 1 265 ? -12.125 25.156 -5.758 1 91.44 265 SER B N 1
ATOM 4914 C CA . SER B 1 265 ? -12.562 26.312 -6.539 1 91.44 265 SER B CA 1
ATOM 4915 C C . SER B 1 265 ? -13.008 25.891 -7.938 1 91.44 265 SER B C 1
ATOM 4917 O O . SER B 1 265 ? -12.297 26.125 -8.914 1 91.44 265 SER B O 1
ATOM 4919 N N . THR B 1 266 ? -14.164 25.453 -8.039 1 82.56 266 THR B N 1
ATOM 4920 C CA . THR B 1 266 ? -14.641 24.875 -9.289 1 82.56 266 THR B CA 1
ATOM 4921 C C . THR B 1 266 ? -14.742 25.953 -10.375 1 82.56 266 THR B C 1
ATOM 4923 O O . THR B 1 266 ? -14.688 25.625 -11.57 1 82.56 266 THR B O 1
ATOM 4926 N N . GLN B 1 267 ? -14.789 27.125 -10.008 1 83.25 267 GLN B N 1
ATOM 4927 C CA . GLN B 1 267 ? -14.906 28.203 -10.992 1 83.25 267 GLN B CA 1
ATOM 4928 C C . GLN B 1 267 ? -13.547 28.547 -11.586 1 83.25 267 GLN B C 1
ATOM 4930 O O . GLN B 1 267 ? -13.445 28.844 -12.781 1 83.25 267 GLN B O 1
ATOM 4935 N N . THR B 1 268 ? -12.594 28.359 -10.742 1 84.25 268 THR B N 1
ATOM 4936 C CA . THR B 1 268 ? -11.297 28.859 -11.188 1 84.25 268 THR B CA 1
ATOM 4937 C C . THR B 1 268 ? -10.336 27.703 -11.445 1 84.25 268 THR B C 1
ATOM 4939 O O . THR B 1 268 ? -9.312 27.875 -12.125 1 84.25 268 THR B O 1
ATOM 4942 N N . ALA B 1 269 ? -10.578 26.625 -10.961 1 85.06 269 ALA B N 1
ATOM 4943 C CA . ALA B 1 269 ? -9.734 25.469 -11.219 1 85.06 269 ALA B CA 1
ATOM 4944 C C . ALA B 1 269 ? -10.055 24.844 -12.57 1 85.06 269 ALA B C 1
ATOM 4946 O O . ALA B 1 269 ? -10.367 23.656 -12.656 1 85.06 269 ALA B O 1
ATOM 4947 N N . ILE B 1 270 ? -9.781 25.672 -13.547 1 87.56 270 ILE B N 1
ATOM 4948 C CA . ILE B 1 270 ? -10.07 25.266 -14.914 1 87.56 270 ILE B CA 1
ATOM 4949 C C . ILE B 1 270 ? -9.102 24.156 -15.336 1 87.56 270 ILE B C 1
ATOM 4951 O O . ILE B 1 270 ? -7.895 24.266 -15.117 1 87.56 270 ILE B O 1
ATOM 4955 N N . GLY B 1 271 ? -9.664 22.984 -15.766 1 92.06 271 GLY B N 1
ATOM 4956 C CA . GLY B 1 271 ? -8.82 21.891 -16.234 1 92.06 271 GLY B CA 1
ATOM 4957 C C . GLY B 1 271 ? -8.859 20.688 -15.312 1 92.06 271 GLY B C 1
ATOM 4958 O O . GLY B 1 271 ? -8.469 19.578 -15.711 1 92.06 271 GLY B O 1
ATOM 4959 N N . CYS B 1 272 ? -9.203 20.938 -14.062 1 96.38 272 CYS B N 1
ATOM 4960 C CA . CYS B 1 272 ? -9.281 19.812 -13.133 1 96.38 272 CYS B CA 1
ATOM 4961 C C . CYS B 1 272 ? -10.125 18.688 -13.711 1 96.38 272 CYS B C 1
ATOM 4963 O O . CYS B 1 272 ? -11.25 18.922 -14.156 1 96.38 272 CYS B O 1
ATOM 4965 N N . VAL B 1 273 ? -9.609 17.516 -13.609 1 96.69 273 VAL B N 1
ATOM 4966 C CA . VAL B 1 273 ? -10.25 16.328 -14.172 1 96.69 273 VAL B CA 1
ATOM 4967 C C . VAL B 1 273 ? -11.625 16.125 -13.523 1 96.69 273 VAL B C 1
ATOM 4969 O O . VAL B 1 273 ? -12.578 15.727 -14.195 1 96.69 273 VAL B O 1
ATOM 4972 N N . GLY B 1 274 ? -11.742 16.406 -12.258 1 95.5 274 GLY B N 1
ATOM 4973 C CA . GLY B 1 274 ? -12.977 16.172 -11.531 1 95.5 274 GLY B CA 1
ATOM 4974 C C . GLY B 1 274 ? -13.844 17.406 -11.391 1 95.5 274 GLY B C 1
ATOM 4975 O O . GLY B 1 274 ? -14.789 17.422 -10.594 1 95.5 274 GLY B O 1
ATOM 4976 N N . ARG B 1 275 ? -13.656 18.422 -12.141 1 93.88 275 ARG B N 1
ATOM 4977 C CA . ARG B 1 275 ? -14.297 19.719 -11.953 1 93.88 275 ARG B CA 1
ATOM 4978 C C . ARG B 1 275 ? -15.805 19.609 -12.141 1 93.88 275 ARG B C 1
ATOM 4980 O O . ARG B 1 275 ? -16.578 20.062 -11.289 1 93.88 275 ARG B O 1
ATOM 4987 N N . ASP B 1 276 ? -16.25 19.016 -13.219 1 91.19 276 ASP B N 1
ATOM 4988 C CA . ASP B 1 276 ? -17.672 18.938 -13.539 1 91.19 276 ASP B CA 1
ATOM 4989 C C . ASP B 1 276 ? -18.438 18.172 -12.469 1 91.19 276 ASP B C 1
ATOM 4991 O O . ASP B 1 276 ? -19.531 18.562 -12.07 1 91.19 276 ASP B O 1
ATOM 4995 N N . ALA B 1 277 ? -17.844 17.109 -12.055 1 91.19 277 ALA B N 1
ATOM 4996 C CA . ALA B 1 277 ? -18.484 16.312 -11.016 1 91.19 277 ALA B CA 1
ATOM 4997 C C . ALA B 1 277 ? -18.609 17.094 -9.711 1 91.19 277 ALA B C 1
ATOM 4999 O O . ALA B 1 277 ? -19.625 17 -9.023 1 91.19 277 ALA B O 1
ATOM 5000 N N . LEU B 1 278 ? -17.625 17.844 -9.414 1 92.88 278 LEU B N 1
ATOM 5001 C CA . LEU B 1 278 ? -17.594 18.578 -8.148 1 92.88 278 LEU B CA 1
ATOM 5002 C C . LEU B 1 278 ? -18.516 19.797 -8.219 1 92.88 278 LEU B C 1
ATOM 5004 O O . LEU B 1 278 ? -18.984 20.266 -7.184 1 92.88 278 LEU B O 1
ATOM 5008 N N . LEU B 1 279 ? -18.703 20.297 -9.406 1 88.31 279 LEU B N 1
ATOM 5009 C CA . LEU B 1 279 ? -19.641 21.406 -9.57 1 88.31 279 LEU B CA 1
ATOM 5010 C C . LEU B 1 279 ? -21.047 20.984 -9.164 1 88.31 279 LEU B C 1
ATOM 5012 O O . LEU B 1 279 ? -21.75 21.75 -8.5 1 88.31 279 LEU B O 1
ATOM 5016 N N . ARG B 1 280 ? -21.406 19.844 -9.453 1 83.31 280 ARG B N 1
ATOM 5017 C CA . ARG B 1 280 ? -22.703 19.328 -9.055 1 83.31 280 ARG B CA 1
ATOM 5018 C C . ARG B 1 280 ? -22.812 19.203 -7.539 1 83.31 280 ARG B C 1
ATOM 5020 O O . ARG B 1 280 ? -23.828 19.578 -6.949 1 83.31 280 ARG B O 1
ATOM 5027 N N . VAL B 1 281 ? -21.828 18.719 -6.941 1 81.06 281 VAL B N 1
ATOM 5028 C CA . VAL B 1 281 ? -21.781 18.531 -5.496 1 81.06 281 VAL B CA 1
ATOM 5029 C C . VAL B 1 281 ? -21.797 19.891 -4.797 1 81.06 281 VAL B C 1
ATOM 5031 O O . VAL B 1 281 ? -22.438 20.047 -3.756 1 81.06 281 VAL B O 1
ATOM 5034 N N . SER B 1 282 ? -21.156 20.781 -5.422 1 80.38 282 SER B N 1
ATOM 5035 C CA . SER B 1 282 ? -21.078 22.109 -4.809 1 80.38 282 SER B CA 1
ATOM 5036 C C . SER B 1 282 ? -22.422 22.812 -4.797 1 80.38 282 SER B C 1
ATOM 5038 O O . SER B 1 282 ? -22.734 23.562 -3.877 1 80.38 282 SER B O 1
ATOM 5040 N N . LYS B 1 283 ? -23.234 22.578 -5.68 1 81.69 283 LYS B N 1
ATOM 5041 C CA . LYS B 1 283 ? -24.547 23.203 -5.77 1 81.69 283 LYS B CA 1
ATOM 5042 C C . LYS B 1 283 ? -25.531 22.562 -4.785 1 81.69 283 LYS B C 1
ATOM 5044 O O . LYS B 1 283 ? -26.297 23.266 -4.129 1 81.69 283 LYS B O 1
ATOM 5049 N N . GLU B 1 284 ? -25.375 21.328 -4.586 1 84.94 284 GLU B N 1
ATOM 5050 C CA . GLU B 1 284 ? -26.297 20.594 -3.727 1 84.94 284 GLU B CA 1
ATOM 5051 C C . GLU B 1 284 ? -25.75 20.484 -2.305 1 84.94 284 GLU B C 1
ATOM 5053 O O . GLU B 1 284 ? -26.516 20.359 -1.349 1 84.94 284 GLU B O 1
ATOM 5058 N N . GLY B 1 285 ? -24.5 20.672 -2.178 1 86.25 285 GLY B N 1
ATOM 5059 C CA . GLY B 1 285 ? -23.828 20.438 -0.908 1 86.25 285 GLY B CA 1
ATOM 5060 C C . GLY B 1 285 ? -23.688 18.953 -0.584 1 86.25 285 GLY B C 1
ATOM 5061 O O . GLY B 1 285 ? -24.375 18.125 -1.155 1 86.25 285 GLY B O 1
ATOM 5062 N N . PRO B 1 286 ? -22.781 18.688 0.342 1 91.12 286 PRO B N 1
ATOM 5063 C CA . PRO B 1 286 ? -22.594 17.281 0.69 1 91.12 286 PRO B CA 1
ATOM 5064 C C . PRO B 1 286 ? -23.75 16.719 1.524 1 91.12 286 PRO B C 1
ATOM 5066 O O . PRO B 1 286 ? -24.359 17.453 2.301 1 91.12 286 PRO B O 1
ATOM 5069 N N . VAL B 1 287 ? -24.016 15.438 1.391 1 94.06 287 VAL B N 1
ATOM 5070 C CA . VAL B 1 287 ? -25.094 14.789 2.133 1 94.06 287 VAL B CA 1
ATOM 5071 C C . VAL B 1 287 ? -24.531 14.109 3.377 1 94.06 287 VAL B C 1
ATOM 5073 O O . VAL B 1 287 ? -25.281 13.555 4.188 1 94.06 287 VAL B O 1
ATOM 5076 N N . LYS B 1 288 ? -23.312 14.078 3.529 1 97.44 288 LYS B N 1
ATOM 5077 C CA . LYS B 1 288 ? -22.562 13.656 4.711 1 97.44 288 LYS B CA 1
ATOM 5078 C C . LYS B 1 288 ? -21.266 14.438 4.84 1 97.44 288 LYS B C 1
ATOM 5080 O O . LYS B 1 288 ? -20.75 14.984 3.857 1 97.44 288 LYS B O 1
ATOM 5085 N N . GLN B 1 289 ? -20.719 14.469 6.012 1 97.5 289 GLN B N 1
ATOM 5086 C CA . GLN B 1 289 ? -19.5 15.25 6.203 1 97.5 289 GLN B CA 1
ATOM 5087 C C . GLN B 1 289 ? -18.75 14.789 7.445 1 97.5 289 GLN B C 1
ATOM 5089 O O . GLN B 1 289 ? -19.344 14.266 8.383 1 97.5 289 GLN B O 1
ATOM 5094 N N . ILE B 1 290 ? -17.5 15.016 7.449 1 98.5 290 ILE B N 1
ATOM 5095 C CA . ILE B 1 290 ? -16.641 14.758 8.594 1 98.5 290 ILE B CA 1
ATOM 5096 C C . ILE B 1 290 ? -17.094 15.586 9.789 1 98.5 290 ILE B C 1
ATOM 5098 O O . ILE B 1 290 ? -17.391 16.781 9.648 1 98.5 290 ILE B O 1
ATOM 5102 N N . ARG B 1 291 ? -17.188 14.938 10.922 1 98.62 291 ARG B N 1
ATOM 5103 C CA . ARG B 1 291 ? -17.484 15.578 12.203 1 98.62 291 ARG B CA 1
ATOM 5104 C C . ARG B 1 291 ? -16.609 14.992 13.32 1 98.62 291 ARG B C 1
ATOM 5106 O O . ARG B 1 291 ? -16.234 13.82 13.258 1 98.62 291 ARG B O 1
ATOM 5113 N N . GLY B 1 292 ? -16.266 15.82 14.273 1 98.81 292 GLY B N 1
ATOM 5114 C CA . GLY B 1 292 ? -15.797 15.297 15.547 1 98.81 292 GLY B CA 1
ATOM 5115 C C . GLY B 1 292 ? -16.891 14.68 16.391 1 98.81 292 GLY B C 1
ATOM 5116 O O . GLY B 1 292 ? -18.031 15.156 16.375 1 98.81 292 GLY B O 1
ATOM 5117 N N . LEU B 1 293 ? -16.578 13.648 17.062 1 98.88 293 LEU B N 1
ATOM 5118 C CA . LEU B 1 293 ? -17.516 13.031 18 1 98.88 293 LEU B CA 1
ATOM 5119 C C . LEU B 1 293 ? -16.844 12.75 19.344 1 98.88 293 LEU B C 1
ATOM 5121 O O . LEU B 1 293 ? -15.688 12.344 19.391 1 98.88 293 LEU B O 1
ATOM 5125 N N . ARG B 1 294 ? -17.531 12.992 20.359 1 98.88 294 ARG B N 1
ATOM 5126 C CA . ARG B 1 294 ? -17.188 12.484 21.688 1 98.88 294 ARG B CA 1
ATOM 5127 C C . ARG B 1 294 ? -17.906 11.18 21.984 1 98.88 294 ARG B C 1
ATOM 5129 O O . ARG B 1 294 ? -19.141 11.117 21.906 1 98.88 294 ARG B O 1
ATOM 5136 N N . ILE B 1 295 ? -17.219 10.141 22.312 1 98.88 295 ILE B N 1
ATOM 5137 C CA . ILE B 1 295 ? -17.828 8.844 22.562 1 98.88 295 ILE B CA 1
ATOM 5138 C C . ILE B 1 295 ? -17.641 8.461 24.031 1 98.88 295 ILE B C 1
ATOM 5140 O O . ILE B 1 295 ? -16.562 8.609 24.594 1 98.88 295 ILE B O 1
ATOM 5144 N N . GLU B 1 296 ? -18.641 8 24.656 1 98.38 296 GLU B N 1
ATOM 5145 C CA . GLU B 1 296 ? -18.594 7.613 26.062 1 98.38 296 GLU B CA 1
ATOM 5146 C C . GLU B 1 296 ? -18.094 6.18 26.219 1 98.38 296 GLU B C 1
ATOM 5148 O O . GLU B 1 296 ? -18.188 5.375 25.297 1 98.38 296 GLU B O 1
ATOM 5153 N N . GLY B 1 297 ? -17.484 5.941 27.422 1 98.12 297 GLY B N 1
ATOM 5154 C CA . GLY B 1 297 ? -17.156 4.574 27.797 1 98.12 297 GLY B CA 1
ATOM 5155 C C . GLY B 1 297 ? -15.734 4.188 27.453 1 98.12 297 GLY B C 1
ATOM 5156 O O . GLY B 1 297 ? -14.914 5.047 27.109 1 98.12 297 GLY B O 1
ATOM 5157 N N . THR B 1 298 ? -15.414 2.9 27.688 1 97.94 298 THR B N 1
ATOM 5158 C CA . THR B 1 298 ? -14.125 2.314 27.328 1 97.94 298 THR B CA 1
ATOM 5159 C C . THR B 1 298 ? -14.195 1.662 25.953 1 97.94 298 THR B C 1
ATOM 5161 O O . THR B 1 298 ? -14.859 0.64 25.781 1 97.94 298 THR B O 1
ATOM 5164 N N . LEU B 1 299 ? -13.469 2.201 25 1 98.12 299 LEU B N 1
ATOM 5165 C CA . LEU B 1 299 ? -13.57 1.774 23.609 1 98.12 299 LEU B CA 1
ATOM 5166 C C . LEU B 1 299 ? -12.516 0.722 23.281 1 98.12 299 LEU B C 1
ATOM 5168 O O . LEU B 1 299 ? -11.422 0.741 23.844 1 98.12 299 LEU B O 1
ATOM 5172 N N . PRO B 1 300 ? -12.828 -0.194 22.406 1 96.62 300 PRO B N 1
ATOM 5173 C CA . PRO B 1 300 ? -11.781 -1.013 21.781 1 96.62 300 PRO B CA 1
ATOM 5174 C C . PRO B 1 300 ? -10.93 -0.228 20.797 1 96.62 300 PRO B C 1
ATOM 5176 O O . PRO B 1 300 ? -11.25 0.916 20.469 1 96.62 300 PRO B O 1
ATOM 5179 N N . PRO B 1 301 ? -9.805 -0.782 20.359 1 94.75 301 PRO B N 1
ATOM 5180 C CA . PRO B 1 301 ? -9.055 -0.14 19.281 1 94.75 301 PRO B CA 1
ATOM 5181 C C . PRO B 1 301 ? -9.883 0.043 18.016 1 94.75 301 PRO B C 1
ATOM 5183 O O . PRO B 1 301 ? -10.672 -0.833 17.656 1 94.75 301 PRO B O 1
ATOM 5186 N N . CYS B 1 302 ? -9.773 1.137 17.406 1 97.75 302 CYS B N 1
ATOM 5187 C CA . CYS B 1 302 ? -10.531 1.431 16.188 1 97.75 302 CYS B CA 1
ATOM 5188 C C . CYS B 1 302 ? -9.781 0.946 14.953 1 97.75 302 CYS B C 1
ATOM 5190 O O . CYS B 1 302 ? -9.133 1.734 14.266 1 97.75 302 CYS B O 1
ATOM 5192 N N . ASP B 1 303 ? -9.914 -0.295 14.625 1 95.94 303 ASP B N 1
ATOM 5193 C CA . ASP B 1 303 ? -9.211 -0.9 13.492 1 95.94 303 ASP B CA 1
ATOM 5194 C C . ASP B 1 303 ? -10.148 -1.1 12.305 1 95.94 303 ASP B C 1
ATOM 5196 O O . ASP B 1 303 ? -9.781 -1.745 11.32 1 95.94 303 ASP B O 1
ATOM 5200 N N . ARG B 1 304 ? -11.344 -0.633 12.422 1 96.94 304 ARG B N 1
ATOM 5201 C CA . ARG B 1 304 ? -12.375 -0.704 11.391 1 96.94 304 ARG B CA 1
ATOM 5202 C C . ARG B 1 304 ? -13.375 0.438 11.547 1 96.94 304 ARG B C 1
ATOM 5204 O O . ARG B 1 304 ? -13.398 1.117 12.57 1 96.94 304 ARG B O 1
ATOM 5211 N N . ALA B 1 305 ? -14.148 0.632 10.5 1 97.81 305 ALA B N 1
ATOM 5212 C CA . ALA B 1 305 ? -15.211 1.63 10.609 1 97.81 305 ALA B CA 1
ATOM 5213 C C . ALA B 1 305 ? -16.312 1.165 11.562 1 97.81 305 ALA B C 1
ATOM 5215 O O . ALA B 1 305 ? -16.688 -0.007 11.555 1 97.81 305 ALA B O 1
ATOM 5216 N N . TRP B 1 306 ? -16.75 2.053 12.422 1 98.62 306 TRP B N 1
ATOM 5217 C CA . TRP B 1 306 ? -17.859 1.787 13.336 1 98.62 306 TRP B CA 1
ATOM 5218 C C . TRP B 1 306 ? -19.125 2.504 12.883 1 98.62 306 TRP B C 1
ATOM 5220 O O . TRP B 1 306 ? -19.141 3.73 12.773 1 98.62 306 TRP B O 1
ATOM 5230 N N . PRO B 1 307 ? -20.188 1.796 12.625 1 98.69 307 PRO B N 1
ATOM 5231 C CA . PRO B 1 307 ? -21.438 2.463 12.266 1 98.69 307 PRO B CA 1
ATOM 5232 C C . PRO B 1 307 ? -21.906 3.461 13.32 1 98.69 307 PRO B C 1
ATOM 5234 O O . PRO B 1 307 ? -21.797 3.197 14.516 1 98.69 307 PRO B O 1
ATOM 5237 N N . ILE B 1 308 ? -22.328 4.562 12.859 1 98.88 308 ILE B N 1
ATOM 5238 C CA . ILE B 1 308 ? -23.062 5.516 13.688 1 98.88 308 ILE B CA 1
ATOM 5239 C C . ILE B 1 308 ? -24.562 5.332 13.469 1 98.88 308 ILE B C 1
ATOM 5241 O O . ILE B 1 308 ? -25.047 5.398 12.336 1 98.88 308 ILE B O 1
ATOM 5245 N N . MET B 1 309 ? -25.266 5.129 14.523 1 98.69 309 MET B N 1
ATOM 5246 C CA . MET B 1 309 ? -26.719 4.953 14.469 1 98.69 309 MET B CA 1
ATOM 5247 C C . MET B 1 309 ? -27.438 6.172 15.039 1 98.69 309 MET B C 1
ATOM 5249 O O . MET B 1 309 ? -26.891 6.879 15.891 1 98.69 309 MET B O 1
ATOM 5253 N N . ASP B 1 310 ? -28.656 6.387 14.508 1 96.81 310 ASP B N 1
ATOM 5254 C CA . ASP B 1 310 ? -29.469 7.438 15.117 1 96.81 310 ASP B CA 1
ATOM 5255 C C . ASP B 1 310 ? -29.859 7.07 16.547 1 96.81 310 ASP B C 1
ATOM 5257 O O . ASP B 1 310 ? -29.609 5.957 17 1 96.81 310 ASP B O 1
ATOM 5261 N N . ALA B 1 311 ? -30.406 8 17.203 1 89.88 311 ALA B N 1
ATOM 5262 C CA . ALA B 1 311 ? -30.703 7.824 18.625 1 89.88 311 ALA B CA 1
ATOM 5263 C C . ALA B 1 311 ? -31.672 6.664 18.844 1 89.88 311 ALA B C 1
ATOM 5265 O O . ALA B 1 311 ? -31.656 6.031 19.906 1 89.88 311 ALA B O 1
ATOM 5266 N N . GLU B 1 312 ? -32.469 6.352 17.875 1 90.94 312 GLU B N 1
ATOM 5267 C CA . GLU B 1 312 ? -33.438 5.266 17.969 1 90.94 312 GLU B CA 1
ATOM 5268 C C . GLU B 1 312 ? -32.781 3.922 17.625 1 90.94 312 GLU B C 1
ATOM 5270 O O . GLU B 1 312 ? -33.375 2.867 17.875 1 90.94 312 GLU B O 1
ATOM 5275 N N . GLY B 1 313 ? -31.547 3.977 17.172 1 90 313 GLY B N 1
ATOM 5276 C CA . GLY B 1 313 ? -30.844 2.76 16.797 1 90 313 GLY B CA 1
ATOM 5277 C C . GLY B 1 313 ? -31.406 2.096 15.555 1 90 313 GLY B C 1
ATOM 5278 O O . GLY B 1 313 ? -31.219 0.898 15.344 1 90 313 GLY B O 1
ATOM 5279 N N . GLN B 1 314 ? -32.125 2.83 14.703 1 91.75 314 GLN B N 1
ATOM 5280 C CA . GLN B 1 314 ? -32.875 2.236 13.594 1 91.75 314 GLN B CA 1
ATOM 5281 C C . GLN B 1 314 ? -32.125 2.42 12.273 1 91.75 314 GLN B C 1
ATOM 5283 O O . GLN B 1 314 ? -32.156 1.54 11.406 1 91.75 314 GLN B O 1
ATOM 5288 N N . HIS B 1 315 ? -31.516 3.537 12.164 1 96.81 315 HIS B N 1
ATOM 5289 C CA . HIS B 1 315 ? -30.875 3.85 10.891 1 96.81 315 HIS B CA 1
ATOM 5290 C C . HIS B 1 315 ? -29.406 4.164 11.07 1 96.81 315 HIS B C 1
ATOM 5292 O O . HIS B 1 315 ? -29.016 4.883 11.992 1 96.81 315 HIS B O 1
ATOM 5298 N N . GLN B 1 316 ? -28.609 3.582 10.188 1 98.38 316 GLN B N 1
ATOM 5299 C CA . GLN B 1 316 ? -27.219 3.998 10.141 1 98.38 316 GLN B CA 1
ATOM 5300 C C . GLN B 1 316 ? -27.078 5.371 9.492 1 98.38 316 GLN B C 1
ATOM 5302 O O . GLN B 1 316 ? -27.547 5.586 8.367 1 98.38 316 GLN B O 1
ATOM 5307 N N . ILE B 1 317 ? -26.406 6.297 10.133 1 98.62 317 ILE B N 1
ATOM 5308 C CA . ILE B 1 317 ? -26.328 7.68 9.672 1 98.62 317 ILE B CA 1
ATOM 5309 C C . ILE B 1 317 ? -24.875 8.078 9.469 1 98.62 317 ILE B C 1
ATOM 5311 O O . ILE B 1 317 ? -24.562 9.266 9.352 1 98.62 317 ILE B O 1
ATOM 5315 N N . GLY B 1 318 ? -23.953 7.133 9.539 1 98.44 318 GLY B N 1
ATOM 5316 C CA . GLY B 1 318 ? -22.547 7.441 9.328 1 98.44 318 GLY B CA 1
ATOM 5317 C C . GLY B 1 318 ? -21.625 6.359 9.836 1 98.44 318 GLY B C 1
ATOM 5318 O O . GLY B 1 318 ? -22.031 5.211 10.008 1 98.44 318 GLY B O 1
ATOM 5319 N N . ALA B 1 319 ? -20.359 6.742 10.016 1 98.75 319 ALA B N 1
ATOM 5320 C CA . ALA B 1 319 ? -19.359 5.828 10.562 1 98.75 319 ALA B CA 1
ATOM 5321 C C . ALA B 1 319 ? -18.219 6.594 11.234 1 98.75 319 ALA B C 1
ATOM 5323 O O . ALA B 1 319 ? -17.797 7.652 10.75 1 98.75 319 ALA B O 1
ATOM 5324 N N . VAL B 1 320 ? -17.781 6.047 12.367 1 98.88 320 VAL B N 1
ATOM 5325 C CA . VAL B 1 320 ? -16.531 6.48 12.992 1 98.88 320 VAL B CA 1
ATOM 5326 C C . VAL B 1 320 ? -15.352 5.715 12.391 1 98.88 320 VAL B C 1
ATOM 5328 O O . VAL B 1 320 ? -15.406 4.488 12.258 1 98.88 320 VAL B O 1
ATOM 5331 N N . THR B 1 321 ? -14.328 6.504 12.07 1 98.5 321 THR B N 1
ATOM 5332 C CA . THR B 1 321 ? -13.219 5.855 11.383 1 98.5 321 THR B CA 1
ATOM 5333 C C . THR B 1 321 ? -11.922 6.023 12.164 1 98.5 321 THR B C 1
ATOM 5335 O O . THR B 1 321 ? -10.922 5.348 11.883 1 98.5 321 THR B O 1
ATOM 5338 N N . SER B 1 322 ? -11.828 6.898 13.078 1 98.75 322 SER B N 1
ATOM 5339 C CA . SER B 1 322 ? -10.719 7.109 13.992 1 98.75 322 SER B CA 1
ATOM 5340 C C . SER B 1 322 ? -11.211 7.457 15.398 1 98.75 322 SER B C 1
ATOM 5342 O O . SER B 1 322 ? -12.156 8.227 15.555 1 98.75 322 SER B O 1
ATOM 5344 N N . ALA B 1 323 ? -10.578 6.875 16.406 1 98.81 323 ALA B N 1
ATOM 5345 C CA . ALA B 1 323 ? -10.953 7.152 17.781 1 98.81 323 ALA B CA 1
ATOM 5346 C C . ALA B 1 323 ? -9.805 6.844 18.734 1 98.81 323 ALA B C 1
ATOM 5348 O O . ALA B 1 323 ? -9.008 5.938 18.484 1 98.81 323 ALA B O 1
ATOM 5349 N N . ALA B 1 324 ? -9.75 7.574 19.781 1 98.5 324 ALA B N 1
ATOM 5350 C CA . ALA B 1 324 ? -8.75 7.359 20.812 1 98.5 324 ALA B CA 1
ATOM 5351 C C . ALA B 1 324 ? -9.156 8.047 22.125 1 98.5 324 ALA B C 1
ATOM 5353 O O . ALA B 1 324 ? -9.898 9.031 22.109 1 98.5 324 ALA B O 1
ATOM 5354 N N . TRP B 1 325 ? -8.68 7.547 23.219 1 98.5 325 TRP B N 1
ATOM 5355 C CA . TRP B 1 325 ? -8.797 8.25 24.5 1 98.5 325 TRP B CA 1
ATOM 5356 C C . TRP B 1 325 ? -7.848 9.438 24.547 1 98.5 325 TRP B C 1
ATOM 5358 O O . TRP B 1 325 ? -6.648 9.297 24.312 1 98.5 325 TRP B O 1
ATOM 5368 N N . SER B 1 326 ? -8.383 10.578 24.859 1 98.56 326 SER B N 1
ATOM 5369 C CA . SER B 1 326 ? -7.586 11.797 25 1 98.56 326 SER B CA 1
ATOM 5370 C C . SER B 1 326 ? -7.348 12.133 26.469 1 98.56 326 SER B C 1
ATOM 5372 O O . SER B 1 326 ? -8.273 12.523 27.188 1 98.56 326 SER B O 1
ATOM 5374 N N . PRO B 1 327 ? -6.102 12.055 26.875 1 98.19 327 PRO B N 1
ATOM 5375 C CA . PRO B 1 327 ? -5.832 12.398 28.281 1 98.19 327 PRO B CA 1
ATOM 5376 C C . PRO B 1 327 ? -6.117 13.867 28.594 1 98.19 327 PRO B C 1
ATOM 5378 O O . PRO B 1 327 ? -6.672 14.18 29.656 1 98.19 327 PRO B O 1
ATOM 5381 N N . ASP B 1 328 ? -5.719 14.758 27.75 1 97.88 328 ASP B N 1
ATOM 5382 C CA . ASP B 1 328 ? -5.875 16.188 28 1 97.88 328 ASP B CA 1
ATOM 5383 C C . ASP B 1 328 ? -7.348 16.562 28.125 1 97.88 328 ASP B C 1
ATOM 5385 O O . ASP B 1 328 ? -7.703 17.438 28.922 1 97.88 328 ASP B O 1
ATOM 5389 N N . PHE B 1 329 ? -8.195 15.875 27.312 1 98.19 329 PHE B N 1
ATOM 5390 C CA . PHE B 1 329 ? -9.594 16.281 27.266 1 98.19 329 PHE B CA 1
ATOM 5391 C C . PHE B 1 329 ? -10.461 15.305 28.047 1 98.19 329 PHE B C 1
ATOM 5393 O O . PHE B 1 329 ? -11.68 15.5 28.156 1 98.19 329 PHE B O 1
ATOM 5400 N N . GLU B 1 330 ? -9.852 14.258 28.578 1 98.12 330 GLU B N 1
ATOM 5401 C CA . GLU B 1 330 ? -10.484 13.266 29.438 1 98.12 330 GLU B CA 1
ATOM 5402 C C . GLU B 1 330 ? -11.766 12.734 28.797 1 98.12 330 GLU B C 1
ATOM 5404 O O . GLU B 1 330 ? -12.82 12.711 29.453 1 98.12 330 GLU B O 1
ATOM 5409 N N . THR B 1 331 ? -11.719 12.359 27.562 1 98.25 331 THR B N 1
ATOM 5410 C CA . THR B 1 331 ? -12.812 11.773 26.797 1 98.25 331 THR B CA 1
ATOM 5411 C C . THR B 1 331 ? -12.281 11.031 25.578 1 98.25 331 THR B C 1
ATOM 5413 O O . THR B 1 331 ? -11.117 11.172 25.219 1 98.25 331 THR B O 1
ATOM 5416 N N . ASN B 1 332 ? -13.141 10.117 25.031 1 98.88 332 ASN B N 1
ATOM 5417 C CA . ASN B 1 332 ? -12.789 9.547 23.734 1 98.88 332 ASN B CA 1
ATOM 5418 C C . ASN B 1 332 ? -13.086 10.516 22.594 1 98.88 332 ASN B C 1
ATOM 5420 O O . ASN B 1 332 ? -14.227 10.945 22.406 1 98.88 332 ASN B O 1
ATOM 5424 N N . VAL B 1 333 ? -12.07 10.875 21.891 1 98.94 333 VAL B N 1
ATOM 5425 C CA . VAL B 1 333 ? -12.203 11.734 20.719 1 98.94 333 VAL B CA 1
ATOM 5426 C C . VAL B 1 333 ? -12.273 10.883 19.469 1 98.94 333 VAL B C 1
ATOM 5428 O O . VAL B 1 333 ? -11.641 9.828 19.375 1 98.94 333 VAL B O 1
ATOM 5431 N N . ALA B 1 334 ? -13.078 11.344 18.5 1 98.94 334 ALA B N 1
ATOM 5432 C CA . ALA B 1 334 ? -13.242 10.523 17.297 1 98.94 334 ALA B CA 1
ATOM 5433 C C . ALA B 1 334 ? -13.484 11.398 16.062 1 98.94 334 ALA B C 1
ATOM 5435 O O . ALA B 1 334 ? -13.945 12.539 16.188 1 98.94 334 ALA B O 1
ATOM 5436 N N . ILE B 1 335 ? -13.086 10.922 14.961 1 98.88 335 ILE B N 1
ATOM 5437 C CA . ILE B 1 335 ? -13.43 11.445 13.648 1 98.88 335 ILE B CA 1
ATOM 5438 C C . ILE B 1 335 ? -14.43 10.508 12.969 1 98.88 335 ILE B C 1
ATOM 5440 O O . ILE B 1 335 ? -14.211 9.297 12.914 1 98.88 335 ILE B O 1
ATOM 5444 N N . GLY B 1 336 ? -15.508 11.047 12.555 1 98.75 336 GLY B N 1
ATOM 5445 C CA . GLY B 1 336 ? -16.484 10.289 11.797 1 98.75 336 GLY B CA 1
ATOM 5446 C C . GLY B 1 336 ? -17.094 11.078 10.656 1 98.75 336 GLY B C 1
ATOM 5447 O O . GLY B 1 336 ? -16.906 12.289 10.555 1 98.75 336 GLY B O 1
ATOM 5448 N N . MET B 1 337 ? -17.688 10.43 9.758 1 98.56 337 MET B N 1
ATOM 5449 C CA . MET B 1 337 ? -18.5 11.039 8.719 1 98.56 337 MET B CA 1
ATOM 5450 C C . MET B 1 337 ? -19.984 10.82 8.984 1 98.56 337 MET B C 1
ATOM 5452 O O . MET B 1 337 ? -20.438 9.68 9.102 1 98.56 337 MET B O 1
ATOM 5456 N N . VAL B 1 338 ? -20.719 11.891 9.07 1 98.62 338 VAL B N 1
ATOM 5457 C CA . VAL B 1 338 ? -22.109 11.836 9.547 1 98.62 338 VAL B CA 1
ATOM 5458 C C . VAL B 1 338 ? -23.031 12.414 8.484 1 98.62 338 VAL B C 1
ATOM 5460 O O . VAL B 1 338 ? -22.719 13.422 7.852 1 98.62 338 VAL B O 1
ATOM 5463 N N . ARG B 1 339 ? -24.172 11.82 8.32 1 98.25 339 ARG B N 1
ATOM 5464 C CA . ARG B 1 339 ? -25.188 12.312 7.383 1 98.25 339 ARG B CA 1
ATOM 5465 C C . ARG B 1 339 ? -25.688 13.695 7.797 1 98.25 339 ARG B C 1
ATOM 5467 O O . ARG B 1 339 ? -25.797 13.992 8.992 1 98.25 339 ARG B O 1
ATOM 5474 N N . MET B 1 340 ? -26.094 14.406 6.789 1 96.56 340 MET B N 1
ATOM 5475 C CA . MET B 1 340 ? -26.5 15.797 6.973 1 96.56 340 MET B CA 1
ATOM 5476 C C . MET B 1 340 ? -27.688 15.891 7.938 1 96.56 340 MET B C 1
ATOM 5478 O O . MET B 1 340 ? -27.844 16.891 8.641 1 96.56 340 MET B O 1
ATOM 5482 N N . THR B 1 341 ? -28.422 14.906 8.055 1 97 341 THR B N 1
ATOM 5483 C CA . THR B 1 341 ? -29.609 14.898 8.898 1 97 341 THR B CA 1
ATOM 5484 C C . THR B 1 341 ? -29.219 14.852 10.375 1 97 341 THR B C 1
ATOM 5486 O O . THR B 1 341 ? -30.047 15.109 11.25 1 97 341 THR B O 1
ATOM 5489 N N . HIS B 1 342 ? -27.922 14.523 10.68 1 97.94 342 HIS B N 1
ATOM 5490 C CA . HIS B 1 342 ? -27.547 14.297 12.07 1 97.94 342 HIS B CA 1
ATOM 5491 C C . HIS B 1 342 ? -26.203 14.953 12.391 1 97.94 342 HIS B C 1
ATOM 5493 O O . HIS B 1 342 ? -25.594 14.648 13.414 1 97.94 342 HIS B O 1
ATOM 5499 N N . TRP B 1 343 ? -25.641 15.805 11.516 1 97.56 343 TRP B N 1
ATOM 5500 C CA . TRP B 1 343 ? -24.266 16.25 11.703 1 97.56 343 TRP B CA 1
ATOM 5501 C C . TRP B 1 343 ? -24.219 17.547 12.5 1 97.56 343 TRP B C 1
ATOM 5503 O O . TRP B 1 343 ? -23.141 18.141 12.68 1 97.56 343 TRP B O 1
ATOM 5513 N N . GLU B 1 344 ? -25.391 18.094 13 1 97.88 344 GLU B N 1
ATOM 5514 C CA . GLU B 1 344 ? -25.391 19.297 13.812 1 97.88 344 GLU B CA 1
ATOM 5515 C C . GLU B 1 344 ? -24.75 19.062 15.172 1 97.88 344 GLU B C 1
ATOM 5517 O O . GLU B 1 344 ? -24.922 17.984 15.766 1 97.88 344 GLU B O 1
ATOM 5522 N N . PRO B 1 345 ? -24.078 20.016 15.68 1 98.12 345 PRO B N 1
ATOM 5523 C CA . PRO B 1 345 ? -23.484 19.875 17.016 1 98.12 345 PRO B CA 1
ATOM 5524 C C . PRO B 1 345 ? -24.5 19.484 18.078 1 98.12 345 PRO B C 1
ATOM 5526 O O . PRO B 1 345 ? -25.656 19.922 18.031 1 98.12 345 PRO B O 1
ATOM 5529 N N . LYS B 1 346 ? -24.047 18.688 19.016 1 98 346 LYS B N 1
ATOM 5530 C CA . LYS B 1 346 ? -24.812 18.266 20.203 1 98 346 LYS B CA 1
ATOM 5531 C C . LYS B 1 346 ? -25.859 17.234 19.844 1 98 346 LYS B C 1
ATOM 5533 O O . LYS B 1 346 ? -26.688 16.875 20.672 1 98 346 LYS B O 1
ATOM 5538 N N . THR B 1 347 ? -25.828 16.734 18.641 1 98.06 347 THR B N 1
ATOM 5539 C CA . THR B 1 347 ? -26.703 15.625 18.266 1 98.06 347 THR B CA 1
ATOM 5540 C C . THR B 1 347 ? -26.25 14.328 18.938 1 98.06 347 THR B C 1
ATOM 5542 O O . THR B 1 347 ? -25.078 13.953 18.828 1 98.06 347 THR B O 1
ATOM 5545 N N . ASP B 1 348 ? -27.188 13.68 19.641 1 97.88 348 ASP B N 1
ATOM 5546 C CA . ASP B 1 348 ? -26.922 12.391 20.266 1 97.88 348 ASP B CA 1
ATOM 5547 C C . ASP B 1 348 ? -27 11.258 19.25 1 97.88 348 ASP B C 1
ATOM 5549 O O . ASP B 1 348 ? -27.969 11.188 18.469 1 97.88 348 ASP B O 1
ATOM 5553 N N . VAL B 1 349 ? -26.016 10.406 19.25 1 98.5 349 VAL B N 1
ATOM 5554 C CA . VAL B 1 349 ? -25.984 9.242 18.359 1 98.5 349 VAL B CA 1
ATOM 5555 C C . VAL B 1 349 ? -25.422 8.039 19.109 1 98.5 349 VAL B C 1
ATOM 5557 O O . VAL B 1 349 ? -25.031 8.156 20.281 1 98.5 349 VAL B O 1
ATOM 5560 N N . ASP B 1 350 ? -25.469 6.891 18.484 1 98.5 350 ASP B N 1
ATOM 5561 C CA . ASP B 1 350 ? -24.859 5.672 19 1 98.5 350 ASP B CA 1
ATOM 5562 C C . ASP B 1 350 ? -23.781 5.145 18.047 1 98.5 350 ASP B C 1
ATOM 5564 O O . ASP B 1 350 ? -23.969 5.148 16.828 1 98.5 350 ASP B O 1
ATOM 5568 N N . VAL B 1 351 ? -22.688 4.762 18.609 1 98.81 351 VAL B N 1
ATOM 5569 C CA . VAL B 1 351 ? -21.609 4.16 17.828 1 98.81 351 VAL B CA 1
ATOM 5570 C C . VAL B 1 351 ? -21.531 2.66 18.125 1 98.81 351 VAL B C 1
ATOM 5572 O O . VAL B 1 351 ? -21.438 2.25 19.281 1 98.81 351 VAL B O 1
ATOM 5575 N N . VAL B 1 352 ? -21.547 1.841 17.078 1 98.69 352 VAL B N 1
ATOM 5576 C CA . VAL B 1 352 ? -21.516 0.39 17.219 1 98.69 352 VAL B CA 1
ATOM 5577 C C . VAL B 1 352 ? -20.094 -0.11 16.984 1 98.69 352 VAL B C 1
ATOM 5579 O O . VAL B 1 352 ? -19.531 0.064 15.906 1 98.69 352 VAL B O 1
ATOM 5582 N N . THR B 1 353 ? -19.5 -0.738 18.016 1 98.19 353 THR B N 1
ATOM 5583 C CA . THR B 1 353 ? -18.156 -1.297 17.922 1 98.19 353 THR B CA 1
ATOM 5584 C C . THR B 1 353 ? -18.188 -2.818 18.031 1 98.19 353 THR B C 1
ATOM 5586 O O . THR B 1 353 ? -19.266 -3.408 18.188 1 98.19 353 THR B O 1
ATOM 5589 N N . GLN B 1 354 ? -17.016 -3.424 17.891 1 95.81 354 GLN B N 1
ATOM 5590 C CA . GLN B 1 354 ? -16.922 -4.875 18 1 95.81 354 GLN B CA 1
ATOM 5591 C C . GLN B 1 354 ? -17.141 -5.336 19.438 1 95.81 354 GLN B C 1
ATOM 5593 O O . GLN B 1 354 ? -17.344 -6.527 19.688 1 95.81 354 GLN B O 1
ATOM 5598 N N . THR B 1 355 ? -17.125 -4.344 20.438 1 97.5 355 THR B N 1
ATOM 5599 C CA . THR B 1 355 ? -17.281 -4.75 21.828 1 97.5 355 THR B CA 1
ATOM 5600 C C . THR B 1 355 ? -18.594 -4.219 22.406 1 97.5 355 THR B C 1
ATOM 5602 O O . THR B 1 355 ? -18.875 -4.406 23.594 1 97.5 355 THR B O 1
ATOM 5605 N N . GLY B 1 356 ? -19.406 -3.531 21.609 1 97.31 356 GLY B N 1
ATOM 5606 C CA . GLY B 1 356 ? -20.672 -3.023 22.125 1 97.31 356 GLY B CA 1
ATOM 5607 C C . GLY B 1 356 ? -21.094 -1.709 21.484 1 97.31 356 GLY B C 1
ATOM 5608 O O . GLY B 1 356 ? -20.453 -1.255 20.516 1 97.31 356 GLY B O 1
ATOM 5609 N N . VAL B 1 357 ? -22.219 -1.191 21.984 1 98.06 357 VAL B N 1
ATOM 5610 C CA . VAL B 1 357 ? -22.766 0.077 21.531 1 98.06 357 VAL B CA 1
ATOM 5611 C C . VAL B 1 357 ? -22.484 1.169 22.562 1 98.06 357 VAL B C 1
ATOM 5613 O O . VAL B 1 357 ? -22.734 0.979 23.75 1 98.06 357 VAL B O 1
ATOM 5616 N N . PHE B 1 358 ? -21.984 2.293 22.094 1 98.38 358 PHE B N 1
ATOM 5617 C CA . PHE B 1 358 ? -21.594 3.373 23 1 98.38 358 PHE B CA 1
ATOM 5618 C C . PHE B 1 358 ? -22.281 4.676 22.609 1 98.38 358 PHE B C 1
ATOM 5620 O O . PHE B 1 358 ? -22.312 5.043 21.438 1 98.38 358 PHE B O 1
ATOM 5627 N N . PRO B 1 359 ? -22.828 5.43 23.562 1 98.25 359 PRO B N 1
ATOM 5628 C CA . PRO B 1 359 ? -23.375 6.754 23.266 1 98.25 359 PRO B CA 1
ATOM 5629 C C . PRO B 1 359 ? -22.297 7.754 22.828 1 98.25 359 PRO B C 1
ATOM 5631 O O . PRO B 1 359 ? -21.172 7.723 23.344 1 98.25 359 PRO B O 1
ATOM 5634 N N . ALA B 1 360 ? -22.688 8.602 21.891 1 98.62 360 ALA B N 1
ATOM 5635 C CA . ALA B 1 360 ? -21.766 9.625 21.391 1 98.62 360 ALA B CA 1
ATOM 5636 C C . ALA B 1 360 ? -22.516 10.922 21.078 1 98.62 360 ALA B C 1
ATOM 5638 O O . ALA B 1 360 ? -23.75 10.93 20.984 1 98.62 360 ALA B O 1
ATOM 5639 N N . VAL B 1 361 ? -21.781 11.961 20.969 1 98.62 361 VAL B N 1
ATOM 5640 C CA . VAL B 1 361 ? -22.344 13.273 20.672 1 98.62 361 VAL B CA 1
ATOM 5641 C C . VAL B 1 361 ? -21.5 13.961 19.578 1 98.62 361 VAL B C 1
ATOM 5643 O O . VAL B 1 361 ? -20.281 13.992 19.656 1 98.62 361 VAL B O 1
ATOM 5646 N N . VAL B 1 362 ? -22.188 14.461 18.578 1 98.75 362 VAL B N 1
ATOM 5647 C CA . VAL B 1 362 ? -21.516 15.219 17.531 1 98.75 362 VAL B CA 1
ATOM 5648 C C . VAL B 1 362 ? -21 16.531 18.094 1 98.75 362 VAL B C 1
ATOM 5650 O O . VAL B 1 362 ? -21.688 17.203 18.859 1 98.75 362 VAL B O 1
ATOM 5653 N N . GLN B 1 363 ? -19.812 16.875 17.703 1 98.56 363 GLN B N 1
ATOM 5654 C CA . GLN B 1 363 ? -19.172 18.078 18.234 1 98.56 363 GLN B CA 1
ATOM 5655 C C . GLN B 1 363 ? -19.219 19.219 17.219 1 98.56 363 GLN B C 1
ATOM 5657 O O . GLN B 1 363 ? -19.297 18.984 16.016 1 98.56 363 GLN B O 1
ATOM 5662 N N . GLU B 1 364 ? -19.172 20.438 17.688 1 96.69 364 GLU B N 1
ATOM 5663 C CA . GLU B 1 364 ? -19.125 21.609 16.828 1 96.69 364 GLU B CA 1
ATOM 5664 C C . GLU B 1 364 ? -17.766 21.734 16.141 1 96.69 364 GLU B C 1
ATOM 5666 O O . GLU B 1 364 ? -17.703 22.094 14.961 1 96.69 364 GLU B O 1
ATOM 5671 N N . THR B 1 365 ? -16.75 21.5 16.875 1 96.81 365 THR B N 1
ATOM 5672 C CA . THR B 1 365 ? -15.367 21.562 16.406 1 96.81 365 THR B CA 1
ATOM 5673 C C . THR B 1 365 ? -14.562 20.391 16.969 1 96.81 365 THR B C 1
ATOM 5675 O O . THR B 1 365 ? -15.031 19.672 17.859 1 96.81 365 THR B O 1
ATOM 5678 N N . PHE B 1 366 ? -13.469 20.172 16.406 1 98.06 366 PHE B N 1
ATOM 5679 C CA . PHE B 1 366 ? -12.508 19.281 17.062 1 98.06 366 PHE B CA 1
ATOM 5680 C C . PHE B 1 366 ? -11.93 19.953 18.297 1 98.06 366 PHE B C 1
ATOM 5682 O O . PHE B 1 366 ? -12.383 21.031 18.703 1 98.06 366 PHE B O 1
ATOM 5689 N N . TRP B 1 367 ? -10.977 19.453 18.969 1 97.62 367 TRP B N 1
ATOM 5690 C CA . TRP B 1 367 ? -10.586 19.875 20.312 1 97.62 367 TRP B CA 1
ATOM 5691 C C . TRP B 1 367 ? -9.445 20.875 20.266 1 97.62 367 TRP B C 1
ATOM 5693 O O . TRP B 1 367 ? -9.211 21.625 21.219 1 97.62 367 TRP B O 1
ATOM 5703 N N . ILE B 1 368 ? -8.648 20.828 19.219 1 90.12 368 ILE B N 1
ATOM 5704 C CA . ILE B 1 368 ? -7.555 21.797 19.109 1 90.12 368 ILE B CA 1
ATOM 5705 C C . ILE B 1 368 ? -7.629 22.5 17.766 1 90.12 368 ILE B C 1
ATOM 5707 O O . ILE B 1 368 ? -8.172 21.969 16.797 1 90.12 368 ILE B O 1
#